Protein AF-0000000078657822 (afdb_homodimer)

pLDDT: mean 90.25, std 7.85, range [53.53, 98.5]

Solvent-accessible surface area (backbone atoms only — not comparable to full-atom values): 37925 Å² total; per-residue (Å²): 132,87,73,49,56,71,42,52,37,53,50,41,23,53,46,24,40,49,46,15,51,50,32,50,56,47,27,74,73,72,66,47,71,35,37,52,31,39,16,50,15,26,41,33,36,19,53,14,37,53,35,35,60,38,24,82,74,67,41,48,62,52,16,44,56,48,14,51,49,28,43,38,47,16,36,49,27,39,28,51,14,44,27,55,68,64,69,48,85,78,67,77,70,65,59,49,55,57,55,56,57,56,54,56,72,71,55,67,93,52,94,57,34,47,35,52,52,45,25,51,54,28,34,53,38,10,52,37,26,36,51,34,18,59,66,47,50,65,76,92,48,84,62,50,72,26,36,49,51,35,21,50,50,27,34,54,52,9,51,50,24,40,50,49,15,57,53,45,67,41,86,86,55,66,64,35,72,74,75,62,43,30,67,67,57,51,53,47,52,54,51,47,49,47,46,52,52,50,50,52,46,20,52,53,40,27,53,51,46,52,50,36,51,51,39,41,50,60,35,25,27,30,89,78,45,67,30,25,16,51,66,40,42,67,68,52,44,56,70,59,41,69,64,29,26,81,90,28,16,26,30,38,37,34,35,36,49,37,60,48,63,56,43,28,73,74,63,31,59,69,52,37,49,51,51,50,32,50,50,36,51,54,50,59,72,72,48,62,89,84,41,46,51,25,41,67,34,75,60,32,34,37,37,39,37,62,64,45,48,73,67,55,52,52,50,52,52,49,52,50,36,54,53,45,35,61,60,44,61,75,52,89,61,98,57,77,47,34,36,20,25,1,26,31,37,31,34,59,58,68,96,36,72,66,57,50,49,51,55,12,45,54,29,23,51,49,14,48,73,72,69,34,65,35,73,28,76,42,77,50,120,132,86,72,49,58,71,43,53,38,52,50,40,23,53,45,24,40,48,48,15,49,51,33,50,56,48,26,73,73,72,67,46,69,33,36,53,30,40,18,50,15,27,42,33,35,19,53,15,37,54,35,34,60,38,25,80,75,65,42,47,63,52,15,44,56,49,14,52,48,28,43,39,49,15,36,49,28,39,30,52,14,45,27,54,69,63,69,46,86,77,67,76,68,66,59,48,54,58,54,58,57,56,54,56,72,71,54,65,92,50,95,57,35,48,35,52,53,44,24,52,54,28,36,52,39,9,52,37,26,38,51,37,18,60,65,47,52,66,75,93,48,85,62,51,71,26,38,49,50,34,21,50,52,28,35,53,53,10,51,49,25,39,50,48,16,56,53,46,68,40,87,87,56,64,65,35,72,73,77,62,42,30,68,68,56,51,52,48,53,54,51,47,50,48,48,53,52,51,50,50,47,22,52,53,41,26,54,52,45,52,51,35,50,50,40,40,50,59,35,26,29,31,88,79,45,68,30,26,16,50,64,40,42,66,69,51,44,56,70,58,41,68,65,30,26,81,91,26,16,27,31,39,38,33,36,36,48,38,58,48,62,55,44,28,72,75,64,31,58,69,52,38,48,52,51,50,31,50,49,37,50,54,50,60,72,72,49,61,90,84,42,45,50,26,41,68,34,75,60,33,34,37,36,41,37,64,64,44,47,74,66,56,52,51,51,52,51,47,51,50,36,56,53,45,35,61,61,43,60,76,53,91,58,99,54,77,45,34,37,20,25,1,26,32,36,31,32,58,60,67,95,38,71,68,57,52,51,52,54,13,46,55,29,23,51,49,13,47,74,72,69,34,64,34,75,28,77,42,79,51,120

InterPro domains:
  IPR000160 GGDEF domain [PF00990] (219-373)
  IPR000160 GGDEF domain [PS50887] (248-380)
  IPR000160 GGDEF domain [SM00267] (208-378)
  IPR000160 GGDEF domain [TIGR00254] (216-377)
  IPR000160 GGDEF domain [cd01949] (221-376)
  IPR029787 Nucleotide cyclase [SSF55073] (224-378)
  IPR043128 Reverse transcriptase/Diguanylate cyclase domain [G3DSA:3.30.70.270] (204-378)
  IPR050469 Diguanylate cyclase Dgc-like, bacteria [PTHR45138] (204-376)

Structure (mmCIF, N/CA/C/O backbone):
data_AF-0000000078657822-model_v1
#
loop_
_entity.id
_entity.type
_entity.pdbx_description
1 polymer 'diguanylate cyclase'
#
loop_
_atom_site.group_PDB
_atom_site.id
_atom_site.type_symbol
_atom_site.label_atom_id
_atom_site.label_alt_id
_atom_site.label_comp_id
_atom_site.label_asym_id
_atom_site.label_entity_id
_atom_site.label_seq_id
_atom_site.pdbx_PDB_ins_code
_atom_site.Cartn_x
_atom_site.Cartn_y
_atom_site.Cartn_z
_atom_site.occupancy
_atom_site.B_iso_or_equiv
_atom_site.auth_seq_id
_atom_site.auth_comp_id
_atom_site.auth_asym_id
_atom_site.auth_atom_id
_atom_site.pdbx_PDB_model_num
ATOM 1 N N . MET A 1 1 ? -3.232 -31.25 -25.312 1 58.91 1 MET A N 1
ATOM 2 C CA . MET A 1 1 ? -2.361 -31.906 -24.328 1 58.91 1 MET A CA 1
ATOM 3 C C . MET A 1 1 ? -3.035 -31.984 -22.969 1 58.91 1 MET A C 1
ATOM 5 O O . MET A 1 1 ? -3.658 -31.031 -22.516 1 58.91 1 MET A O 1
ATOM 9 N N . ALA A 1 2 ? -3.162 -33.188 -22.516 1 79.5 2 ALA A N 1
ATOM 10 C CA . ALA A 1 2 ? -3.867 -33.406 -21.25 1 79.5 2 ALA A CA 1
ATOM 11 C C . ALA A 1 2 ? -3.008 -33 -20.062 1 79.5 2 ALA A C 1
ATOM 13 O O . ALA A 1 2 ? -1.827 -33.344 -19.984 1 79.5 2 ALA A O 1
ATOM 14 N N . LEU A 1 3 ? -3.479 -32.062 -19.188 1 89.5 3 LEU A N 1
ATOM 15 C CA . LEU A 1 3 ? -2.785 -31.594 -18 1 89.5 3 LEU A CA 1
ATOM 16 C C . LEU A 1 3 ? -2.766 -32.656 -16.922 1 89.5 3 LEU A C 1
ATOM 18 O O . LEU A 1 3 ? -3.645 -33.531 -16.875 1 89.5 3 LEU A O 1
ATOM 22 N N . ASP A 1 4 ? -1.679 -32.656 -16.156 1 92.75 4 ASP A N 1
ATOM 23 C CA . ASP A 1 4 ? -1.469 -33.625 -15.086 1 92.75 4 ASP A CA 1
ATOM 24 C C . ASP A 1 4 ? -1.96 -33.094 -13.75 1 92.75 4 ASP A C 1
ATOM 26 O O . ASP A 1 4 ? -1.296 -32.25 -13.133 1 92.75 4 ASP A O 1
ATOM 30 N N . PRO A 1 5 ? -3.055 -33.625 -13.234 1 91.5 5 PRO A N 1
ATOM 31 C CA . PRO A 1 5 ? -3.686 -33.062 -12.039 1 91.5 5 PRO A CA 1
ATOM 32 C C . PRO A 1 5 ? -2.783 -33.156 -10.805 1 91.5 5 PRO A C 1
ATOM 34 O O . PRO A 1 5 ? -2.67 -32.156 -10.062 1 91.5 5 PRO A O 1
ATOM 37 N N . PRO A 1 6 ? -2.072 -34.25 -10.531 1 91 6 PRO A N 1
ATOM 38 C CA . PRO A 1 6 ? -1.175 -34.281 -9.367 1 91 6 PRO A CA 1
ATOM 39 C C . PRO A 1 6 ? -0.119 -33.188 -9.422 1 91 6 PRO A C 1
ATOM 41 O O . PRO A 1 6 ? 0.196 -32.594 -8.391 1 91 6 PRO A O 1
ATOM 44 N N . THR A 1 7 ? 0.411 -32.875 -10.562 1 93.44 7 THR A N 1
ATOM 45 C CA . THR A 1 7 ? 1.39 -31.797 -10.734 1 93.44 7 THR A CA 1
ATOM 46 C C . THR A 1 7 ? 0.781 -30.438 -10.375 1 93.44 7 THR A C 1
ATOM 48 O O . THR A 1 7 ? 1.396 -29.641 -9.664 1 93.44 7 THR A O 1
ATOM 51 N N . MET A 1 8 ? -0.39 -30.203 -10.836 1 94.69 8 MET A N 1
ATOM 52 C CA . MET A 1 8 ? -1.066 -28.938 -10.555 1 94.69 8 MET A CA 1
ATOM 53 C C . MET A 1 8 ? -1.364 -28.812 -9.07 1 94.69 8 MET A C 1
ATOM 55 O O . MET A 1 8 ? -1.267 -27.719 -8.508 1 94.69 8 MET A O 1
ATOM 59 N N . LEU A 1 9 ? -1.684 -29.906 -8.484 1 94.12 9 LEU A N 1
ATOM 60 C CA . LEU A 1 9 ? -1.969 -29.891 -7.051 1 94.12 9 LEU A CA 1
ATOM 61 C C . LEU A 1 9 ? -0.707 -29.594 -6.25 1 94.12 9 LEU A C 1
ATOM 63 O O . LEU A 1 9 ? -0.755 -28.859 -5.258 1 94.12 9 LEU A O 1
ATOM 67 N N . VAL A 1 10 ? 0.354 -30.172 -6.625 1 94.44 10 VAL A N 1
ATOM 68 C CA . VAL A 1 10 ? 1.619 -29.891 -5.949 1 94.44 10 VAL A CA 1
ATOM 69 C C . VAL A 1 10 ? 1.95 -28.406 -6.055 1 94.44 10 VAL A C 1
ATOM 71 O O . VAL A 1 10 ? 2.35 -27.781 -5.07 1 94.44 10 VAL A O 1
ATOM 74 N N . LEU A 1 11 ? 1.77 -27.844 -7.23 1 95.31 11 LEU A N 1
ATOM 75 C CA . LEU A 1 11 ? 2.027 -26.406 -7.418 1 95.31 11 LEU A CA 1
ATOM 76 C C . LEU A 1 11 ? 1.083 -25.578 -6.562 1 95.31 11 LEU A C 1
ATOM 78 O O . LEU A 1 11 ? 1.486 -24.547 -6.012 1 95.31 11 LEU A O 1
ATOM 82 N N . THR A 1 12 ? -0.134 -26.016 -6.473 1 96 12 THR A N 1
ATOM 83 C CA . THR A 1 12 ? -1.108 -25.312 -5.637 1 96 12 THR A CA 1
ATOM 84 C C . THR A 1 12 ? -0.659 -25.312 -4.18 1 96 12 THR A C 1
ATOM 86 O O . THR A 1 12 ? -0.78 -24.281 -3.494 1 96 12 THR A O 1
ATOM 89 N N . VAL A 1 13 ? -0.144 -26.453 -3.717 1 96.62 13 VAL A N 1
ATOM 90 C CA . VAL A 1 13 ? 0.349 -26.562 -2.348 1 96.62 13 VAL A CA 1
ATOM 91 C C . VAL A 1 13 ? 1.441 -25.516 -2.105 1 96.62 13 VAL A C 1
ATOM 93 O O . VAL A 1 13 ? 1.382 -24.766 -1.135 1 96.62 13 VAL A O 1
ATOM 96 N N . VAL A 1 14 ? 2.33 -25.422 -3.02 1 96.06 14 VAL A N 1
ATOM 97 C CA . VAL A 1 14 ? 3.49 -24.562 -2.842 1 96.06 14 VAL A CA 1
ATOM 98 C C . VAL A 1 14 ? 3.064 -23.094 -2.953 1 96.06 14 VAL A C 1
ATOM 100 O O . VAL A 1 14 ? 3.498 -22.266 -2.162 1 96.06 14 VAL A O 1
ATOM 103 N N . LEU A 1 15 ? 2.225 -22.797 -3.873 1 96.62 15 LEU A N 1
ATOM 104 C CA . LEU A 1 15 ? 1.759 -21.422 -4.07 1 96.62 15 LEU A CA 1
ATOM 105 C C . LEU A 1 15 ? 0.935 -20.953 -2.877 1 96.62 15 LEU A C 1
ATOM 107 O O . LEU A 1 15 ? 1.089 -19.812 -2.42 1 96.62 15 LEU A O 1
ATOM 111 N N . ALA A 1 16 ? 0.062 -21.812 -2.418 1 97.81 16 ALA A N 1
ATOM 112 C CA . ALA A 1 16 ? -0.759 -21.469 -1.26 1 97.81 16 ALA A CA 1
ATOM 113 C C . ALA A 1 16 ? 0.105 -21.25 -0.023 1 97.81 16 ALA A C 1
ATOM 115 O O . ALA A 1 16 ? -0.131 -20.312 0.744 1 97.81 16 ALA A O 1
ATOM 116 N N . ALA A 1 17 ? 1.067 -22.109 0.173 1 97.38 17 ALA A N 1
ATOM 117 C CA . ALA A 1 17 ? 1.987 -21.953 1.296 1 97.38 17 ALA A CA 1
ATOM 118 C C . ALA A 1 17 ? 2.742 -20.625 1.198 1 97.38 17 ALA A C 1
ATOM 120 O O . ALA A 1 17 ? 2.936 -19.938 2.205 1 97.38 17 ALA A O 1
ATOM 121 N N . THR A 1 18 ? 3.145 -20.312 0.02 1 95.5 18 THR A N 1
ATOM 122 C CA . THR A 1 18 ? 3.861 -19.062 -0.236 1 95.5 18 THR A CA 1
ATOM 123 C C . THR A 1 18 ? 2.98 -17.859 0.079 1 95.5 18 THR A C 1
ATOM 125 O O . THR A 1 18 ? 3.418 -16.922 0.75 1 95.5 18 THR A O 1
ATOM 128 N N . ALA A 1 19 ? 1.76 -17.906 -0.376 1 95.88 19 ALA A N 1
ATOM 129 C CA . ALA A 1 19 ? 0.821 -16.828 -0.097 1 95.88 19 ALA A CA 1
ATOM 130 C C . ALA A 1 19 ? 0.573 -16.688 1.402 1 95.88 19 ALA A C 1
ATOM 132 O O . ALA A 1 19 ? 0.543 -15.578 1.932 1 95.88 19 ALA A O 1
ATOM 133 N N . ALA A 1 20 ? 0.408 -17.812 2.072 1 97.06 20 ALA A N 1
ATOM 134 C CA . ALA A 1 20 ? 0.174 -17.812 3.516 1 97.06 20 ALA A CA 1
ATOM 135 C C . ALA A 1 20 ? 1.335 -17.156 4.258 1 97.06 20 ALA A C 1
ATOM 137 O O . ALA A 1 20 ? 1.124 -16.297 5.117 1 97.06 20 ALA A O 1
ATOM 138 N N . LEU A 1 21 ? 2.51 -17.531 3.859 1 94.12 21 LEU A N 1
ATOM 139 C CA . LEU A 1 21 ? 3.701 -17 4.516 1 94.12 21 LEU A CA 1
ATOM 140 C C . LEU A 1 21 ? 3.861 -15.516 4.234 1 94.12 21 LEU A C 1
ATOM 142 O O . LEU A 1 21 ? 4.172 -14.734 5.141 1 94.12 21 LEU A O 1
ATOM 146 N N . TYR A 1 22 ? 3.662 -15.125 3.027 1 93.06 22 TYR A N 1
ATOM 147 C CA . TYR A 1 22 ? 3.789 -13.719 2.67 1 93.06 22 TYR A CA 1
ATOM 148 C C . TYR A 1 22 ? 2.82 -12.859 3.475 1 93.06 22 TYR A C 1
ATOM 150 O O . TYR A 1 22 ? 3.205 -11.82 4.023 1 93.06 22 TYR A O 1
ATOM 158 N N . LEU A 1 23 ? 1.578 -13.266 3.561 1 92.69 23 LEU A N 1
ATOM 159 C CA . LEU A 1 23 ? 0.557 -12.492 4.258 1 92.69 23 LEU A CA 1
ATOM 160 C C . LEU A 1 23 ? 0.831 -12.461 5.758 1 92.69 23 LEU A C 1
ATOM 162 O O . LEU A 1 23 ? 0.541 -11.461 6.426 1 92.69 23 LEU A O 1
ATOM 166 N N . ALA A 1 24 ? 1.416 -13.555 6.277 1 92.62 24 ALA A N 1
ATOM 167 C CA . ALA A 1 24 ? 1.796 -13.57 7.688 1 92.62 24 ALA A CA 1
ATOM 168 C C . ALA A 1 24 ? 2.879 -12.531 7.973 1 92.62 24 ALA A C 1
ATOM 170 O O . ALA A 1 24 ? 2.822 -11.828 8.984 1 92.62 24 ALA A O 1
ATOM 171 N N . ILE A 1 25 ? 3.826 -12.406 7.059 1 88.62 25 ILE A N 1
ATOM 172 C CA . ILE A 1 25 ? 4.898 -11.422 7.207 1 88.62 25 ILE A CA 1
ATOM 173 C C . ILE A 1 25 ? 4.328 -10.016 7.086 1 88.62 25 ILE A C 1
ATOM 175 O O . ILE A 1 25 ? 4.684 -9.125 7.859 1 88.62 25 ILE A O 1
ATOM 179 N N . GLU A 1 26 ? 3.396 -9.852 6.117 1 86.38 26 GLU A N 1
ATOM 180 C CA . GLU A 1 26 ? 2.74 -8.562 5.934 1 86.38 26 GLU A CA 1
ATOM 181 C C . GLU A 1 26 ? 1.967 -8.148 7.184 1 86.38 26 GLU A C 1
ATOM 183 O O . GLU A 1 26 ? 1.918 -6.969 7.527 1 86.38 26 GLU A O 1
ATOM 188 N N . TRP A 1 27 ? 1.331 -9.109 7.82 1 86.44 27 TRP A N 1
ATOM 189 C CA . TRP A 1 27 ? 0.592 -8.844 9.055 1 86.44 27 TRP A CA 1
ATOM 190 C C . TRP A 1 27 ? 1.515 -8.289 10.133 1 86.44 27 TRP A C 1
ATOM 192 O O . TRP A 1 27 ? 1.116 -7.426 10.914 1 86.44 27 TRP A O 1
ATOM 202 N N . GLY A 1 28 ? 2.73 -8.719 10.203 1 82.62 28 GLY A N 1
ATOM 203 C CA . GLY A 1 28 ? 3.701 -8.211 11.156 1 82.62 28 GLY A CA 1
ATOM 204 C C . GLY A 1 28 ? 3.967 -6.723 11 1 82.62 28 GLY A C 1
ATOM 205 O O . GLY A 1 28 ? 4.25 -6.031 11.977 1 82.62 28 GLY A O 1
ATOM 206 N N . SER A 1 29 ? 3.795 -6.227 9.805 1 76.69 29 SER A N 1
ATOM 207 C CA . SER A 1 29 ? 4.066 -4.82 9.523 1 76.69 29 SER A CA 1
ATOM 208 C C . SER A 1 29 ? 2.797 -3.982 9.609 1 76.69 29 SER A C 1
ATOM 210 O O . SER A 1 29 ? 2.789 -2.92 10.234 1 76.69 29 SER A O 1
ATOM 212 N N . VAL A 1 30 ? 1.695 -4.402 9.039 1 76.81 30 VAL A N 1
ATOM 213 C CA . VAL A 1 30 ? 0.46 -3.635 8.922 1 76.81 30 VAL A CA 1
ATOM 214 C C . VAL A 1 30 ? -0.382 -3.812 10.18 1 76.81 30 VAL A C 1
ATOM 216 O O . VAL A 1 30 ? -1.109 -2.902 10.586 1 76.81 30 VAL A O 1
ATOM 219 N N . ARG A 1 31 ? -0.33 -5.062 10.812 1 80.94 31 ARG A N 1
ATOM 220 C CA . ARG A 1 31 ? -0.98 -5.41 12.07 1 80.94 31 ARG A CA 1
ATOM 221 C C . ARG A 1 31 ? -2.496 -5.297 11.953 1 80.94 31 ARG A C 1
ATOM 223 O O . ARG A 1 31 ? -3.16 -4.785 12.859 1 80.94 31 ARG A O 1
ATOM 230 N N . GLU A 1 32 ? -3.027 -5.605 10.836 1 84.5 32 GLU A N 1
ATOM 231 C CA . GLU A 1 32 ? -4.469 -5.711 10.648 1 84.5 32 GLU A CA 1
ATOM 232 C C . GLU A 1 32 ? -4.934 -7.164 10.719 1 84.5 32 GLU A C 1
ATOM 234 O O . GLU A 1 32 ? -4.352 -8.039 10.078 1 84.5 32 GLU A O 1
ATOM 239 N N . ASN A 1 33 ? -5.949 -7.445 11.414 1 86.69 33 ASN A N 1
ATOM 240 C CA . ASN A 1 33 ? -6.406 -8.797 11.703 1 86.69 33 ASN A CA 1
ATOM 241 C C . ASN A 1 33 ? -6.953 -9.492 10.461 1 86.69 33 ASN A C 1
ATOM 243 O O . ASN A 1 33 ? -6.93 -10.719 10.367 1 86.69 33 ASN A O 1
ATOM 247 N N . SER A 1 34 ? -7.543 -8.789 9.531 1 90.5 34 SER A N 1
ATOM 248 C CA . SER A 1 34 ? -8.039 -9.398 8.297 1 90.5 34 SER A CA 1
ATOM 249 C C . SER A 1 34 ? -6.953 -10.227 7.621 1 90.5 34 SER A C 1
ATOM 251 O O . SER A 1 34 ? -7.234 -11.297 7.078 1 90.5 34 SER A O 1
ATOM 253 N N . LEU A 1 35 ? -5.68 -9.812 7.715 1 91.44 35 LEU A N 1
ATOM 254 C CA . LEU A 1 35 ? -4.566 -10.5 7.078 1 91.44 35 LEU A CA 1
ATOM 255 C C . LEU A 1 35 ? -4.348 -11.875 7.703 1 91.44 35 LEU A C 1
ATOM 257 O O . LEU A 1 35 ? -3.936 -12.812 7.02 1 91.44 35 LEU A O 1
ATOM 261 N N . LEU A 1 36 ? -4.621 -12.008 8.969 1 92.88 36 LEU A N 1
ATOM 262 C CA . LEU A 1 36 ? -4.473 -13.289 9.648 1 92.88 36 LEU A CA 1
ATOM 263 C C . LEU A 1 36 ? -5.488 -14.305 9.133 1 92.88 36 LEU A C 1
ATOM 265 O O . LEU A 1 36 ? -5.152 -15.469 8.93 1 92.88 36 LEU A O 1
ATOM 269 N N . PHE A 1 37 ? -6.707 -13.859 8.945 1 95.12 37 PHE A N 1
ATOM 270 C CA . PHE A 1 37 ? -7.734 -14.727 8.383 1 95.12 37 PHE A CA 1
ATOM 271 C C . PHE A 1 37 ? -7.363 -15.164 6.973 1 95.12 37 PHE A C 1
ATOM 273 O O . PHE A 1 37 ? -7.5 -16.344 6.625 1 95.12 37 PHE A O 1
ATOM 280 N N . TRP A 1 38 ? -6.895 -14.211 6.211 1 95.5 38 TRP A N 1
ATOM 281 C CA . TRP A 1 38 ? -6.508 -14.523 4.84 1 95.5 38 TRP A CA 1
ATOM 282 C C . TRP A 1 38 ? -5.305 -15.461 4.812 1 95.5 38 TRP A C 1
ATOM 284 O O . TRP A 1 38 ? -5.289 -16.438 4.055 1 95.5 38 TRP A O 1
ATOM 294 N N . SER A 1 39 ? -4.27 -15.211 5.668 1 97.12 39 SER A N 1
ATOM 295 C CA . SER A 1 39 ? -3.115 -16.094 5.781 1 97.12 39 SER A CA 1
ATOM 296 C C . SER A 1 39 ? -3.535 -17.5 6.207 1 97.12 39 SER A C 1
ATOM 298 O O . SER A 1 39 ? -3.092 -18.484 5.621 1 97.12 39 SER A O 1
ATOM 300 N N . ALA A 1 40 ? -4.41 -17.594 7.172 1 97.56 40 ALA A N 1
ATOM 301 C CA . ALA A 1 40 ? -4.918 -18.875 7.648 1 97.56 40 ALA A CA 1
ATOM 302 C C . ALA A 1 40 ? -5.684 -19.594 6.547 1 97.56 40 ALA A C 1
ATOM 304 O O . ALA A 1 40 ? -5.637 -20.828 6.453 1 97.56 40 ALA A O 1
ATOM 305 N N . GLY A 1 41 ? -6.438 -18.844 5.773 1 98.06 41 GLY A N 1
ATOM 306 C CA . GLY A 1 41 ? -7.129 -19.438 4.637 1 98.06 41 GLY A CA 1
ATOM 307 C C . GLY A 1 41 ? -6.188 -20.125 3.658 1 98.06 41 GLY A C 1
ATOM 308 O O . GLY A 1 41 ? -6.402 -21.266 3.283 1 98.06 41 GLY A O 1
ATOM 309 N N . PHE A 1 42 ? -5.125 -19.469 3.268 1 98.38 42 PHE A N 1
ATOM 310 C CA . PHE A 1 42 ? -4.152 -20.031 2.346 1 98.38 42 PHE A CA 1
ATOM 311 C C . PHE A 1 42 ? -3.438 -21.219 2.982 1 98.38 42 PHE A C 1
ATOM 313 O O . PHE A 1 42 ? -3.143 -22.219 2.307 1 98.38 42 PHE A O 1
ATOM 320 N N . ALA A 1 43 ? -3.115 -21.109 4.27 1 98.31 43 ALA A N 1
ATOM 321 C CA . ALA A 1 43 ? -2.512 -22.234 4.977 1 98.31 43 ALA A CA 1
ATOM 322 C C . ALA A 1 43 ? -3.428 -23.453 4.949 1 98.31 43 ALA A C 1
ATOM 324 O O . ALA A 1 43 ? -2.963 -24.578 4.777 1 98.31 43 ALA A O 1
ATOM 325 N N . THR A 1 44 ? -4.699 -23.234 5.125 1 98.38 44 THR A N 1
ATOM 326 C CA . THR A 1 44 ? -5.691 -24.312 5.082 1 98.38 44 THR A CA 1
ATOM 327 C C . THR A 1 44 ? -5.746 -24.938 3.695 1 98.38 44 THR A C 1
ATOM 329 O O . THR A 1 44 ? -5.875 -26.156 3.568 1 98.38 44 THR A O 1
ATOM 332 N N . ILE A 1 45 ? -5.66 -24.109 2.668 1 98.06 45 ILE A N 1
ATOM 333 C CA . ILE A 1 45 ? -5.609 -24.641 1.306 1 98.06 45 ILE A CA 1
ATOM 334 C C . ILE A 1 45 ? -4.375 -25.516 1.136 1 98.06 45 ILE A C 1
ATOM 336 O O . ILE A 1 45 ? -4.434 -26.562 0.488 1 98.06 45 ILE A O 1
ATOM 340 N N . THR A 1 46 ? -3.232 -25.094 1.691 1 98.19 46 THR A N 1
ATOM 341 C CA . THR A 1 46 ? -1.999 -25.875 1.64 1 98.19 46 THR A CA 1
ATOM 342 C C . THR A 1 46 ? -2.217 -27.266 2.213 1 98.19 46 THR A C 1
ATOM 344 O O . THR A 1 46 ? -1.881 -28.266 1.574 1 98.19 46 THR A O 1
ATOM 347 N N . ILE A 1 47 ? -2.789 -27.344 3.334 1 97.69 47 ILE A N 1
ATOM 348 C CA . ILE A 1 47 ? -3.045 -28.609 3.998 1 97.69 47 ILE A CA 1
ATOM 349 C C . ILE A 1 47 ? -4.051 -29.422 3.188 1 97.69 47 ILE A C 1
ATOM 351 O O . ILE A 1 47 ? -3.836 -30.609 2.93 1 97.69 47 ILE A O 1
ATOM 355 N N . GLY A 1 48 ? -5.137 -28.797 2.779 1 97.06 48 GLY A N 1
ATOM 356 C CA . GLY A 1 48 ? -6.156 -29.484 1.997 1 97.06 48 GLY A CA 1
ATOM 357 C C . GLY A 1 48 ? -5.629 -30.062 0.697 1 97.06 48 GLY A C 1
ATOM 358 O O . GLY A 1 48 ? -5.93 -31.203 0.348 1 97.06 48 GLY A O 1
ATOM 359 N N . SER A 1 49 ? -4.859 -29.281 -0.021 1 96.31 49 SER A N 1
ATOM 360 C CA . SER A 1 49 ? -4.289 -29.734 -1.284 1 96.31 49 SER A CA 1
ATOM 361 C C . SER A 1 49 ? -3.275 -30.859 -1.06 1 96.31 49 SER A C 1
ATOM 363 O O . SER A 1 49 ? -3.158 -31.766 -1.88 1 96.31 49 SER A O 1
ATOM 365 N N . THR A 1 50 ? -2.527 -30.812 0.05 1 95.75 50 THR A N 1
ATOM 366 C CA . THR A 1 50 ? -1.61 -31.891 0.398 1 95.75 50 THR A CA 1
ATOM 367 C C . THR A 1 50 ? -2.373 -33.188 0.646 1 95.75 50 THR A C 1
ATOM 369 O O . THR A 1 50 ? -1.986 -34.25 0.146 1 95.75 50 THR A O 1
ATOM 372 N N . LEU A 1 51 ? -3.477 -33.094 1.349 1 95.5 51 LEU A N 1
ATOM 373 C CA . LEU A 1 51 ? -4.301 -34.25 1.623 1 95.5 51 LEU A CA 1
ATOM 374 C C . LEU A 1 51 ? -4.918 -34.812 0.339 1 95.5 51 LEU A C 1
ATOM 376 O O . LEU A 1 51 ? -5.102 -36.031 0.195 1 95.5 51 LEU A O 1
ATOM 380 N N . ALA A 1 52 ? -5.27 -33.906 -0.581 1 94.44 52 ALA A N 1
ATOM 381 C CA . ALA A 1 52 ? -5.855 -34.312 -1.853 1 94.44 52 ALA A CA 1
ATOM 382 C C . ALA A 1 52 ? -4.895 -35.219 -2.633 1 94.44 52 ALA A C 1
ATOM 384 O O . ALA A 1 52 ? -5.328 -36.094 -3.404 1 94.44 52 ALA A O 1
ATOM 385 N N . LEU A 1 53 ? -3.584 -35.031 -2.424 1 91.88 53 LEU A N 1
ATOM 386 C CA . LEU A 1 53 ? -2.578 -35.844 -3.111 1 91.88 53 LEU A CA 1
ATOM 387 C C . LEU A 1 53 ? -2.592 -37.281 -2.607 1 91.88 53 LEU A C 1
ATOM 389 O O . LEU A 1 53 ? -2.115 -38.188 -3.293 1 91.88 53 LEU A O 1
ATOM 393 N N . MET A 1 54 ? -3.184 -37.531 -1.481 1 90.62 54 MET A N 1
ATOM 394 C CA . MET A 1 54 ? -3.199 -38.844 -0.871 1 90.62 54 MET A CA 1
ATOM 395 C C . MET A 1 54 ? -4.23 -39.75 -1.548 1 90.62 54 MET A C 1
ATOM 397 O O . MET A 1 54 ? -4.258 -40.969 -1.308 1 90.62 54 MET A O 1
ATOM 401 N N . ARG A 1 55 ? -5.062 -39.156 -2.439 1 87.5 55 ARG A N 1
ATOM 402 C CA . ARG A 1 55 ? -6.02 -39.938 -3.219 1 87.5 55 ARG A CA 1
ATOM 403 C C . ARG A 1 55 ? -5.324 -41.062 -3.99 1 87.5 55 ARG A C 1
ATOM 405 O O . ARG A 1 55 ? -5.879 -42.156 -4.156 1 87.5 55 ARG A O 1
ATOM 412 N N . SER A 1 56 ? -4.195 -40.688 -4.449 1 82.62 56 SER A N 1
ATOM 413 C CA . SER A 1 56 ? -3.439 -41.656 -5.254 1 82.62 56 SER A CA 1
ATOM 414 C C . SER A 1 56 ? -3.025 -42.875 -4.434 1 82.62 56 SER A C 1
ATOM 416 O O . SER A 1 56 ? -2.762 -43.938 -4.988 1 82.62 56 SER A O 1
ATOM 418 N N . ASN A 1 57 ? -3.1 -42.75 -3.082 1 87 57 ASN A N 1
ATOM 419 C CA . ASN A 1 57 ? -2.746 -43.844 -2.195 1 87 57 ASN A CA 1
ATOM 420 C C . ASN A 1 57 ? -3.982 -44.594 -1.728 1 87 57 ASN A C 1
ATOM 422 O O . ASN A 1 57 ? -3.881 -45.5 -0.902 1 87 57 ASN A O 1
ATOM 426 N N . GLY A 1 58 ? -5.164 -44.219 -2.201 1 85.69 58 GLY A N 1
ATOM 427 C CA . GLY A 1 58 ? -6.387 -44.938 -1.879 1 85.69 58 GLY A CA 1
ATOM 428 C C . GLY A 1 58 ? -7.105 -44.375 -0.666 1 85.69 58 GLY A C 1
ATOM 429 O O . GLY A 1 58 ? -8.164 -44.906 -0.276 1 85.69 58 GLY A O 1
ATOM 430 N N . LEU A 1 59 ? -6.57 -43.406 -0.007 1 88.38 59 LEU A N 1
ATOM 431 C CA . LEU A 1 59 ? -7.215 -42.781 1.148 1 88.38 59 LEU A CA 1
ATOM 432 C C . LEU A 1 59 ? -8.258 -41.75 0.709 1 88.38 59 LEU A C 1
ATOM 434 O O . LEU A 1 59 ? -8.047 -40.562 0.84 1 88.38 59 LEU A O 1
ATOM 438 N N . LEU A 1 60 ? -9.367 -42.25 0.329 1 86.56 60 LEU A N 1
ATOM 439 C CA . LEU A 1 60 ? -10.352 -41.438 -0.371 1 86.56 60 LEU A CA 1
ATOM 440 C C . LEU A 1 60 ? -11.078 -40.5 0.598 1 86.56 60 LEU A C 1
ATOM 442 O O . LEU A 1 60 ? -11.391 -39.375 0.257 1 86.56 60 LEU A O 1
ATOM 446 N N . VAL A 1 61 ? -11.375 -40.969 1.763 1 88.81 61 VAL A N 1
ATOM 447 C CA . VAL A 1 61 ? -12.062 -40.125 2.729 1 88.81 61 VAL A CA 1
ATOM 448 C C . VAL A 1 61 ? -11.203 -38.906 3.049 1 88.81 61 VAL A C 1
ATOM 450 O O . VAL A 1 61 ? -11.703 -37.781 3.068 1 88.81 61 VAL A O 1
ATOM 453 N N . LEU A 1 62 ? -9.922 -39.094 3.27 1 91.19 62 LEU A N 1
ATOM 454 C CA . LEU A 1 62 ? -9 -38.031 3.561 1 91.19 62 LEU A CA 1
ATOM 455 C C . LEU A 1 62 ? -8.758 -37.156 2.322 1 91.19 62 LEU A C 1
ATOM 457 O O . LEU A 1 62 ? -8.812 -35.938 2.395 1 91.19 62 LEU A O 1
ATOM 461 N N . GLY A 1 63 ? -8.586 -37.812 1.225 1 93.25 63 GLY A N 1
ATOM 462 C CA . GLY A 1 63 ? -8.156 -37.125 0.01 1 93.25 63 GLY A CA 1
ATOM 463 C C . GLY A 1 63 ? -9.281 -36.406 -0.707 1 93.25 63 GLY A C 1
ATOM 464 O O . GLY A 1 63 ? -9.039 -35.531 -1.534 1 93.25 63 GLY A O 1
ATOM 465 N N . ILE A 1 64 ? -10.461 -36.781 -0.431 1 93 64 ILE A N 1
ATOM 466 C CA . ILE A 1 64 ? -11.57 -36.156 -1.138 1 93 64 ILE A CA 1
ATOM 467 C C . ILE A 1 64 ? -12.438 -35.375 -0.147 1 93 64 ILE A C 1
ATOM 469 O O . ILE A 1 64 ? -12.461 -34.156 -0.159 1 93 64 ILE A O 1
ATOM 473 N N . TRP A 1 65 ? -13.016 -36.094 0.728 1 92.62 65 TRP A N 1
ATOM 474 C CA . TRP A 1 65 ? -13.977 -35.438 1.615 1 92.62 65 TRP A CA 1
ATOM 475 C C . TRP A 1 65 ? -13.281 -34.406 2.512 1 92.62 65 TRP A C 1
ATOM 477 O O . TRP A 1 65 ? -13.672 -33.25 2.553 1 92.62 65 TRP A O 1
ATOM 487 N N . PHE A 1 66 ? -12.266 -34.781 3.262 1 94.75 66 PHE A N 1
ATOM 488 C CA . PHE A 1 66 ? -11.586 -33.875 4.176 1 94.75 66 PHE A CA 1
ATOM 489 C C . PHE A 1 66 ? -10.883 -32.75 3.41 1 94.75 66 PHE A C 1
ATOM 491 O O . PHE A 1 66 ? -10.938 -31.594 3.811 1 94.75 66 PHE A O 1
ATOM 498 N N . ALA A 1 67 ? -10.188 -33.094 2.375 1 95.62 67 ALA A N 1
ATOM 499 C CA . ALA A 1 67 ? -9.484 -32.094 1.563 1 95.62 67 ALA A CA 1
ATOM 500 C C . ALA A 1 67 ? -10.445 -31.031 1.058 1 95.62 67 ALA A C 1
ATOM 502 O O . ALA A 1 67 ? -10.156 -29.828 1.143 1 95.62 67 ALA A O 1
ATOM 503 N N . ASN A 1 68 ? -11.578 -31.438 0.571 1 94.69 68 ASN A N 1
ATOM 504 C CA . ASN A 1 68 ? -12.562 -30.484 0.065 1 94.69 68 ASN A CA 1
ATOM 505 C C . ASN A 1 68 ? -13.203 -29.688 1.196 1 94.69 68 ASN A C 1
ATOM 507 O O . ASN A 1 68 ? -13.57 -28.531 1.012 1 94.69 68 ASN A O 1
ATOM 511 N N . GLY A 1 69 ? -13.336 -30.328 2.287 1 96.06 69 GLY A N 1
ATOM 512 C CA . GLY A 1 69 ? -13.805 -29.609 3.455 1 96.06 69 GLY A CA 1
ATOM 513 C C . GLY A 1 69 ? -12.875 -28.469 3.861 1 96.06 69 GLY A C 1
ATOM 514 O O . GLY A 1 69 ? -13.328 -27.391 4.25 1 96.06 69 GLY A O 1
ATOM 515 N N . LEU A 1 70 ? -11.625 -28.719 3.805 1 97 70 LEU A N 1
ATOM 516 C CA . LEU A 1 70 ? -10.641 -27.703 4.121 1 97 70 LEU A CA 1
ATOM 517 C C . LEU A 1 70 ? -10.68 -26.562 3.098 1 97 70 LEU A C 1
ATOM 519 O O . LEU A 1 70 ? -10.445 -25.406 3.439 1 97 70 LEU A O 1
ATOM 523 N N . LEU A 1 71 ? -10.984 -26.922 1.87 1 96.88 71 LEU A N 1
ATOM 524 C CA . LEU A 1 71 ? -11.148 -25.891 0.862 1 96.88 71 LEU A CA 1
ATOM 525 C C . LEU A 1 71 ? -12.344 -25 1.191 1 96.88 71 LEU A C 1
ATOM 527 O O . LEU A 1 71 ? -12.266 -23.766 1.05 1 96.88 71 LEU A O 1
ATOM 531 N N . VAL A 1 72 ? -13.398 -25.609 1.585 1 97.5 72 VAL A N 1
ATOM 532 C CA . VAL A 1 72 ? -14.57 -24.859 2.018 1 97.5 72 VAL A CA 1
ATOM 533 C C . VAL A 1 72 ? -14.203 -23.984 3.211 1 97.5 72 VAL A C 1
ATOM 535 O O . VAL A 1 72 ? -14.539 -22.797 3.242 1 97.5 72 VAL A O 1
ATOM 538 N N . THR A 1 73 ? -13.5 -24.531 4.156 1 97.56 73 THR A N 1
ATOM 539 C CA . THR A 1 73 ? -13.07 -23.812 5.348 1 97.56 73 THR A CA 1
ATOM 540 C C . THR A 1 73 ? -12.188 -22.625 4.973 1 97.56 73 THR A C 1
ATOM 542 O O . THR A 1 73 ? -12.297 -21.547 5.559 1 97.56 73 THR A O 1
ATOM 545 N N . ALA A 1 74 ? -11.297 -22.859 4.027 1 98.25 74 ALA A N 1
ATOM 546 C CA . ALA A 1 74 ? -10.43 -21.781 3.566 1 98.25 74 ALA A CA 1
ATOM 547 C C . ALA A 1 74 ? -11.242 -20.594 3.053 1 98.25 74 ALA A C 1
ATOM 549 O O . ALA A 1 74 ? -10.953 -19.438 3.379 1 98.25 74 ALA A O 1
ATOM 550 N N . HIS A 1 75 ? -12.273 -20.906 2.289 1 98.12 75 HIS A N 1
ATOM 551 C CA . HIS A 1 75 ? -13.094 -19.844 1.727 1 98.12 75 HIS A CA 1
ATOM 552 C C . HIS A 1 75 ? -13.953 -19.188 2.801 1 98.12 75 HIS A C 1
ATOM 554 O O . HIS A 1 75 ? -14.273 -18 2.703 1 98.12 75 HIS A O 1
ATOM 560 N N . TRP A 1 76 ? -14.312 -19.969 3.801 1 97.62 76 TRP A N 1
ATOM 561 C CA . TRP A 1 76 ? -14.969 -19.391 4.973 1 97.62 76 TRP A CA 1
ATOM 562 C C . TRP A 1 76 ? -14.055 -18.391 5.664 1 97.62 76 TRP A C 1
ATOM 564 O O . TRP A 1 76 ? -14.492 -17.312 6.066 1 97.62 76 TRP A O 1
ATOM 574 N N . LEU A 1 77 ? -12.797 -18.703 5.824 1 97.06 77 LEU A N 1
ATOM 575 C CA . LEU A 1 77 ? -11.812 -17.812 6.426 1 97.06 77 LEU A CA 1
ATOM 576 C C . LEU A 1 77 ? -11.617 -16.562 5.574 1 97.06 77 LEU A C 1
ATOM 578 O O . LEU A 1 77 ? -11.477 -15.461 6.109 1 97.06 77 LEU A O 1
ATOM 582 N N . PHE A 1 78 ? -11.609 -16.734 4.234 1 97.62 78 PHE A N 1
ATOM 583 C CA . PHE A 1 78 ? -11.531 -15.578 3.35 1 97.62 78 PHE A CA 1
ATOM 584 C C . PHE A 1 78 ? -12.727 -14.656 3.562 1 97.62 78 PHE A C 1
ATOM 586 O O . PHE A 1 78 ? -12.57 -13.43 3.611 1 97.62 78 PHE A O 1
ATOM 593 N N . LEU A 1 79 ? -13.914 -15.258 3.697 1 97.19 79 LEU A N 1
ATOM 594 C CA . LEU A 1 79 ? -15.117 -14.477 3.949 1 97.19 79 LEU A CA 1
ATOM 595 C C . LEU A 1 79 ? -15.008 -13.719 5.27 1 97.19 79 LEU A C 1
ATOM 597 O O . LEU A 1 79 ? -15.344 -12.539 5.348 1 97.19 79 LEU A O 1
ATOM 601 N N . LEU A 1 80 ? -14.492 -14.398 6.305 1 95.81 80 LEU A N 1
ATOM 602 C CA . LEU A 1 80 ? -14.305 -13.75 7.598 1 95.81 80 LEU A CA 1
ATOM 603 C C . LEU A 1 80 ? -13.32 -12.586 7.488 1 95.81 80 LEU A C 1
ATOM 605 O O . LEU A 1 80 ? -13.523 -11.539 8.102 1 95.81 80 LEU A O 1
ATOM 609 N N . GLY A 1 81 ? -12.266 -12.812 6.703 1 95 81 GLY A N 1
ATOM 610 C CA . GLY A 1 81 ? -11.32 -11.742 6.477 1 95 81 GLY A CA 1
ATOM 611 C C . GLY A 1 81 ? -11.938 -10.531 5.801 1 95 81 GLY A C 1
ATOM 612 O O . GLY A 1 81 ? -11.695 -9.391 6.215 1 95 81 GLY A O 1
ATOM 613 N N . VAL A 1 82 ? -12.75 -10.766 4.816 1 94.81 82 VAL A N 1
ATOM 614 C CA . VAL A 1 82 ? -13.414 -9.688 4.098 1 94.81 82 VAL A CA 1
ATOM 615 C C . VAL A 1 82 ? -14.398 -8.984 5.027 1 94.81 82 VAL A C 1
ATOM 617 O O . VAL A 1 82 ? -14.523 -7.754 4.996 1 94.81 82 VAL A O 1
ATOM 620 N N . ALA A 1 83 ? -15.117 -9.75 5.832 1 94.31 83 ALA A N 1
ATOM 621 C CA . ALA A 1 83 ? -16.062 -9.172 6.789 1 94.31 83 ALA A CA 1
ATOM 622 C C . ALA A 1 83 ? -15.344 -8.258 7.781 1 94.31 83 ALA A C 1
ATOM 624 O O . ALA A 1 83 ? -15.836 -7.172 8.094 1 94.31 83 ALA A O 1
ATOM 625 N N . ARG A 1 84 ? -14.188 -8.688 8.219 1 91.12 84 ARG A N 1
ATOM 626 C CA . ARG A 1 84 ? -13.391 -7.867 9.133 1 91.12 84 ARG A CA 1
ATOM 627 C C . ARG A 1 84 ? -12.867 -6.621 8.43 1 91.12 84 ARG A C 1
ATOM 629 O O . ARG A 1 84 ? -12.883 -5.527 9 1 91.12 84 ARG A O 1
ATOM 636 N N . PHE A 1 85 ? -12.461 -6.758 7.227 1 88.94 85 PHE A N 1
ATOM 637 C CA . PHE A 1 85 ? -11.938 -5.668 6.414 1 88.94 85 PHE A CA 1
ATOM 638 C C . PHE A 1 85 ? -13.008 -4.613 6.168 1 88.94 85 PHE A C 1
ATOM 640 O O . PHE A 1 85 ? -12.734 -3.414 6.219 1 88.94 85 PHE A O 1
ATOM 647 N N . THR A 1 86 ? -14.18 -5.078 5.914 1 88.62 86 THR A N 1
ATOM 648 C CA . THR A 1 86 ? -15.273 -4.16 5.621 1 88.62 86 THR A CA 1
ATOM 649 C C . THR A 1 86 ? -16.016 -3.777 6.902 1 88.62 86 THR A C 1
ATOM 651 O O . THR A 1 86 ? -17.031 -3.084 6.852 1 88.62 86 THR A O 1
ATOM 654 N N . GLU A 1 87 ? -15.609 -4.426 8.023 1 87.88 87 GLU A N 1
ATOM 655 C CA . GLU A 1 87 ? -16.203 -4.152 9.328 1 87.88 87 GLU A CA 1
ATOM 656 C C . GLU A 1 87 ? -17.688 -4.523 9.344 1 87.88 87 GLU A C 1
ATOM 658 O O . GLU A 1 87 ? -18.516 -3.754 9.828 1 87.88 87 GLU A O 1
ATOM 663 N N . THR A 1 88 ? -17.953 -5.57 8.711 1 90.94 88 THR A N 1
ATOM 664 C CA . THR A 1 88 ? -19.312 -6.09 8.68 1 90.94 88 THR A CA 1
ATOM 665 C C . THR A 1 88 ? -19.438 -7.312 9.586 1 90.94 88 THR A C 1
ATOM 667 O O . THR A 1 88 ? -18.531 -8.133 9.672 1 90.94 88 THR A O 1
ATOM 670 N N . ARG A 1 89 ? -20.562 -7.434 10.25 1 91.19 89 ARG A N 1
ATOM 671 C CA . ARG A 1 89 ? -20.844 -8.594 11.086 1 91.19 89 ARG A CA 1
ATOM 672 C C . ARG A 1 89 ? -21.578 -9.68 10.297 1 91.19 89 ARG A C 1
ATOM 674 O O . ARG A 1 89 ? -22.609 -9.414 9.688 1 91.19 89 ARG A O 1
ATOM 681 N N . LEU A 1 90 ? -21.047 -10.906 10.281 1 93.25 90 LEU A N 1
ATOM 682 C CA . LEU A 1 90 ? -21.656 -12.023 9.57 1 93.25 90 LEU A CA 1
ATOM 683 C C . LEU A 1 90 ? -22.672 -12.742 10.453 1 93.25 90 LEU A C 1
ATOM 685 O O . LEU A 1 90 ? -22.438 -12.914 11.656 1 93.25 90 LEU A O 1
ATOM 689 N N . SER A 1 91 ? -23.75 -13.117 9.867 1 93.88 91 SER A N 1
ATOM 690 C CA . SER A 1 91 ? -24.766 -13.891 10.586 1 93.88 91 SER A CA 1
ATOM 691 C C . SER A 1 91 ? -24.219 -15.25 11.008 1 93.88 91 SER A C 1
ATOM 693 O O . SER A 1 91 ? -23.406 -15.844 10.297 1 93.88 91 SER A O 1
ATOM 695 N N . ARG A 1 92 ? -24.75 -15.812 12.102 1 92.06 92 ARG A N 1
ATOM 696 C CA . ARG A 1 92 ? -24.375 -17.141 12.594 1 92.06 92 ARG A CA 1
ATOM 697 C C . ARG A 1 92 ? -24.875 -18.234 11.664 1 92.06 92 ARG A C 1
ATOM 699 O O . ARG A 1 92 ? -24.391 -19.375 11.719 1 92.06 92 ARG A O 1
ATOM 706 N N . ALA A 1 93 ? -25.75 -17.922 10.844 1 92.94 93 ALA A N 1
ATOM 707 C CA . ALA A 1 93 ? -26.312 -18.875 9.891 1 92.94 93 ALA A CA 1
ATOM 708 C C . ALA A 1 93 ? -25.25 -19.391 8.938 1 92.94 93 ALA A C 1
ATOM 710 O O . ALA A 1 93 ? -25.375 -20.5 8.391 1 92.94 93 ALA A O 1
ATOM 711 N N . TRP A 1 94 ? -24.219 -18.688 8.75 1 93.38 94 TRP A N 1
ATOM 712 C CA . TRP A 1 94 ? -23.172 -19.078 7.812 1 93.38 94 TRP A CA 1
ATOM 713 C C . TRP A 1 94 ? -22.406 -20.281 8.336 1 93.38 94 TRP A C 1
ATOM 715 O O . TRP A 1 94 ? -21.719 -20.969 7.57 1 93.38 94 TRP A O 1
ATOM 725 N N . TYR A 1 95 ? -22.547 -20.656 9.609 1 93.06 95 TYR A N 1
ATOM 726 C CA . TYR A 1 95 ? -21.922 -21.859 10.156 1 93.06 95 TYR A CA 1
ATOM 727 C C . TYR A 1 95 ? -22.641 -23.109 9.664 1 93.06 95 TYR A C 1
ATOM 729 O O . TYR A 1 95 ? -22.109 -24.219 9.758 1 93.06 95 TYR A O 1
ATOM 737 N N . LEU A 1 96 ? -23.812 -22.906 9.094 1 93.5 96 LEU A N 1
ATOM 738 C CA . LEU A 1 96 ? -24.578 -24.016 8.539 1 93.5 96 LEU A CA 1
ATOM 739 C C . LEU A 1 96 ? -23.828 -24.656 7.371 1 93.5 96 LEU A C 1
ATOM 741 O O . LEU A 1 96 ? -24.094 -25.812 7.016 1 93.5 96 LEU A O 1
ATOM 745 N N . ILE A 1 97 ? -22.922 -23.953 6.875 1 94.75 97 ILE A N 1
ATOM 746 C CA . ILE A 1 97 ? -22.156 -24.484 5.746 1 94.75 97 ILE A CA 1
ATOM 747 C C . ILE A 1 97 ? -21.406 -25.75 6.176 1 94.75 97 ILE A C 1
ATOM 749 O O . ILE A 1 97 ? -21.281 -26.688 5.395 1 94.75 97 ILE A O 1
ATOM 753 N N . PHE A 1 98 ? -20.938 -25.812 7.422 1 95.5 98 PHE A N 1
ATOM 754 C CA . PHE A 1 98 ? -20.188 -26.969 7.914 1 95.5 98 PHE A CA 1
ATOM 755 C C . PHE A 1 98 ? -21.109 -28.141 8.164 1 95.5 98 PHE A C 1
ATOM 757 O O . PHE A 1 98 ? -20.703 -29.297 8.016 1 95.5 98 PHE A O 1
ATOM 764 N N . VAL A 1 99 ? -22.359 -27.812 8.477 1 94.94 99 VAL A N 1
ATOM 765 C CA . VAL A 1 99 ? -23.359 -28.859 8.625 1 94.94 99 VAL A CA 1
ATOM 766 C C . VAL A 1 99 ? -23.688 -29.469 7.262 1 94.94 99 VAL A C 1
ATOM 768 O O . VAL A 1 99 ? -23.734 -30.688 7.121 1 94.94 99 VAL A O 1
ATOM 771 N N . LEU A 1 100 ? -23.844 -28.594 6.336 1 94.81 100 LEU A N 1
ATOM 772 C CA . LEU A 1 100 ? -24.109 -29.047 4.977 1 94.81 100 LEU A CA 1
ATOM 773 C C . LEU A 1 100 ? -22.953 -29.875 4.441 1 94.81 100 LEU A C 1
ATOM 775 O O . LEU A 1 100 ? -23.172 -30.938 3.836 1 94.81 100 LEU A O 1
ATOM 779 N N . TRP A 1 101 ? -21.75 -29.391 4.648 1 94.5 101 TRP A N 1
ATOM 780 C CA . TRP A 1 101 ? -20.562 -30.141 4.234 1 94.5 101 TRP A CA 1
ATOM 781 C C . TRP A 1 101 ? -20.5 -31.484 4.945 1 94.5 101 TRP A C 1
ATOM 783 O O . TRP A 1 101 ? -20.234 -32.531 4.32 1 94.5 101 TRP A O 1
ATOM 793 N N . GLY A 1 102 ? -20.734 -31.531 6.285 1 94.56 102 GLY A N 1
ATOM 794 C CA . GLY A 1 102 ? -20.734 -32.781 7.059 1 94.56 102 GLY A CA 1
ATOM 795 C C . GLY A 1 102 ? -21.75 -33.781 6.574 1 94.56 102 GLY A C 1
ATOM 796 O O . GLY A 1 102 ? -21.5 -34.969 6.578 1 94.56 102 GLY A O 1
ATOM 797 N N . ALA A 1 103 ? -22.891 -33.344 6.113 1 94.06 103 ALA A N 1
ATOM 798 C CA . ALA A 1 103 ? -23.984 -34.219 5.645 1 94.06 103 ALA A CA 1
ATOM 799 C C . ALA A 1 103 ? -23.578 -34.969 4.391 1 94.06 103 ALA A C 1
ATOM 801 O O . ALA A 1 103 ? -24.188 -36 4.059 1 94.06 103 ALA A O 1
ATOM 802 N N . LEU A 1 104 ? -22.547 -34.469 3.73 1 92.5 104 LEU A N 1
ATOM 803 C CA . LEU A 1 104 ? -22.094 -35.125 2.516 1 92.5 104 LEU A CA 1
ATOM 804 C C . LEU A 1 104 ? -21.484 -36.5 2.84 1 92.5 104 LEU A C 1
ATOM 806 O O . LEU A 1 104 ? -21.344 -37.344 1.954 1 92.5 104 LEU A O 1
ATOM 810 N N . LEU A 1 105 ? -21.062 -36.719 4.066 1 89.69 105 LEU A N 1
ATOM 811 C CA . LEU A 1 105 ? -20.547 -38.031 4.496 1 89.69 105 LEU A CA 1
ATOM 812 C C . LEU A 1 105 ? -21.625 -39.094 4.445 1 89.69 105 LEU A C 1
ATOM 814 O O . LEU A 1 105 ? -21.328 -40.281 4.352 1 89.69 105 LEU A O 1
ATOM 818 N N . LEU A 1 106 ? -22.844 -38.656 4.473 1 88.81 106 LEU A N 1
ATOM 819 C CA . LEU A 1 106 ? -23.969 -39.594 4.516 1 88.81 106 LEU A CA 1
ATOM 820 C C . LEU A 1 106 ? -24.375 -40 3.111 1 88.81 106 LEU A C 1
ATOM 822 O O . LEU A 1 106 ? -25.25 -40.875 2.947 1 88.81 106 LEU A O 1
ATOM 826 N N . LEU A 1 107 ? -23.719 -39.438 2.164 1 86.88 107 LEU A N 1
ATOM 827 C CA . LEU A 1 107 ? -24.062 -39.781 0.789 1 86.88 107 LEU A CA 1
ATOM 828 C C . LEU A 1 107 ? -23.703 -41.219 0.475 1 86.88 107 LEU A C 1
ATOM 830 O O . LEU A 1 107 ? -22.578 -41.656 0.747 1 86.88 107 LEU A O 1
ATOM 834 N N . PRO A 1 108 ? -24.656 -41.938 -0.069 1 85.25 108 PRO A N 1
ATOM 835 C CA . PRO A 1 108 ? -24.328 -43.344 -0.444 1 85.25 108 PRO A CA 1
ATOM 836 C C . PRO A 1 108 ? -23.312 -43.406 -1.571 1 85.25 108 PRO A C 1
ATOM 838 O O . PRO A 1 108 ? -23.219 -42.5 -2.398 1 85.25 108 PRO A O 1
ATOM 841 N N . GLU A 1 109 ? -22.484 -44.438 -1.457 1 79.81 109 GLU A N 1
ATOM 842 C CA . GLU A 1 109 ? -21.453 -44.656 -2.461 1 79.81 109 GLU A CA 1
ATOM 843 C C . GLU A 1 109 ? -22.047 -45.219 -3.746 1 79.81 109 GLU A C 1
ATOM 845 O O . GLU A 1 109 ? -22.109 -46.469 -3.914 1 79.81 109 GLU A O 1
ATOM 850 N N . ASP A 1 110 ? -22.703 -44.406 -4.508 1 83.5 110 ASP A N 1
ATOM 851 C CA . ASP A 1 110 ? -23.297 -44.812 -5.785 1 83.5 110 ASP A CA 1
ATOM 852 C C . ASP A 1 110 ? -22.562 -44.156 -6.953 1 83.5 110 ASP A C 1
ATOM 854 O O . ASP A 1 110 ? -21.547 -43.469 -6.754 1 83.5 110 ASP A O 1
ATOM 858 N N . GLN A 1 111 ? -22.953 -44.531 -8.172 1 81 111 GLN A N 1
ATOM 859 C CA . GLN A 1 111 ? -22.312 -44.062 -9.398 1 81 111 GLN A CA 1
ATOM 860 C C . GLN A 1 111 ? -22.359 -42.531 -9.484 1 81 111 GLN A C 1
ATOM 862 O O . GLN A 1 111 ? -21.5 -41.938 -10.109 1 81 111 GLN A O 1
ATOM 867 N N . TRP A 1 112 ? -23.266 -41.938 -8.789 1 85.88 112 TRP A N 1
ATOM 868 C CA . TRP A 1 112 ? -23.453 -40.5 -8.883 1 85.88 112 TRP A CA 1
ATOM 869 C C . TRP A 1 112 ? -22.734 -39.781 -7.73 1 85.88 112 TRP A C 1
ATOM 871 O O . TRP A 1 112 ? -22.828 -38.562 -7.594 1 85.88 112 TRP A O 1
ATOM 881 N N . TRP A 1 113 ? -22.047 -40.469 -6.996 1 89.69 113 TRP A N 1
ATOM 882 C CA . TRP A 1 113 ? -21.422 -39.938 -5.793 1 89.69 113 TRP A CA 1
ATOM 883 C C . TRP A 1 113 ? -20.484 -38.781 -6.129 1 89.69 113 TRP A C 1
ATOM 885 O O . TRP A 1 113 ? -20.562 -37.719 -5.512 1 89.69 113 TRP A O 1
ATOM 895 N N . SER A 1 114 ? -19.609 -38.969 -7.148 1 90.38 114 SER A N 1
ATOM 896 C CA . SER A 1 114 ? -18.656 -37.938 -7.527 1 90.38 114 SER A CA 1
ATOM 897 C C . SER A 1 114 ? -19.344 -36.688 -7.996 1 90.38 114 SER A C 1
ATOM 899 O O . SER A 1 114 ? -18.906 -35.562 -7.676 1 90.38 114 SER A O 1
ATOM 901 N N . LYS A 1 115 ? -20.359 -36.812 -8.703 1 92.44 115 LYS A N 1
ATOM 902 C CA . LYS A 1 115 ? -21.094 -35.688 -9.242 1 92.44 115 LYS A CA 1
ATOM 903 C C . LYS A 1 115 ? -21.766 -34.875 -8.125 1 92.44 115 LYS A C 1
ATOM 905 O O . LYS A 1 115 ? -21.672 -33.656 -8.086 1 92.44 115 LYS A O 1
ATOM 910 N N . VAL A 1 116 ? -22.391 -35.594 -7.258 1 91.69 116 VAL A N 1
ATOM 911 C CA . VAL A 1 116 ? -23.109 -34.938 -6.168 1 91.69 116 VAL A CA 1
ATOM 912 C C . VAL A 1 116 ? -22.125 -34.25 -5.227 1 91.69 116 VAL A C 1
ATOM 914 O O . VAL A 1 116 ? -22.328 -33.094 -4.809 1 91.69 116 VAL A O 1
ATOM 917 N N . MET A 1 117 ? -21.047 -34.938 -4.91 1 92.56 117 MET A N 1
ATOM 918 C CA . MET A 1 117 ? -20 -34.375 -4.066 1 92.56 117 MET A CA 1
ATOM 919 C C . MET A 1 117 ? -19.422 -33.094 -4.68 1 92.56 117 MET A C 1
ATOM 921 O O . MET A 1 117 ? -19.266 -32.094 -3.986 1 92.56 117 MET A O 1
ATOM 925 N N . THR A 1 118 ? -19.156 -33.156 -5.984 1 94.19 118 THR A N 1
ATOM 926 C CA . THR A 1 118 ? -18.609 -32 -6.68 1 94.19 118 THR A CA 1
ATOM 927 C C . THR A 1 118 ? -19.625 -30.859 -6.684 1 94.19 118 THR A C 1
ATOM 929 O O . THR A 1 118 ? -19.266 -29.703 -6.445 1 94.19 118 THR A O 1
ATOM 932 N N . PHE A 1 119 ? -20.875 -31.156 -6.926 1 95.38 119 PHE A N 1
ATOM 933 C CA . PHE A 1 119 ? -21.922 -30.156 -6.957 1 95.38 119 PHE A CA 1
ATOM 934 C C . PHE A 1 119 ? -21.984 -29.391 -5.641 1 95.38 119 PHE A C 1
ATOM 936 O O . PHE A 1 119 ? -21.938 -28.156 -5.629 1 95.38 119 PHE A O 1
ATOM 943 N N . PHE A 1 120 ? -22.031 -30.031 -4.574 1 95.06 120 PHE A N 1
ATOM 944 C CA . PHE A 1 120 ? -22.219 -29.406 -3.275 1 95.06 120 PHE A CA 1
ATOM 945 C C . PHE A 1 120 ? -20.938 -28.688 -2.836 1 95.06 120 PHE A C 1
ATOM 947 O O . PHE A 1 120 ? -21 -27.562 -2.354 1 95.06 120 PHE A O 1
ATOM 954 N N . ASN A 1 121 ? -19.781 -29.328 -2.967 1 95.5 121 ASN A N 1
ATOM 955 C CA . ASN A 1 121 ? -18.531 -28.688 -2.57 1 95.5 121 ASN A CA 1
ATOM 956 C C . ASN A 1 121 ? -18.281 -27.406 -3.365 1 95.5 121 ASN A C 1
ATOM 958 O O . ASN A 1 121 ? -17.938 -26.375 -2.793 1 95.5 121 ASN A O 1
ATOM 962 N N . ALA A 1 122 ? -18.438 -27.531 -4.695 1 97.44 122 ALA A N 1
ATOM 963 C CA . ALA A 1 122 ? -18.266 -26.359 -5.547 1 97.44 122 ALA A CA 1
ATOM 964 C C . ALA A 1 122 ? -19.281 -25.281 -5.207 1 97.44 122 ALA A C 1
ATOM 966 O O . ALA A 1 122 ? -18.953 -24.094 -5.191 1 97.44 122 ALA A O 1
ATOM 967 N N . GLY A 1 123 ? -20.5 -25.766 -4.957 1 97.31 123 GLY A N 1
ATOM 968 C CA . GLY A 1 123 ? -21.531 -24.828 -4.566 1 97.31 123 GLY A CA 1
ATOM 969 C C . GLY A 1 123 ? -21.203 -24.062 -3.291 1 97.31 123 GLY A C 1
ATOM 970 O O . GLY A 1 123 ? -21.375 -22.844 -3.221 1 97.31 123 GLY A O 1
ATOM 971 N N . LEU A 1 124 ? -20.719 -24.75 -2.293 1 97.56 124 LEU A N 1
ATOM 972 C CA . LEU A 1 124 ? -20.375 -24.141 -1.018 1 97.56 124 LEU A CA 1
ATOM 973 C C . LEU A 1 124 ? -19.25 -23.125 -1.191 1 97.56 124 LEU A C 1
ATOM 975 O O . LEU A 1 124 ? -19.328 -22 -0.677 1 97.56 124 LEU A O 1
ATOM 979 N N . VAL A 1 125 ? -18.234 -23.469 -1.929 1 97.88 125 VAL A N 1
ATOM 980 C CA . VAL A 1 125 ? -17.109 -22.562 -2.199 1 97.88 125 VAL A CA 1
ATOM 981 C C . VAL A 1 125 ? -17.609 -21.344 -2.969 1 97.88 125 VAL A C 1
ATOM 983 O O . VAL A 1 125 ? -17.266 -20.203 -2.629 1 97.88 125 VAL A O 1
ATOM 986 N N . GLY A 1 126 ? -18.453 -21.641 -3.982 1 98.31 126 GLY A N 1
ATOM 987 C CA . GLY A 1 126 ? -18.984 -20.562 -4.805 1 98.31 126 GLY A CA 1
ATOM 988 C C . GLY A 1 126 ? -19.812 -19.562 -4.016 1 98.31 126 GLY A C 1
ATOM 989 O O . GLY A 1 126 ? -19.625 -18.344 -4.164 1 98.31 126 GLY A O 1
ATOM 990 N N . VAL A 1 127 ? -20.672 -20.031 -3.164 1 97.81 127 VAL A N 1
ATOM 991 C CA . VAL A 1 127 ? -21.547 -19.156 -2.385 1 97.81 127 VAL A CA 1
ATOM 992 C C . VAL A 1 127 ? -20.719 -18.312 -1.429 1 97.81 127 VAL A C 1
ATOM 994 O O . VAL A 1 127 ? -21 -17.125 -1.252 1 97.81 127 VAL A O 1
ATOM 997 N N . LEU A 1 128 ? -19.75 -18.891 -0.776 1 97.88 128 LEU A N 1
ATOM 998 C CA . LEU A 1 128 ? -18.891 -18.141 0.147 1 97.88 128 LEU A CA 1
ATOM 999 C C . LEU A 1 128 ? -18.125 -17.047 -0.583 1 97.88 128 LEU A C 1
ATOM 1001 O O . LEU A 1 128 ? -18.031 -15.922 -0.098 1 97.88 128 LEU A O 1
ATOM 1005 N N . ALA A 1 129 ? -17.578 -17.391 -1.779 1 98.25 129 ALA A N 1
ATOM 1006 C CA . ALA A 1 129 ? -16.844 -16.406 -2.576 1 98.25 129 ALA A CA 1
ATOM 1007 C C . ALA A 1 129 ? -17.75 -15.281 -3.045 1 98.25 129 ALA A C 1
ATOM 1009 O O . ALA A 1 129 ? -17.359 -14.109 -3.02 1 98.25 129 ALA A O 1
ATOM 1010 N N . LEU A 1 130 ? -18.953 -15.641 -3.428 1 97.94 130 LEU A N 1
ATOM 1011 C CA . LEU A 1 130 ? -19.891 -14.633 -3.891 1 97.94 130 LEU A CA 1
ATOM 1012 C C . LEU A 1 130 ? -20.328 -13.727 -2.744 1 97.94 130 LEU A C 1
ATOM 1014 O O . LEU A 1 130 ? -20.516 -12.523 -2.938 1 97.94 130 LEU A O 1
ATOM 1018 N N . ARG A 1 131 ? -20.516 -14.305 -1.581 1 97.44 131 ARG A N 1
ATOM 1019 C CA . ARG A 1 131 ? -20.859 -13.484 -0.426 1 97.44 131 ARG A CA 1
ATOM 1020 C C . ARG A 1 131 ? -19.734 -12.508 -0.091 1 97.44 131 ARG A C 1
ATOM 1022 O O . ARG A 1 131 ? -19.984 -11.352 0.234 1 97.44 131 ARG A O 1
ATOM 1029 N N . ALA A 1 132 ? -18.484 -13.008 -0.134 1 96.94 132 ALA A N 1
ATOM 1030 C CA . ALA A 1 132 ? -17.344 -12.133 0.084 1 96.94 132 ALA A CA 1
ATOM 1031 C C . ALA A 1 132 ? -17.328 -10.977 -0.915 1 96.94 132 ALA A C 1
ATOM 1033 O O . ALA A 1 132 ? -17.094 -9.828 -0.541 1 96.94 132 ALA A O 1
ATOM 1034 N N . SER A 1 133 ? -17.609 -11.305 -2.186 1 96.81 133 SER A N 1
ATOM 1035 C CA . SER A 1 133 ? -17.703 -10.281 -3.221 1 96.81 133 SER A CA 1
ATOM 1036 C C . SER A 1 133 ? -18.781 -9.258 -2.9 1 96.81 133 SER A C 1
ATOM 1038 O O . SER A 1 133 ? -18.562 -8.055 -3.051 1 96.81 133 SER A O 1
ATOM 1040 N N . ALA A 1 134 ? -19.891 -9.703 -2.424 1 95.12 134 ALA A N 1
ATOM 1041 C CA . ALA A 1 134 ? -21.016 -8.828 -2.129 1 95.12 134 ALA A CA 1
ATOM 1042 C C . ALA A 1 134 ? -20.688 -7.871 -0.99 1 95.12 134 ALA A C 1
ATOM 1044 O O . ALA A 1 134 ? -21.156 -6.727 -0.981 1 95.12 134 ALA A O 1
ATOM 1045 N N . LEU A 1 135 ? -19.891 -8.305 -0.038 1 93.5 135 LEU A N 1
ATOM 1046 C CA . LEU A 1 135 ? -19.516 -7.469 1.094 1 93.5 135 LEU A CA 1
ATOM 1047 C C . LEU A 1 135 ? -18.609 -6.328 0.646 1 93.5 135 LEU A C 1
ATOM 1049 O O . LEU A 1 135 ? -18.516 -5.305 1.326 1 93.5 135 LEU A O 1
ATOM 1053 N N . LEU A 1 136 ? -17.984 -6.48 -0.498 1 91.94 136 LEU A N 1
ATOM 1054 C CA . LEU A 1 136 ? -17.016 -5.496 -0.982 1 91.94 136 LEU A CA 1
ATOM 1055 C C . LEU A 1 136 ? -17.703 -4.484 -1.899 1 91.94 136 LEU A C 1
ATOM 1057 O O . LEU A 1 136 ? -17.031 -3.609 -2.465 1 91.94 136 LEU A O 1
ATOM 1061 N N . ARG A 1 137 ? -18.938 -4.562 -2.078 1 86.81 137 ARG A N 1
ATOM 1062 C CA . ARG A 1 137 ? -19.672 -3.6 -2.887 1 86.81 137 ARG A CA 1
ATOM 1063 C C . ARG A 1 137 ? -19.688 -2.223 -2.23 1 86.81 137 ARG A C 1
ATOM 1065 O O . ARG A 1 137 ? -19.828 -2.111 -1.01 1 86.81 137 ARG A O 1
ATOM 1072 N N . PRO A 1 138 ? -19.312 -1.203 -3.072 1 73.81 138 PRO A N 1
ATOM 1073 C CA . PRO A 1 138 ? -19.25 0.146 -2.506 1 73.81 138 PRO A CA 1
ATOM 1074 C C . PRO A 1 138 ? -20.594 0.611 -1.939 1 73.81 138 PRO A C 1
ATOM 1076 O O . PRO A 1 138 ? -21.641 0.372 -2.547 1 73.81 138 PRO A O 1
ATOM 1079 N N . HIS A 1 139 ? -20.641 0.746 -0.622 1 61.47 139 HIS A N 1
ATOM 1080 C CA . HIS A 1 139 ? -21.828 1.334 -0.026 1 61.47 139 HIS A CA 1
ATOM 1081 C C . HIS A 1 139 ? -21.672 2.84 0.16 1 61.47 139 HIS A C 1
ATOM 1083 O O . HIS A 1 139 ? -21.469 3.312 1.281 1 61.47 139 HIS A O 1
ATOM 1089 N N . GLY A 1 140 ? -21.766 3.66 -0.871 1 54 140 GLY A N 1
ATOM 1090 C CA . GLY A 1 140 ? -21.719 5.109 -0.753 1 54 140 GLY A CA 1
ATOM 1091 C C . GLY A 1 140 ? -20.297 5.641 -0.624 1 54 140 GLY A C 1
ATOM 1092 O O . GLY A 1 140 ? -20.031 6.801 -0.943 1 54 140 GLY A O 1
ATOM 1093 N N . ARG A 1 141 ? -19.484 4.727 0.03 1 53.53 141 ARG A N 1
ATOM 1094 C CA . ARG A 1 141 ? -18.125 5.199 0.226 1 53.53 141 ARG A CA 1
ATOM 1095 C C . ARG A 1 141 ? -17.188 4.633 -0.84 1 53.53 141 ARG A C 1
ATOM 1097 O O . ARG A 1 141 ? -17.438 3.547 -1.37 1 53.53 141 ARG A O 1
ATOM 1104 N N . SER A 1 142 ? -16.484 5.496 -1.515 1 54.78 142 SER A N 1
ATOM 1105 C CA . SER A 1 142 ? -15.57 5.105 -2.576 1 54.78 142 SER A CA 1
ATOM 1106 C C . SER A 1 142 ? -14.664 3.961 -2.127 1 54.78 142 SER A C 1
ATOM 1108 O O . SER A 1 142 ? -14.039 4.035 -1.065 1 54.78 142 SER A O 1
ATOM 1110 N N . LEU A 1 143 ? -14.93 2.85 -2.619 1 59.56 143 LEU A N 1
ATOM 1111 C CA . LEU A 1 143 ? -14.008 1.752 -2.352 1 59.56 143 LEU A CA 1
ATOM 1112 C C . LEU A 1 143 ? -12.648 2.023 -2.982 1 59.56 143 LEU A C 1
ATOM 1114 O O . LEU A 1 143 ? -12.555 2.711 -4 1 59.56 143 LEU A O 1
ATOM 1118 N N . SER A 1 144 ? -11.641 1.508 -2.262 1 66 144 SER A N 1
ATOM 1119 C CA . SER A 1 144 ? -10.289 1.607 -2.783 1 66 144 SER A CA 1
ATOM 1120 C C . SER A 1 144 ? -10.102 0.727 -4.016 1 66 144 SER A C 1
ATOM 1122 O O . SER A 1 144 ? -10.883 -0.2 -4.246 1 66 144 SER A O 1
ATOM 1124 N N . VAL A 1 145 ? -9.305 1.079 -4.926 1 68.62 145 VAL A N 1
ATOM 1125 C CA . VAL A 1 145 ? -8.961 0.309 -6.113 1 68.62 145 VAL A CA 1
ATOM 1126 C C . VAL A 1 145 ? -8.688 -1.143 -5.727 1 68.62 145 VAL A C 1
ATOM 1128 O O . VAL A 1 145 ? -9.141 -2.068 -6.402 1 68.62 145 VAL A O 1
ATOM 1131 N N . GLY A 1 146 ? -7.992 -1.35 -4.609 1 74.06 146 GLY A N 1
ATOM 1132 C CA . GLY A 1 146 ? -7.703 -2.697 -4.148 1 74.06 146 GLY A CA 1
ATOM 1133 C C . GLY A 1 146 ? -8.953 -3.48 -3.779 1 74.06 146 GLY A C 1
ATOM 1134 O O . GLY A 1 146 ? -9.078 -4.66 -4.121 1 74.06 146 GLY A O 1
ATOM 1135 N N . ALA A 1 147 ? -9.875 -2.855 -3.189 1 83.44 147 ALA A N 1
ATOM 1136 C CA . ALA A 1 147 ? -11.125 -3.496 -2.779 1 83.44 147 ALA A CA 1
ATOM 1137 C C . ALA A 1 147 ? -11.984 -3.85 -3.988 1 83.44 147 ALA A C 1
ATOM 1139 O O . ALA A 1 147 ? -12.633 -4.898 -4.012 1 83.44 147 ALA A O 1
ATOM 1140 N N . VAL A 1 148 ? -11.914 -3.018 -4.969 1 87.19 148 VAL A N 1
ATOM 1141 C CA . VAL A 1 148 ? -12.656 -3.27 -6.199 1 87.19 148 VAL A CA 1
ATOM 1142 C C . VAL A 1 148 ? -12.078 -4.488 -6.914 1 87.19 148 VAL A C 1
ATOM 1144 O O . VAL A 1 148 ? -12.82 -5.355 -7.383 1 87.19 148 VAL A O 1
ATOM 1147 N N . GLN A 1 149 ? -10.758 -4.512 -7.008 1 88.75 149 GLN A N 1
ATOM 1148 C CA . GLN A 1 149 ? -10.109 -5.668 -7.613 1 88.75 149 GLN A CA 1
ATOM 1149 C C . GLN A 1 149 ? -10.477 -6.953 -6.883 1 88.75 149 GLN A C 1
ATOM 1151 O O . GLN A 1 149 ? -10.828 -7.953 -7.512 1 88.75 149 GLN A O 1
ATOM 1156 N N . LEU A 1 150 ? -10.406 -6.914 -5.555 1 93.19 150 LEU A N 1
ATOM 1157 C CA . LEU A 1 150 ? -10.742 -8.086 -4.758 1 93.19 150 LEU A CA 1
ATOM 1158 C C . LEU A 1 150 ? -12.195 -8.5 -4.984 1 93.19 150 LEU A C 1
ATOM 1160 O O . LEU A 1 150 ? -12.5 -9.688 -5.094 1 93.19 150 LEU A O 1
ATOM 1164 N N . ARG A 1 151 ? -13.062 -7.555 -5.094 1 94.81 151 ARG A N 1
ATOM 1165 C CA . ARG A 1 151 ? -14.477 -7.816 -5.348 1 94.81 151 ARG A CA 1
ATOM 1166 C C . ARG A 1 151 ? -14.672 -8.602 -6.641 1 94.81 151 ARG A C 1
ATOM 1168 O O . ARG A 1 151 ? -15.344 -9.641 -6.652 1 94.81 151 ARG A O 1
ATOM 1175 N N . TYR A 1 152 ? -14.008 -8.18 -7.664 1 95.06 152 TYR A N 1
ATOM 1176 C CA . TYR A 1 152 ? -14.219 -8.805 -8.969 1 95.06 152 TYR A CA 1
ATOM 1177 C C . TYR A 1 152 ? -13.516 -10.156 -9.047 1 95.06 152 TYR A C 1
ATOM 1179 O O . TYR A 1 152 ? -14.008 -11.07 -9.711 1 95.06 152 TYR A O 1
ATOM 1187 N N . VAL A 1 153 ? -12.352 -10.25 -8.375 1 96.38 153 VAL A N 1
ATOM 1188 C CA . VAL A 1 153 ? -11.68 -11.539 -8.312 1 96.38 153 VAL A CA 1
ATOM 1189 C C . VAL A 1 153 ? -12.57 -12.555 -7.594 1 96.38 153 VAL A C 1
ATOM 1191 O O . VAL A 1 153 ? -12.773 -13.664 -8.086 1 96.38 153 VAL A O 1
ATOM 1194 N N . MET A 1 154 ? -13.148 -12.156 -6.441 1 97.62 154 MET A N 1
ATOM 1195 C CA . MET A 1 154 ? -14.031 -13.047 -5.691 1 97.62 154 MET A CA 1
ATOM 1196 C C . MET A 1 154 ? -15.305 -13.344 -6.477 1 97.62 154 MET A C 1
ATOM 1198 O O . MET A 1 154 ? -15.812 -14.469 -6.434 1 97.62 154 MET A O 1
ATOM 1202 N N . LEU A 1 155 ? -15.773 -12.375 -7.191 1 97.75 155 LEU A N 1
ATOM 1203 C CA . LEU A 1 155 ? -16.953 -12.562 -8.023 1 97.75 155 LEU A CA 1
ATOM 1204 C C . LEU A 1 155 ? -16.688 -13.578 -9.125 1 97.75 155 LEU A C 1
ATOM 1206 O O . LEU A 1 155 ? -17.453 -14.531 -9.297 1 97.75 155 LEU A O 1
ATOM 1210 N N . GLY A 1 156 ? -15.625 -13.328 -9.898 1 98.12 156 GLY A N 1
ATOM 1211 C CA . GLY A 1 156 ? -15.266 -14.258 -10.953 1 98.12 156 GLY A CA 1
ATOM 1212 C C . GLY A 1 156 ? -15.031 -15.672 -10.445 1 98.12 156 GLY A C 1
ATOM 1213 O O . GLY A 1 156 ? -15.508 -16.641 -11.055 1 98.12 156 GLY A O 1
ATOM 1214 N N . HIS A 1 157 ? -14.305 -15.797 -9.328 1 98.06 157 HIS A N 1
ATOM 1215 C CA . HIS A 1 157 ? -14.031 -17.094 -8.711 1 98.06 157 HIS A CA 1
ATOM 1216 C C . HIS A 1 157 ? -15.312 -17.766 -8.258 1 98.06 157 HIS A C 1
ATOM 1218 O O . HIS A 1 157 ? -15.516 -18.969 -8.508 1 98.06 157 HIS A O 1
ATOM 1224 N N . GLY A 1 158 ? -16.203 -17.016 -7.582 1 98.5 158 GLY A N 1
ATOM 1225 C CA . GLY A 1 158 ? -17.469 -17.547 -7.133 1 98.5 158 GLY A CA 1
ATOM 1226 C C . GLY A 1 158 ? -18.359 -18.016 -8.266 1 98.5 158 GLY A C 1
ATOM 1227 O O . GLY A 1 158 ? -18.922 -19.109 -8.211 1 98.5 158 GLY A O 1
ATOM 1228 N N . LEU A 1 159 ? -18.469 -17.234 -9.305 1 98.38 159 LEU A N 1
ATOM 1229 C CA . LEU A 1 159 ? -19.281 -17.594 -10.469 1 98.38 159 LEU A CA 1
ATOM 1230 C C . LEU A 1 159 ? -18.719 -18.844 -11.148 1 98.38 159 LEU A C 1
ATOM 1232 O O . LEU A 1 159 ? -19.469 -19.703 -11.609 1 98.38 159 LEU A O 1
ATOM 1236 N N . PHE A 1 160 ? -17.422 -18.906 -11.234 1 98.38 160 PHE A N 1
ATOM 1237 C CA . PHE A 1 160 ? -16.781 -20.078 -11.805 1 98.38 160 PHE A CA 1
ATOM 1238 C C . PHE A 1 160 ? -17.188 -21.344 -11.047 1 98.38 160 PHE A C 1
ATOM 1240 O O . PHE A 1 160 ? -17.516 -22.359 -11.648 1 98.38 160 PHE A O 1
ATOM 1247 N N . TYR A 1 161 ? -17.172 -21.281 -9.75 1 98.12 161 TYR A N 1
ATOM 1248 C CA . TYR A 1 161 ? -17.453 -22.469 -8.945 1 98.12 161 TYR A CA 1
ATOM 1249 C C . TYR A 1 161 ? -18.938 -22.828 -9 1 98.12 161 TYR A C 1
ATOM 1251 O O . TYR A 1 161 ? -19.297 -24 -8.938 1 98.12 161 TYR A O 1
ATOM 1259 N N . ILE A 1 162 ? -19.781 -21.828 -9.109 1 98.06 162 ILE A N 1
ATOM 1260 C CA . ILE A 1 162 ? -21.188 -22.109 -9.289 1 98.06 162 ILE A CA 1
ATOM 1261 C C . ILE A 1 162 ? -21.422 -22.797 -10.641 1 98.06 162 ILE A C 1
ATOM 1263 O O . ILE A 1 162 ? -22.156 -23.766 -10.742 1 98.06 162 ILE A O 1
ATOM 1267 N N . LEU A 1 163 ? -20.797 -22.266 -11.641 1 97.75 163 LEU A N 1
ATOM 1268 C CA . LEU A 1 163 ? -20.875 -22.875 -12.961 1 97.75 163 LEU A CA 1
ATOM 1269 C C . LEU A 1 163 ? -20.328 -24.297 -12.93 1 97.75 163 LEU A C 1
ATOM 1271 O O . LEU A 1 163 ? -20.922 -25.203 -13.539 1 97.75 163 LEU A O 1
ATOM 1275 N N . LYS A 1 164 ? -19.203 -24.484 -12.258 1 97.06 164 LYS A N 1
ATOM 1276 C CA . LYS A 1 164 ? -18.625 -25.797 -12.07 1 97.06 164 LYS A CA 1
ATOM 1277 C C . LYS A 1 164 ? -19.625 -26.766 -11.445 1 97.06 164 LYS A C 1
ATOM 1279 O O . LYS A 1 164 ? -19.766 -27.906 -11.891 1 97.06 164 LYS A O 1
ATOM 1284 N N . ALA A 1 165 ? -20.297 -26.328 -10.438 1 96.5 165 ALA A N 1
ATOM 1285 C CA . ALA A 1 165 ? -21.312 -27.141 -9.758 1 96.5 165 ALA A CA 1
ATOM 1286 C C . ALA A 1 165 ? -22.422 -27.547 -10.719 1 96.5 165 ALA A C 1
ATOM 1288 O O . ALA A 1 165 ? -22.766 -28.734 -10.812 1 96.5 165 ALA A O 1
ATOM 1289 N N . CYS A 1 166 ? -22.891 -26.672 -11.523 1 96.5 166 CYS A N 1
ATOM 1290 C CA . CYS A 1 166 ? -23.984 -26.953 -12.453 1 96.5 166 CYS A CA 1
ATOM 1291 C C . CYS A 1 166 ? -23.516 -27.891 -13.57 1 96.5 166 CYS A C 1
ATOM 1293 O O . CYS A 1 166 ? -24.234 -28.828 -13.922 1 96.5 166 CYS A O 1
ATOM 1295 N N . LEU A 1 167 ? -22.344 -27.656 -14.039 1 94.94 167 LEU A N 1
ATOM 1296 C CA . LEU A 1 167 ? -21.812 -28.453 -15.141 1 94.94 167 LEU A CA 1
ATOM 1297 C C . LEU A 1 167 ? -21.547 -29.891 -14.695 1 94.94 167 LEU A C 1
ATOM 1299 O O . LEU A 1 167 ? -21.641 -30.828 -15.5 1 94.94 167 LEU A O 1
ATOM 1303 N N . ALA A 1 168 ? -21.172 -30.016 -13.391 1 94 168 ALA A N 1
ATOM 1304 C CA . ALA A 1 168 ? -20.906 -31.359 -12.852 1 94 168 ALA A CA 1
ATOM 1305 C C . ALA A 1 168 ? -22.156 -32.219 -12.953 1 94 168 ALA A C 1
ATOM 1307 O O . ALA A 1 168 ? -22.047 -33.469 -13.086 1 94 168 ALA A O 1
ATOM 1308 N N . MET A 1 169 ? -23.391 -31.641 -13.016 1 93 169 MET A N 1
ATOM 1309 C CA . MET A 1 169 ? -24.641 -32.375 -12.969 1 93 169 MET A CA 1
ATOM 1310 C C . MET A 1 169 ? -25.172 -32.656 -14.367 1 93 169 MET A C 1
ATOM 1312 O O . MET A 1 169 ? -26.141 -33.406 -14.539 1 93 169 MET A O 1
ATOM 1316 N N . VAL A 1 170 ? -24.531 -32.125 -15.367 1 93.25 170 VAL A N 1
ATOM 1317 C CA . VAL A 1 170 ? -24.969 -32.344 -16.734 1 93.25 170 VAL A CA 1
ATOM 1318 C C . VAL A 1 170 ? -24.75 -33.812 -17.109 1 93.25 170 VAL A C 1
ATOM 1320 O O . VAL A 1 170 ? -23.656 -34.375 -16.906 1 93.25 170 VAL A O 1
ATOM 1323 N N . PRO A 1 171 ? -25.781 -34.469 -17.703 1 90.12 171 PRO A N 1
ATOM 1324 C CA . PRO A 1 171 ? -25.641 -35.875 -18.078 1 90.12 171 PRO A CA 1
ATOM 1325 C C . PRO A 1 171 ? -24.516 -36.094 -19.094 1 90.12 171 PRO A C 1
ATOM 1327 O O . PRO A 1 171 ? -24.328 -35.281 -20 1 90.12 171 PRO A O 1
ATOM 1330 N N . GLY A 1 172 ? -23.719 -37.156 -18.875 1 88 172 GLY A N 1
ATOM 1331 C CA . GLY A 1 172 ? -22.656 -37.469 -19.797 1 88 172 GLY A CA 1
ATOM 1332 C C . GLY A 1 172 ? -21.312 -36.875 -19.406 1 88 172 GLY A C 1
ATOM 1333 O O . GLY A 1 172 ? -20.281 -37.219 -19.984 1 88 172 GLY A O 1
ATOM 1334 N N . THR A 1 173 ? -21.375 -35.938 -18.453 1 89.5 173 THR A N 1
ATOM 1335 C CA . THR A 1 173 ? -20.125 -35.344 -18 1 89.5 173 THR A CA 1
ATOM 1336 C C . THR A 1 173 ? -19.266 -36.375 -17.281 1 89.5 173 THR A C 1
ATOM 1338 O O . THR A 1 173 ? -19.734 -37.062 -16.375 1 89.5 173 THR A O 1
ATOM 1341 N N . LEU A 1 174 ? -18.078 -36.531 -17.859 1 86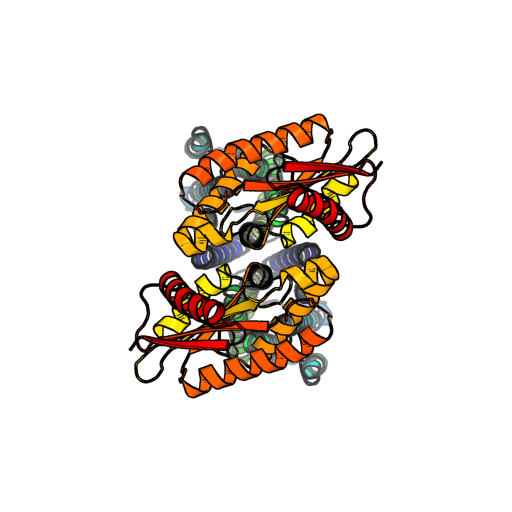.88 174 LEU A N 1
ATOM 1342 C CA . LEU A 1 174 ? -17.141 -37.438 -17.219 1 86.88 174 LEU A CA 1
ATOM 1343 C C . LEU A 1 174 ? -16.5 -36.812 -15.992 1 86.88 174 LEU A C 1
ATOM 1345 O O . LEU A 1 174 ? -15.859 -35.75 -16.094 1 86.88 174 LEU A O 1
ATOM 1349 N N . LEU A 1 175 ? -16.719 -37.375 -14.828 1 90.38 175 LEU A N 1
ATOM 1350 C CA . LEU A 1 175 ? -16.203 -36.875 -13.562 1 90.38 175 LEU A CA 1
ATOM 1351 C C . LEU A 1 175 ? -15.891 -38 -12.594 1 90.38 175 LEU A C 1
ATOM 1353 O O . LEU A 1 175 ? -16.781 -38.812 -12.266 1 90.38 175 LEU A O 1
ATOM 1357 N N . ASP A 1 176 ? -14.641 -38.125 -12.32 1 88.19 176 ASP A N 1
ATOM 1358 C CA . ASP A 1 176 ? -14.172 -39.094 -11.344 1 88.19 176 ASP A CA 1
ATOM 1359 C C . ASP A 1 176 ? -13.203 -38.469 -10.352 1 88.19 176 ASP A C 1
ATOM 1361 O O . ASP A 1 176 ? -12.031 -38.25 -10.664 1 88.19 176 ASP A O 1
ATOM 1365 N N . LEU A 1 177 ? -13.672 -38.281 -9.18 1 87.88 177 LEU A N 1
ATOM 1366 C CA . LEU A 1 177 ? -12.898 -37.562 -8.156 1 87.88 177 LEU A CA 1
ATOM 1367 C C . LEU A 1 177 ? -11.727 -38.438 -7.691 1 87.88 177 LEU A C 1
ATOM 1369 O O . LEU A 1 177 ? -10.664 -37.906 -7.355 1 87.88 177 LEU A O 1
ATOM 1373 N N . ALA A 1 178 ? -11.867 -39.719 -7.676 1 83.94 178 ALA A N 1
ATOM 1374 C CA . ALA A 1 178 ? -10.836 -40.594 -7.156 1 83.94 178 ALA A CA 1
ATOM 1375 C C . ALA A 1 178 ? -9.609 -40.625 -8.062 1 83.94 178 ALA A C 1
ATOM 1377 O O . ALA A 1 178 ? -8.477 -40.656 -7.582 1 83.94 178 ALA A O 1
ATOM 1378 N N . SER A 1 179 ? -9.805 -40.531 -9.336 1 84.25 179 SER A N 1
ATOM 1379 C CA . SER A 1 179 ? -8.703 -40.625 -10.289 1 84.25 179 SER A CA 1
ATOM 1380 C C . SER A 1 179 ? -8.398 -39.281 -10.906 1 84.25 179 SER A C 1
ATOM 1382 O O . SER A 1 179 ? -7.586 -39.156 -11.828 1 84.25 179 SER A O 1
ATOM 1384 N N . PHE A 1 180 ? -8.977 -38.188 -10.469 1 87.56 180 PHE A N 1
ATOM 1385 C CA . PHE A 1 180 ? -8.82 -36.812 -10.977 1 87.56 180 PHE A CA 1
ATOM 1386 C C . PHE A 1 180 ? -9.195 -36.75 -12.453 1 87.56 180 PHE A C 1
ATOM 1388 O O . PHE A 1 180 ? -8.602 -36 -13.219 1 87.56 180 PHE A O 1
ATOM 1395 N N . ARG A 1 181 ? -10.039 -37.594 -12.812 1 87.44 181 ARG A N 1
ATOM 1396 C CA . ARG A 1 181 ? -10.406 -37.625 -14.227 1 87.44 181 ARG A CA 1
ATOM 1397 C C . ARG A 1 181 ? -11.586 -36.688 -14.492 1 87.44 181 ARG A C 1
ATOM 1399 O O . ARG A 1 181 ? -12.539 -36.625 -13.703 1 87.44 181 ARG A O 1
ATOM 1406 N N . GLY A 1 182 ? -11.469 -35.844 -15.516 1 90.31 182 GLY A N 1
ATOM 1407 C CA . GLY A 1 182 ? -12.5 -34.906 -15.938 1 90.31 182 GLY A CA 1
ATOM 1408 C C . GLY A 1 182 ? -11.953 -33.531 -16.281 1 90.31 182 GLY A C 1
ATOM 1409 O O . GLY A 1 182 ? -11.094 -33 -15.578 1 90.31 182 GLY A O 1
ATOM 1410 N N . GLU A 1 183 ? -12.484 -33.031 -17.375 1 90.69 183 GLU A N 1
ATOM 1411 C CA . GLU A 1 183 ? -12.047 -31.688 -17.797 1 90.69 183 GLU A CA 1
ATOM 1412 C C . GLU A 1 183 ? -12.383 -30.641 -16.766 1 90.69 183 GLU A C 1
ATOM 1414 O O . GLU A 1 183 ? -11.633 -29.672 -16.578 1 90.69 183 GLU A O 1
ATOM 1419 N N . ILE A 1 184 ? -13.469 -30.875 -16.141 1 91.88 184 ILE A N 1
ATOM 1420 C CA . ILE A 1 184 ? -13.93 -29.922 -15.125 1 91.88 184 ILE A CA 1
ATOM 1421 C C . ILE A 1 184 ? -12.898 -29.812 -14 1 91.88 184 ILE A C 1
ATOM 1423 O O . ILE A 1 184 ? -12.609 -28.719 -13.516 1 91.88 184 ILE A O 1
ATOM 1427 N N . ILE A 1 185 ? -12.367 -30.922 -13.586 1 91.56 185 ILE A N 1
ATOM 1428 C CA . ILE A 1 185 ? -11.383 -30.969 -12.508 1 91.56 185 ILE A CA 1
ATOM 1429 C C . ILE A 1 185 ? -10.109 -30.25 -12.953 1 91.56 185 ILE A C 1
ATOM 1431 O O . ILE A 1 185 ? -9.562 -29.422 -12.219 1 91.56 185 ILE A O 1
ATOM 1435 N N . GLN A 1 186 ? -9.672 -30.531 -14.164 1 91.75 186 GLN A N 1
ATOM 1436 C CA . GLN A 1 186 ? -8.438 -29.953 -14.68 1 91.75 186 GLN A CA 1
ATOM 1437 C C . GLN A 1 186 ? -8.555 -28.422 -14.797 1 91.75 186 GLN A C 1
ATOM 1439 O O . GLN A 1 186 ? -7.668 -27.703 -14.352 1 91.75 186 GLN A O 1
ATOM 1444 N N . ILE A 1 187 ? -9.609 -27.969 -15.336 1 93.88 187 ILE A N 1
ATOM 1445 C CA . ILE A 1 187 ? -9.836 -26.531 -15.508 1 93.88 187 ILE A CA 1
ATOM 1446 C C . ILE A 1 187 ? -9.93 -25.859 -14.141 1 93.88 187 ILE A C 1
ATOM 1448 O O . ILE A 1 187 ? -9.43 -24.75 -13.961 1 93.88 187 ILE A O 1
ATOM 1452 N N . SER A 1 188 ? -10.539 -26.484 -13.203 1 95.12 188 SER A N 1
ATOM 1453 C CA . SER A 1 188 ? -10.695 -25.922 -11.867 1 95.12 188 SER A CA 1
ATOM 1454 C C . SER A 1 188 ? -9.352 -25.781 -11.164 1 95.12 188 SER A C 1
ATOM 1456 O O . SER A 1 188 ? -9.148 -24.844 -10.383 1 95.12 188 SER A O 1
ATOM 1458 N N . LEU A 1 189 ? -8.461 -26.719 -11.43 1 94.94 189 LEU A N 1
ATOM 1459 C CA . LEU A 1 189 ? -7.137 -26.625 -10.82 1 94.94 189 LEU A CA 1
ATOM 1460 C C . LEU A 1 189 ? -6.359 -25.453 -11.383 1 94.94 189 LEU A C 1
ATOM 1462 O O . LEU A 1 189 ? -5.664 -24.75 -10.648 1 94.94 189 LEU A O 1
ATOM 1466 N N . VAL A 1 190 ? -6.453 -25.203 -12.648 1 95 190 VAL A N 1
ATOM 1467 C CA . VAL A 1 190 ? -5.824 -24.031 -13.273 1 95 190 VAL A CA 1
ATOM 1468 C C . VAL A 1 190 ? -6.438 -22.75 -12.711 1 95 190 VAL A C 1
ATOM 1470 O O . VAL A 1 190 ? -5.719 -21.859 -12.281 1 95 190 VAL A O 1
ATOM 1473 N N . GLU A 1 191 ? -7.766 -22.719 -12.75 1 96.62 191 GLU A N 1
ATOM 1474 C CA . GLU A 1 191 ? -8.484 -21.562 -12.219 1 96.62 191 GLU A CA 1
ATOM 1475 C C . GLU A 1 191 ? -8.117 -21.312 -10.758 1 96.62 191 GLU A C 1
ATOM 1477 O O . GLU A 1 191 ? -7.953 -20.156 -10.344 1 96.62 191 GLU A O 1
ATOM 1482 N N . GLY A 1 192 ? -7.996 -22.359 -10 1 95.88 192 GLY A N 1
ATOM 1483 C CA . GLY A 1 192 ? -7.629 -22.234 -8.602 1 95.88 192 GLY A CA 1
ATOM 1484 C C . GLY A 1 192 ? -6.27 -21.594 -8.398 1 95.88 192 GLY A C 1
ATOM 1485 O O . GLY A 1 192 ? -6.094 -20.781 -7.492 1 95.88 192 GLY A O 1
ATOM 1486 N N . ALA A 1 193 ? -5.324 -21.984 -9.203 1 95 193 ALA A N 1
ATOM 1487 C CA . ALA A 1 193 ? -3.992 -21.391 -9.117 1 95 193 ALA A CA 1
ATOM 1488 C C . ALA A 1 193 ? -4.035 -19.891 -9.406 1 95 193 ALA A C 1
ATOM 1490 O O . ALA A 1 193 ? -3.396 -19.094 -8.711 1 95 193 ALA A O 1
ATOM 1491 N N . VAL A 1 194 ? -4.758 -19.531 -10.43 1 96.06 194 VAL A N 1
ATOM 1492 C CA . VAL A 1 194 ? -4.918 -18.125 -10.797 1 96.06 194 VAL A CA 1
ATOM 1493 C C . VAL A 1 194 ? -5.598 -17.359 -9.664 1 96.06 194 VAL A C 1
ATOM 1495 O O . VAL A 1 194 ? -5.156 -16.281 -9.281 1 96.06 194 VAL A O 1
ATOM 1498 N N . ALA A 1 195 ? -6.641 -17.953 -9.188 1 96.56 195 ALA A N 1
ATOM 1499 C CA . ALA A 1 195 ? -7.398 -17.312 -8.102 1 96.56 195 ALA A CA 1
ATOM 1500 C C . ALA A 1 195 ? -6.52 -17.109 -6.871 1 96.56 195 ALA A C 1
ATOM 1502 O O . ALA A 1 195 ? -6.598 -16.062 -6.219 1 96.56 195 ALA A O 1
ATOM 1503 N N . LEU A 1 196 ? -5.695 -18.078 -6.551 1 96.38 196 LEU A N 1
ATOM 1504 C CA . LEU A 1 196 ? -4.793 -17.969 -5.41 1 96.38 196 LEU A CA 1
ATOM 1505 C C . LEU A 1 196 ? -3.906 -16.734 -5.535 1 96.38 196 LEU A C 1
ATOM 1507 O O . LEU A 1 196 ? -3.791 -15.945 -4.59 1 96.38 196 LEU A O 1
ATOM 1511 N N . MET A 1 197 ? -3.367 -16.578 -6.668 1 95.62 197 MET A N 1
ATOM 1512 C CA . MET A 1 197 ? -2.465 -15.453 -6.895 1 95.62 197 MET A CA 1
ATOM 1513 C C . MET A 1 197 ? -3.223 -14.133 -6.848 1 95.62 197 MET A C 1
ATOM 1515 O O . MET A 1 197 ? -2.807 -13.203 -6.16 1 95.62 197 MET A O 1
ATOM 1519 N N . LEU A 1 198 ? -4.324 -14.086 -7.52 1 96 198 LEU A N 1
ATOM 1520 C CA . LEU A 1 198 ? -5.082 -12.844 -7.613 1 96 198 LEU A CA 1
ATOM 1521 C C . LEU A 1 198 ? -5.641 -12.445 -6.254 1 96 198 LEU A C 1
ATOM 1523 O O . LEU A 1 198 ? -5.672 -11.258 -5.91 1 96 198 LEU A O 1
ATOM 1527 N N . ILE A 1 199 ? -6.121 -13.391 -5.535 1 95.81 199 ILE A N 1
ATOM 1528 C CA . ILE A 1 199 ? -6.672 -13.102 -4.215 1 95.81 199 ILE A CA 1
ATOM 1529 C C . ILE A 1 199 ? -5.566 -12.578 -3.297 1 95.81 199 ILE A C 1
ATOM 1531 O O . ILE A 1 199 ? -5.75 -11.578 -2.605 1 95.81 199 ILE A O 1
ATOM 1535 N N . ALA A 1 200 ? -4.414 -13.219 -3.336 1 94.81 200 ALA A N 1
ATOM 1536 C CA . ALA A 1 200 ? -3.293 -12.773 -2.514 1 94.81 200 ALA A CA 1
ATOM 1537 C C . ALA A 1 200 ? -2.881 -11.352 -2.877 1 94.81 200 ALA A C 1
ATOM 1539 O O . ALA A 1 200 ? -2.703 -10.5 -1.995 1 94.81 200 ALA A O 1
ATOM 1540 N N . LEU A 1 201 ? -2.785 -11.07 -4.137 1 93.5 201 LEU A N 1
ATOM 1541 C CA . LEU A 1 201 ? -2.395 -9.75 -4.609 1 93.5 201 LEU A CA 1
ATOM 1542 C C . LEU A 1 201 ? -3.441 -8.703 -4.23 1 93.5 201 LEU A C 1
ATOM 1544 O O . LEU A 1 201 ? -3.102 -7.637 -3.723 1 93.5 201 LEU A O 1
ATOM 1548 N N . SER A 1 202 ? -4.688 -9.031 -4.441 1 92.62 202 SER A N 1
ATOM 1549 C CA . SER A 1 202 ? -5.766 -8.078 -4.215 1 92.62 202 SER A CA 1
ATOM 1550 C C . SER A 1 202 ? -5.953 -7.793 -2.729 1 92.62 202 SER A C 1
ATOM 1552 O O . SER A 1 202 ? -6.25 -6.664 -2.34 1 92.62 202 SER A O 1
ATOM 1554 N N . MET A 1 203 ? -5.77 -8.844 -1.947 1 91.44 203 MET A N 1
ATOM 1555 C CA . MET A 1 203 ? -5.906 -8.656 -0.505 1 91.44 203 MET A CA 1
ATOM 1556 C C . MET A 1 203 ? -4.773 -7.793 0.039 1 91.44 203 MET A C 1
ATOM 1558 O O . MET A 1 203 ? -5.008 -6.906 0.864 1 91.44 203 MET A O 1
ATOM 1562 N N . THR A 1 204 ? -3.617 -8.008 -0.415 1 87.06 204 THR A N 1
ATOM 1563 C CA . THR A 1 204 ? -2.486 -7.176 -0.029 1 87.06 204 THR A CA 1
ATOM 1564 C C . THR A 1 204 ? -2.693 -5.734 -0.489 1 87.06 204 THR A C 1
ATOM 1566 O O . THR A 1 204 ? -2.486 -4.797 0.282 1 87.06 204 THR A O 1
ATOM 1569 N N . GLY A 1 205 ? -3.121 -5.613 -1.693 1 85.44 205 GLY A N 1
ATOM 1570 C CA . GLY A 1 205 ? -3.379 -4.289 -2.234 1 85.44 205 GLY A CA 1
ATOM 1571 C C . GLY A 1 205 ? -4.457 -3.535 -1.48 1 85.44 205 GLY A C 1
ATOM 1572 O O . GLY A 1 205 ? -4.328 -2.332 -1.24 1 85.44 205 GLY A O 1
ATOM 1573 N N . SER A 1 206 ? -5.488 -4.199 -1.109 1 85.75 206 SER A N 1
ATOM 1574 C CA . SER A 1 206 ? -6.602 -3.572 -0.406 1 85.75 206 SER A CA 1
ATOM 1575 C C . SER A 1 206 ? -6.172 -3.057 0.963 1 85.75 206 SER A C 1
ATOM 1577 O O . SER A 1 206 ? -6.531 -1.944 1.354 1 85.75 206 SER A O 1
ATOM 1579 N N . GLU A 1 207 ? -5.426 -3.848 1.67 1 86.12 207 GLU A N 1
ATOM 1580 C CA . GLU A 1 207 ? -4.973 -3.447 3 1 86.12 207 GLU A CA 1
ATOM 1581 C C . GLU A 1 207 ? -4.008 -2.268 2.922 1 86.12 207 GLU A C 1
ATOM 1583 O O . GLU A 1 207 ? -4.082 -1.342 3.732 1 86.12 207 GLU A O 1
ATOM 1588 N N . ARG A 1 208 ? -3.203 -2.242 1.997 1 81.88 208 ARG A N 1
ATOM 1589 C CA . ARG A 1 208 ? -2.242 -1.154 1.847 1 81.88 208 ARG A CA 1
ATOM 1590 C C . ARG A 1 208 ? -2.941 0.139 1.438 1 81.88 208 ARG A C 1
ATOM 1592 O O . ARG A 1 208 ? -2.557 1.224 1.879 1 81.88 208 ARG A O 1
ATOM 1599 N N . TYR A 1 209 ? -3.908 -0.029 0.658 1 81 209 TYR A N 1
ATOM 1600 C CA . TYR A 1 209 ? -4.691 1.136 0.266 1 81 209 TYR A CA 1
ATOM 1601 C C . TYR A 1 209 ? -5.41 1.739 1.468 1 81 209 TYR A C 1
ATOM 1603 O O . TYR A 1 209 ? -5.445 2.961 1.629 1 81 209 TYR A O 1
ATOM 1611 N N . ARG A 1 210 ? -5.953 0.907 2.199 1 81.38 210 ARG A N 1
ATOM 1612 C CA . ARG A 1 210 ? -6.617 1.376 3.41 1 81.38 210 ARG A CA 1
ATOM 1613 C C . ARG A 1 210 ? -5.641 2.115 4.32 1 81.38 210 ARG A C 1
ATOM 1615 O O . ARG A 1 210 ? -5.984 3.15 4.895 1 81.38 210 ARG A O 1
ATOM 1622 N N . ARG A 1 211 ? -4.5 1.601 4.457 1 80.88 211 ARG A N 1
ATOM 1623 C CA . ARG A 1 211 ? -3.467 2.242 5.27 1 80.88 211 ARG A CA 1
ATOM 1624 C C . ARG A 1 211 ? -3.064 3.588 4.676 1 80.88 211 ARG A C 1
ATOM 1626 O O . ARG A 1 211 ? -2.9 4.566 5.406 1 80.88 211 ARG A O 1
ATOM 1633 N N . GLU A 1 212 ? -2.904 3.598 3.4 1 79.44 212 GLU A N 1
ATOM 1634 C CA . GLU A 1 212 ? -2.602 4.832 2.682 1 79.44 212 GLU A CA 1
ATOM 1635 C C . GLU A 1 212 ? -3.662 5.898 2.943 1 79.44 212 GLU A C 1
ATOM 1637 O O . GLU A 1 212 ? -3.332 7.055 3.211 1 79.44 212 GLU A O 1
ATOM 1642 N N . LYS A 1 213 ? -4.863 5.523 2.893 1 78.12 213 LYS A N 1
ATOM 1643 C CA . LYS A 1 213 ? -5.965 6.457 3.109 1 78.12 213 LYS A CA 1
ATOM 1644 C C . LYS A 1 213 ? -5.977 6.969 4.547 1 78.12 213 LYS A C 1
ATOM 1646 O O . LYS A 1 213 ? -6.242 8.148 4.793 1 78.12 213 LYS A O 1
ATOM 1651 N N . ARG A 1 214 ? -5.703 6.094 5.422 1 77.81 214 ARG A N 1
ATOM 1652 C CA . ARG A 1 214 ? -5.648 6.48 6.828 1 77.81 214 ARG A CA 1
ATOM 1653 C C . ARG A 1 214 ? -4.535 7.496 7.074 1 77.81 214 ARG A C 1
ATOM 1655 O O . ARG A 1 214 ? -4.742 8.492 7.766 1 77.81 214 ARG A O 1
ATOM 1662 N N . ILE A 1 215 ? -3.42 7.266 6.48 1 75.44 215 ILE A N 1
ATOM 1663 C CA . ILE A 1 215 ? -2.285 8.172 6.621 1 75.44 215 ILE A CA 1
ATOM 1664 C C . ILE A 1 215 ? -2.615 9.516 5.98 1 75.44 215 ILE A C 1
ATOM 1666 O O . ILE A 1 215 ? -2.326 10.57 6.555 1 75.44 215 ILE A O 1
ATOM 1670 N N . ALA A 1 216 ? -3.281 9.453 4.863 1 74.12 216 ALA A N 1
ATOM 1671 C CA . ALA A 1 216 ? -3.678 10.672 4.16 1 74.12 216 ALA A CA 1
ATOM 1672 C C . ALA A 1 216 ? -4.695 11.469 4.973 1 74.12 216 ALA A C 1
ATOM 1674 O O . ALA A 1 216 ? -4.629 12.703 5.023 1 74.12 216 ALA A O 1
ATOM 1675 N N . ARG A 1 217 ? -5.605 10.758 5.59 1 72.62 217 ARG A N 1
ATOM 1676 C CA . ARG A 1 217 ? -6.609 11.406 6.426 1 72.62 217 ARG A CA 1
ATOM 1677 C C . ARG A 1 217 ? -5.965 12.07 7.637 1 72.62 217 ARG A C 1
ATOM 1679 O O . ARG A 1 217 ? -6.332 13.188 8.008 1 72.62 217 ARG A O 1
ATOM 1686 N N . LEU A 1 218 ? -5.062 11.352 8.141 1 70 218 LEU A N 1
ATOM 1687 C CA . LEU A 1 218 ? -4.355 11.898 9.297 1 70 218 LEU A CA 1
ATOM 1688 C C . LEU A 1 218 ? -3.529 13.117 8.891 1 70 218 LEU A C 1
ATOM 1690 O O . LEU A 1 218 ? -3.422 14.078 9.656 1 70 218 LEU A O 1
ATOM 1694 N N . ALA A 1 219 ? -3.209 13.062 7.676 1 70.38 219 ALA A N 1
ATOM 1695 C CA . ALA A 1 219 ? -2.4 14.164 7.16 1 70.38 219 ALA A CA 1
ATOM 1696 C C . ALA A 1 219 ? -3.279 15.344 6.754 1 70.38 219 ALA A C 1
ATOM 1698 O O . ALA A 1 219 ? -2.799 16.469 6.648 1 70.38 219 ALA A O 1
ATOM 1699 N N . ALA A 1 220 ? -4.516 15.062 6.621 1 75.62 220 ALA A N 1
ATOM 1700 C CA . ALA A 1 220 ? -5.438 16.078 6.113 1 75.62 220 ALA A CA 1
ATOM 1701 C C . ALA A 1 220 ? -6.125 16.812 7.254 1 75.62 220 ALA A C 1
ATOM 1703 O O . ALA A 1 220 ? -6.809 17.812 7.027 1 75.62 220 ALA A O 1
ATOM 1704 N N . ARG A 1 221 ? -5.984 16.406 8.43 1 79.81 221 ARG A N 1
ATOM 1705 C CA . ARG A 1 221 ? -6.707 17.016 9.547 1 79.81 221 ARG A CA 1
ATOM 1706 C C . ARG A 1 221 ? -5.746 17.688 10.516 1 79.81 221 ARG A C 1
ATOM 1708 O O . ARG A 1 221 ? -4.59 17.281 10.641 1 79.81 221 ARG A O 1
ATOM 1715 N N . ASP A 1 222 ? -6.348 18.766 11.109 1 78.94 222 ASP A N 1
ATOM 1716 C CA . ASP A 1 222 ? -5.617 19.438 12.18 1 78.94 222 ASP A CA 1
ATOM 1717 C C . ASP A 1 222 ? -5.516 18.547 13.414 1 78.94 222 ASP A C 1
ATOM 1719 O O . ASP A 1 222 ? -6.531 18.062 13.93 1 78.94 222 ASP A O 1
ATOM 1723 N N . PRO A 1 223 ? -4.32 18.219 13.797 1 71.62 223 PRO A N 1
ATOM 1724 C CA . PRO A 1 223 ? -4.148 17.25 14.883 1 71.62 223 PRO A CA 1
ATOM 1725 C C . PRO A 1 223 ? -4.812 17.703 16.188 1 71.62 223 PRO A C 1
ATOM 1727 O O . PRO A 1 223 ? -5.16 16.859 17.031 1 71.62 223 PRO A O 1
ATOM 1730 N N . LEU A 1 224 ? -5.027 18.969 16.344 1 76.88 224 LEU A N 1
ATOM 1731 C CA . LEU A 1 224 ? -5.578 19.469 17.594 1 76.88 224 LEU A CA 1
ATOM 1732 C C . LEU A 1 224 ? -7.102 19.453 17.562 1 76.88 224 LEU A C 1
ATOM 1734 O O . LEU A 1 224 ? -7.738 19 18.516 1 76.88 224 LEU A O 1
ATOM 1738 N N . THR A 1 225 ? -7.711 19.906 16.531 1 88.81 225 THR A N 1
ATOM 1739 C CA . THR A 1 225 ? -9.148 20.156 16.516 1 88.81 225 THR A CA 1
ATOM 1740 C C . THR A 1 225 ? -9.875 19.109 15.68 1 88.81 225 THR A C 1
ATOM 1742 O O . THR A 1 225 ? -11.109 19.047 15.695 1 88.81 225 THR A O 1
ATOM 1745 N N . THR A 1 226 ? -9.164 18.297 14.883 1 83.56 226 THR A N 1
ATOM 1746 C CA . THR A 1 226 ? -9.688 17.234 14.023 1 83.56 226 THR A CA 1
ATOM 1747 C C . THR A 1 226 ? -10.383 17.828 12.797 1 83.56 226 THR A C 1
ATOM 1749 O O . THR A 1 226 ? -10.93 17.094 11.969 1 83.56 226 THR A O 1
ATOM 1752 N N . LEU A 1 227 ? -10.438 19.188 12.727 1 91.25 227 LEU A N 1
ATOM 1753 C CA . LEU A 1 227 ? -10.891 19.828 11.5 1 91.25 227 LEU A CA 1
ATOM 1754 C C . LEU A 1 227 ? -9.898 19.594 10.367 1 91.25 227 LEU A C 1
ATOM 1756 O O . LEU A 1 227 ? -8.781 19.109 10.594 1 91.25 227 LEU A O 1
ATOM 1760 N N . TYR A 1 228 ? -10.43 19.797 9.188 1 88.81 228 TYR A N 1
ATOM 1761 C CA . TYR A 1 228 ? -9.469 19.734 8.086 1 88.81 228 TYR A CA 1
ATOM 1762 C C . TYR A 1 228 ? -8.359 20.766 8.281 1 88.81 228 TYR A C 1
ATOM 1764 O O . TYR A 1 228 ? -8.555 21.781 8.945 1 88.81 228 TYR A O 1
ATOM 1772 N N . ASN A 1 229 ? -7.238 20.453 7.781 1 82.75 229 ASN A N 1
ATOM 1773 C CA . ASN A 1 229 ? -6.195 21.469 7.719 1 82.75 229 ASN A CA 1
ATOM 1774 C C . ASN A 1 229 ? -6.277 22.266 6.426 1 82.75 229 ASN A C 1
ATOM 1776 O O . ASN A 1 229 ? -7.129 22 5.574 1 82.75 229 ASN A O 1
ATOM 1780 N N . ARG A 1 230 ? -5.492 23.266 6.352 1 79.25 230 ARG A N 1
ATOM 1781 C CA . ARG A 1 230 ? -5.52 24.188 5.215 1 79.25 230 ARG A CA 1
ATOM 1782 C C . ARG A 1 230 ? -5.355 23.438 3.9 1 79.25 230 ARG A C 1
ATOM 1784 O O . ARG A 1 230 ? -6.082 23.688 2.938 1 79.25 230 ARG A O 1
ATOM 1791 N N . ARG A 1 231 ? -4.488 22.531 3.869 1 75.75 231 ARG A N 1
ATOM 1792 C CA . ARG A 1 231 ? -4.223 21.766 2.65 1 75.75 231 ARG A CA 1
ATOM 1793 C C . ARG A 1 231 ? -5.441 20.953 2.236 1 75.75 231 ARG A C 1
ATOM 1795 O O . ARG A 1 231 ? -5.789 20.891 1.054 1 75.75 231 ARG A O 1
ATOM 1802 N N . ALA A 1 232 ? -5.926 20.25 3.229 1 83.38 232 ALA A N 1
ATOM 1803 C CA . ALA A 1 232 ? -7.109 19.453 2.949 1 83.38 232 ALA A CA 1
ATOM 1804 C C . ALA A 1 232 ? -8.25 20.312 2.424 1 83.38 232 ALA A C 1
ATOM 1806 O O . ALA A 1 232 ? -9.008 19.891 1.545 1 83.38 232 ALA A O 1
ATOM 1807 N N . LEU A 1 233 ? -8.383 21.469 2.93 1 88.19 233 LEU A N 1
ATOM 1808 C CA . LEU A 1 233 ? -9.391 22.406 2.445 1 88.19 233 LEU A CA 1
ATOM 1809 C C . LEU A 1 233 ? -9.148 22.766 0.984 1 88.19 233 LEU A C 1
ATOM 1811 O O . LEU A 1 233 ? -10.078 22.781 0.178 1 88.19 233 LEU A O 1
ATOM 1815 N N . GLU A 1 234 ? -7.945 23 0.655 1 83.12 234 GLU A N 1
ATOM 1816 C CA . GLU A 1 234 ? -7.574 23.391 -0.703 1 83.12 234 GLU A CA 1
ATOM 1817 C C . GLU A 1 234 ? -7.887 22.281 -1.7 1 83.12 234 GLU A C 1
ATOM 1819 O O . GLU A 1 234 ? -8.266 22.547 -2.84 1 83.12 234 GLU A O 1
ATOM 1824 N N . VAL A 1 235 ? -7.75 21.094 -1.29 1 78.81 235 VAL A N 1
ATOM 1825 C CA . VAL A 1 235 ? -7.957 19.938 -2.152 1 78.81 235 VAL A CA 1
ATOM 1826 C C . VAL A 1 235 ? -9.453 19.672 -2.314 1 78.81 235 VAL A C 1
ATOM 1828 O O . VAL A 1 235 ? -9.906 19.266 -3.387 1 78.81 235 VAL A O 1
ATOM 1831 N N . ARG A 1 236 ? -10.211 19.922 -1.294 1 85.75 236 ARG A N 1
ATOM 1832 C CA . ARG A 1 236 ? -11.609 19.5 -1.277 1 85.75 236 ARG A CA 1
ATOM 1833 C C . ARG A 1 236 ? -12.531 20.641 -1.711 1 85.75 236 ARG A C 1
ATOM 1835 O O . ARG A 1 236 ? -13.633 20.406 -2.193 1 85.75 236 ARG A O 1
ATOM 1842 N N . ALA A 1 237 ? -12.141 21.828 -1.579 1 91.25 237 ALA A N 1
ATOM 1843 C CA . ALA A 1 237 ? -12.969 23.016 -1.806 1 91.25 237 ALA A CA 1
ATOM 1844 C C . ALA A 1 237 ? -13.453 23.078 -3.25 1 91.25 237 ALA A C 1
ATOM 1846 O O . ALA A 1 237 ? -14.609 23.422 -3.506 1 91.25 237 ALA A O 1
ATOM 1847 N N . PRO A 1 238 ? -12.594 22.688 -4.254 1 87.5 238 PRO A N 1
ATOM 1848 C CA . PRO A 1 238 ? -13.016 22.828 -5.648 1 87.5 238 PRO A CA 1
ATOM 1849 C C . PRO A 1 238 ? -14.297 22.047 -5.957 1 87.5 238 PRO A C 1
ATOM 1851 O O . PRO A 1 238 ? -15.148 22.531 -6.707 1 87.5 238 PRO A O 1
ATOM 1854 N N . ARG A 1 239 ? -14.469 20.875 -5.426 1 85.75 239 ARG A N 1
ATOM 1855 C CA . ARG A 1 239 ? -15.656 20.062 -5.66 1 85.75 239 ARG A CA 1
ATOM 1856 C C . ARG A 1 239 ? -16.922 20.781 -5.188 1 85.75 239 ARG A C 1
ATOM 1858 O O . ARG A 1 239 ? -17.969 20.719 -5.844 1 85.75 239 ARG A O 1
ATOM 1865 N N . LEU A 1 240 ? -16.828 21.422 -4.051 1 89.19 240 LEU A N 1
ATOM 1866 C CA . LEU A 1 240 ? -17.953 22.156 -3.504 1 89.19 240 LEU A CA 1
ATOM 1867 C C . LEU A 1 240 ? -18.203 23.438 -4.297 1 89.19 240 LEU A C 1
ATOM 1869 O O . LEU A 1 240 ? -19.344 23.812 -4.559 1 89.19 240 LEU A O 1
ATOM 1873 N N . LEU A 1 241 ? -17.141 24.109 -4.734 1 91.31 241 LEU A N 1
ATOM 1874 C CA . LEU A 1 241 ? -17.234 25.391 -5.426 1 91.31 241 LEU A CA 1
ATOM 1875 C C . LEU A 1 241 ? -17.812 25.219 -6.824 1 91.31 241 LEU A C 1
ATOM 1877 O O . LEU A 1 241 ? -18.469 26.125 -7.352 1 91.31 241 LEU A O 1
ATOM 1881 N N . GLU A 1 242 ? -17.594 24.031 -7.398 1 88.44 242 GLU A N 1
ATOM 1882 C CA . GLU A 1 242 ? -18.109 23.734 -8.734 1 88.44 242 GLU A CA 1
ATOM 1883 C C . GLU A 1 242 ? -19.625 23.641 -8.734 1 88.44 242 GLU A C 1
ATOM 1885 O O . GLU A 1 242 ? -20.281 23.891 -9.758 1 88.44 242 GLU A O 1
ATOM 1890 N N . ASN A 1 243 ? -20.219 23.344 -7.617 1 89 243 ASN A N 1
ATOM 1891 C CA . ASN A 1 243 ? -21.656 23.141 -7.52 1 89 243 ASN A CA 1
ATOM 1892 C C . ASN A 1 243 ? -22.391 24.438 -7.18 1 89 243 ASN A C 1
ATOM 1894 O O . ASN A 1 243 ? -23.625 24.453 -7.117 1 89 243 ASN A O 1
ATOM 1898 N N . VAL A 1 244 ? -21.672 25.5 -7.02 1 91.38 244 VAL A N 1
ATOM 1899 C CA . VAL A 1 244 ? -22.266 26.781 -6.629 1 91.38 244 VAL A CA 1
ATOM 1900 C C . VAL A 1 244 ? -23 27.391 -7.816 1 91.38 244 VAL A C 1
ATOM 1902 O O . VAL A 1 244 ? -22.5 27.375 -8.945 1 91.38 244 VAL A O 1
ATOM 1905 N N . SER A 1 245 ? -24.219 27.781 -7.594 1 91.94 245 SER A N 1
ATOM 1906 C CA . SER A 1 245 ? -25.062 28.438 -8.578 1 91.94 245 SER A CA 1
ATOM 1907 C C . SER A 1 245 ? -26.016 29.438 -7.922 1 91.94 245 SER A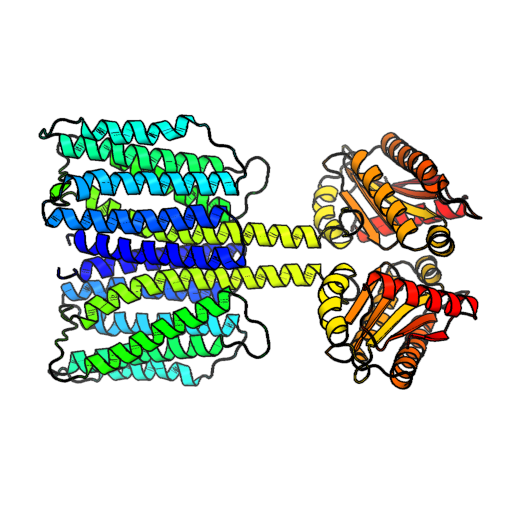 C 1
ATOM 1909 O O . SER A 1 245 ? -26.016 29.578 -6.695 1 91.94 245 SER A O 1
ATOM 1911 N N . VAL A 1 246 ? -26.734 30.141 -8.75 1 91.81 246 VAL A N 1
ATOM 1912 C CA . VAL A 1 246 ? -27.703 31.125 -8.25 1 91.81 246 VAL A CA 1
ATOM 1913 C C . VAL A 1 246 ? -28.734 30.422 -7.387 1 91.81 246 VAL A C 1
ATOM 1915 O O . VAL A 1 246 ? -29.203 30.969 -6.391 1 91.81 246 VAL A O 1
ATOM 1918 N N . GLN A 1 247 ? -29 29.203 -7.703 1 92.19 247 GLN A N 1
ATOM 1919 C CA . GLN A 1 247 ? -30 28.438 -6.969 1 92.19 247 GLN A CA 1
ATOM 1920 C C . GLN A 1 247 ? -29.406 27.812 -5.707 1 92.19 247 GLN A C 1
ATOM 1922 O O . GLN A 1 247 ? -30.125 27.562 -4.734 1 92.19 247 GLN A O 1
ATOM 1927 N N . GLN A 1 248 ? -28.109 27.609 -5.801 1 92.62 248 GLN A N 1
ATOM 1928 C CA . GLN A 1 248 ? -27.391 27.031 -4.668 1 92.62 248 GLN A CA 1
ATOM 1929 C C . GLN A 1 248 ? -26.141 27.828 -4.328 1 92.62 248 GLN A C 1
ATOM 1931 O O . GLN A 1 248 ? -25.016 27.359 -4.535 1 92.62 248 GLN A O 1
ATOM 1936 N N . PRO A 1 249 ? -26.359 28.969 -3.703 1 94.5 249 PRO A N 1
ATOM 1937 C CA . PRO A 1 249 ? -25.219 29.828 -3.408 1 94.5 249 PRO A CA 1
ATOM 1938 C C . PRO A 1 249 ? -24.266 29.234 -2.381 1 94.5 249 PRO A C 1
ATOM 1940 O O . PRO A 1 249 ? -24.672 28.375 -1.591 1 94.5 249 PRO A O 1
ATOM 1943 N N . GLY A 1 250 ? -23.031 29.609 -2.467 1 94.94 250 GLY A N 1
ATOM 1944 C CA . GLY A 1 250 ? -22.016 29.203 -1.5 1 94.94 250 GLY A CA 1
ATOM 1945 C C . GLY A 1 250 ? -21.641 30.312 -0.535 1 94.94 250 GLY A C 1
ATOM 1946 O O . GLY A 1 250 ? -21.969 31.484 -0.762 1 94.94 250 GLY A O 1
ATOM 1947 N N . ALA A 1 251 ? -21.094 29.938 0.567 1 95.81 251 ALA A N 1
ATOM 1948 C CA . ALA A 1 251 ? -20.594 30.922 1.531 1 95.81 251 ALA A CA 1
ATOM 1949 C C . ALA A 1 251 ? -19.281 30.469 2.154 1 95.81 251 ALA A C 1
ATOM 1951 O O . ALA A 1 251 ? -19.016 29.281 2.283 1 95.81 251 ALA A O 1
ATOM 1952 N N . LEU A 1 252 ? -18.453 31.406 2.43 1 96.31 252 LEU A N 1
ATOM 1953 C CA . LEU A 1 252 ? -17.219 31.172 3.191 1 96.31 252 LEU A CA 1
ATOM 1954 C C . LEU A 1 252 ? -17.188 32.062 4.438 1 96.31 252 LEU A C 1
ATOM 1956 O O . LEU A 1 252 ? -17.406 33.25 4.355 1 96.31 252 LEU A O 1
ATOM 1960 N N . LEU A 1 253 ? -17.062 31.438 5.605 1 96.69 253 LEU A N 1
ATOM 1961 C CA . LEU A 1 253 ? -16.922 32.125 6.875 1 96.69 253 LEU A CA 1
ATOM 1962 C C . LEU A 1 253 ? -15.5 32.031 7.406 1 96.69 253 LEU A C 1
ATOM 1964 O O . LEU A 1 253 ? -15.008 30.922 7.66 1 96.69 253 LEU A O 1
ATOM 1968 N N . LEU A 1 254 ? -14.867 33.125 7.496 1 95.56 254 LEU A N 1
ATOM 1969 C CA . LEU A 1 254 ? -13.57 33.188 8.156 1 95.56 254 LEU A CA 1
ATOM 1970 C C . LEU A 1 254 ? -13.727 33.594 9.617 1 95.56 254 LEU A C 1
ATOM 1972 O O . LEU A 1 254 ? -14.344 34.625 9.906 1 95.56 254 LEU A O 1
ATOM 1976 N N . ILE A 1 255 ? -13.188 32.781 10.492 1 96.25 255 ILE A N 1
ATOM 1977 C CA . ILE A 1 255 ? -13.383 33 11.922 1 96.25 255 ILE A CA 1
ATOM 1978 C C . ILE A 1 255 ? -12.031 33.188 12.602 1 96.25 255 ILE A C 1
ATOM 1980 O O . ILE A 1 255 ? -11.07 32.469 12.328 1 96.25 255 ILE A O 1
ATOM 1984 N N . ASP A 1 256 ? -11.961 34.094 13.445 1 93.44 256 ASP A N 1
ATOM 1985 C CA . ASP A 1 256 ? -10.781 34.375 14.258 1 93.44 256 ASP A CA 1
ATOM 1986 C C . ASP A 1 256 ? -11.141 34.531 15.734 1 93.44 256 ASP A C 1
ATOM 1988 O O . ASP A 1 256 ? -12.172 35.125 16.062 1 93.44 256 ASP A O 1
ATOM 1992 N N . ILE A 1 257 ? -10.281 34.125 16.578 1 95.31 257 ILE A N 1
ATOM 1993 C CA . ILE A 1 257 ? -10.492 34.281 18 1 95.31 257 ILE A CA 1
ATOM 1994 C C . ILE A 1 257 ? -9.828 35.562 18.5 1 95.31 257 ILE A C 1
ATOM 1996 O O . ILE A 1 257 ? -8.594 35.625 18.547 1 95.31 257 ILE A O 1
ATOM 2000 N N . ASP A 1 258 ? -10.664 36.406 18.969 1 93.56 258 ASP A N 1
ATOM 2001 C CA . ASP A 1 258 ? -10.18 37.688 19.484 1 93.56 258 ASP A CA 1
ATOM 2002 C C . ASP A 1 258 ? -9.445 37.5 20.812 1 93.56 258 ASP A C 1
ATOM 2004 O O . ASP A 1 258 ? -9.93 36.812 21.703 1 93.56 258 ASP A O 1
ATOM 2008 N N . ASN A 1 259 ? -8.258 38.156 20.906 1 91.81 259 ASN A N 1
ATOM 2009 C CA . ASN A 1 259 ? -7.488 38.188 22.156 1 91.81 259 ASN A CA 1
ATOM 2010 C C . ASN A 1 259 ? -7.141 36.781 22.641 1 91.81 259 ASN A C 1
ATOM 2012 O O . ASN A 1 259 ? -7.141 36.531 23.844 1 91.81 259 ASN A O 1
ATOM 2016 N N . PHE A 1 260 ? -6.934 35.938 21.719 1 90.75 260 PHE A N 1
ATOM 2017 C CA . PHE A 1 260 ? -6.637 34.531 22.031 1 90.75 260 PHE A CA 1
ATOM 2018 C C . PHE A 1 260 ? -5.32 34.438 22.797 1 90.75 260 PHE A C 1
ATOM 2020 O O . PHE A 1 260 ? -5.18 33.594 23.688 1 90.75 260 PHE A O 1
ATOM 2027 N N . LYS A 1 261 ? -4.418 35.219 22.406 1 82.25 261 LYS A N 1
ATOM 2028 C CA . LYS A 1 261 ? -3.088 35.188 23 1 82.25 261 LYS A CA 1
ATOM 2029 C C . LYS A 1 261 ? -3.162 35.438 24.516 1 82.25 261 LYS A C 1
ATOM 2031 O O . LYS A 1 261 ? -2.34 34.906 25.266 1 82.25 261 LYS A O 1
ATOM 2036 N N . LEU A 1 262 ? -4.121 36.219 24.953 1 86.19 262 LEU A N 1
ATOM 2037 C CA . LEU A 1 262 ? -4.289 36.5 26.375 1 86.19 262 LEU A CA 1
ATOM 2038 C C . LEU A 1 262 ? -4.504 35.219 27.172 1 86.19 262 LEU A C 1
ATOM 2040 O O . LEU A 1 262 ? -4.012 35.094 28.297 1 86.19 262 LEU A O 1
ATOM 2044 N N . VAL A 1 263 ? -5.223 34.375 26.641 1 90.19 263 VAL A N 1
ATOM 2045 C CA . VAL A 1 263 ? -5.488 33.094 27.312 1 90.19 263 VAL A CA 1
ATOM 2046 C C . VAL A 1 263 ? -4.195 32.312 27.438 1 90.19 263 VAL A C 1
ATOM 2048 O O . VAL A 1 263 ? -3.891 31.75 28.484 1 90.19 263 VAL A O 1
ATOM 2051 N N . ASN A 1 264 ? -3.422 32.25 26.359 1 81.81 264 ASN A N 1
ATOM 2052 C CA . ASN A 1 264 ? -2.152 31.531 26.359 1 81.81 264 ASN A CA 1
ATOM 2053 C C . ASN A 1 264 ? -1.167 32.125 27.359 1 81.81 264 ASN A C 1
ATOM 2055 O O . ASN A 1 264 ? -0.473 31.422 28.062 1 81.81 264 ASN A O 1
ATOM 2059 N N . ASP A 1 265 ? -1.173 33.406 27.375 1 76.56 265 ASP A N 1
ATOM 2060 C CA . ASP A 1 265 ? -0.222 34.094 28.219 1 76.56 265 ASP A CA 1
ATOM 2061 C C . ASP A 1 265 ? -0.562 33.938 29.703 1 76.56 265 ASP A C 1
ATOM 2063 O O . ASP A 1 265 ? 0.334 33.812 30.531 1 76.56 265 ASP A O 1
ATOM 2067 N N . LEU A 1 266 ? -1.832 34 30.016 1 84.38 266 LEU A N 1
ATOM 2068 C CA . LEU A 1 266 ? -2.27 34 31.406 1 84.38 266 LEU A CA 1
ATOM 2069 C C . LEU A 1 266 ? -2.455 32.594 31.938 1 84.38 266 LEU A C 1
ATOM 2071 O O . LEU A 1 266 ? -2.213 32.344 33.125 1 84.38 266 LEU A O 1
ATOM 2075 N N . TYR A 1 267 ? -2.848 31.703 31.078 1 87.31 267 TYR A N 1
ATOM 2076 C CA . TYR A 1 267 ? -3.244 30.391 31.578 1 87.31 267 TYR A CA 1
ATOM 2077 C C . TYR A 1 267 ? -2.422 29.297 30.938 1 87.31 267 TYR A C 1
ATOM 2079 O O . TYR A 1 267 ? -2.594 28.109 31.25 1 87.31 267 TYR A O 1
ATOM 2087 N N . GLY A 1 268 ? -1.653 29.641 30.062 1 77.94 268 GLY A N 1
ATOM 2088 C CA . GLY A 1 268 ? -0.805 28.656 29.391 1 77.94 268 GLY A CA 1
ATOM 2089 C C . GLY A 1 268 ? -1.379 28.172 28.078 1 77.94 268 GLY A C 1
ATOM 2090 O O . GLY A 1 268 ? -2.57 28.328 27.812 1 77.94 268 GLY A O 1
ATOM 2091 N N . HIS A 1 269 ? -0.632 27.438 27.297 1 76.19 269 HIS A N 1
ATOM 2092 C CA . HIS A 1 269 ? -1.014 26.969 25.969 1 76.19 269 HIS A CA 1
ATOM 2093 C C . HIS A 1 269 ? -2.043 25.844 26.062 1 76.19 269 HIS A C 1
ATOM 2095 O O . HIS A 1 269 ? -2.871 25.688 25.156 1 76.19 269 HIS A O 1
ATOM 2101 N N . ALA A 1 270 ? -1.914 25.109 27.031 1 80.06 270 ALA A N 1
ATOM 2102 C CA . ALA A 1 270 ? -2.889 24.047 27.203 1 80.06 270 ALA A CA 1
ATOM 2103 C C . ALA A 1 270 ? -4.309 24.594 27.297 1 80.06 270 ALA A C 1
ATOM 2105 O O . ALA A 1 270 ? -5.254 23.984 26.797 1 80.06 270 ALA A O 1
ATOM 2106 N N . ALA A 1 271 ? -4.41 25.719 27.969 1 87.12 271 ALA A N 1
ATOM 2107 C CA . ALA A 1 271 ? -5.707 26.391 28.078 1 87.12 271 ALA A CA 1
ATOM 2108 C C . ALA A 1 271 ? -6.184 26.875 26.719 1 87.12 271 ALA A C 1
ATOM 2110 O O . ALA A 1 271 ? -7.359 26.75 26.375 1 87.12 271 ALA A O 1
ATOM 2111 N N . GLY A 1 272 ? -5.293 27.422 26 1 90.12 272 GLY A N 1
ATOM 2112 C CA . GLY A 1 272 ? -5.609 27.828 24.641 1 90.12 272 GLY A CA 1
ATOM 2113 C C . GLY A 1 272 ? -6.031 26.672 23.75 1 90.12 272 GLY A C 1
ATOM 2114 O O . GLY A 1 272 ? -6.996 26.781 23 1 90.12 272 GLY A O 1
ATOM 2115 N N . ASP A 1 273 ? -5.375 25.594 23.922 1 86.44 273 ASP A N 1
ATOM 2116 C CA . ASP A 1 273 ? -5.703 24.391 23.156 1 86.44 273 ASP A CA 1
ATOM 2117 C C . ASP A 1 273 ? -7.121 23.922 23.469 1 86.44 273 ASP A C 1
ATOM 2119 O O . ASP A 1 273 ? -7.84 23.484 22.562 1 86.44 273 ASP A O 1
ATOM 2123 N N . ARG A 1 274 ? -7.449 23.984 24.672 1 91.69 274 ARG A N 1
ATOM 2124 C CA . ARG A 1 274 ? -8.797 23.578 25.062 1 91.69 274 ARG A CA 1
ATOM 2125 C C . ARG A 1 274 ? -9.852 24.422 24.375 1 91.69 274 ARG A C 1
ATOM 2127 O O . ARG A 1 274 ? -10.891 23.906 23.953 1 91.69 274 ARG A O 1
ATOM 2134 N N . LEU A 1 275 ? -9.609 25.672 24.266 1 94.25 275 LEU A N 1
ATOM 2135 C CA . LEU A 1 275 ? -10.547 26.578 23.594 1 94.25 275 LEU A CA 1
ATOM 2136 C C . LEU A 1 275 ? -10.617 26.266 22.109 1 94.25 275 LEU A C 1
ATOM 2138 O O . LEU A 1 275 ? -11.703 26.328 21.516 1 94.25 275 LEU A O 1
ATOM 2142 N N . LEU A 1 276 ? -9.492 26.031 21.562 1 94.19 276 LEU A N 1
ATOM 2143 C CA . LEU A 1 276 ? -9.453 25.703 20.156 1 94.19 276 LEU A CA 1
ATOM 2144 C C . LEU A 1 276 ? -10.242 24.422 19.875 1 94.19 276 LEU A C 1
ATOM 2146 O O . LEU A 1 276 ? -10.984 24.344 18.891 1 94.19 276 LEU A O 1
ATOM 2150 N N . VAL A 1 277 ? -10.047 23.438 20.703 1 94.38 277 VAL A N 1
ATOM 2151 C CA . VAL A 1 277 ? -10.758 22.172 20.562 1 94.38 277 VAL A CA 1
ATOM 2152 C C . VAL A 1 277 ? -12.266 22.406 20.719 1 94.38 277 VAL A C 1
ATOM 2154 O O . VAL A 1 277 ? -13.062 21.875 19.938 1 94.38 277 VAL A O 1
ATOM 2157 N N . SER A 1 278 ? -12.625 23.203 21.672 1 95 278 SER A N 1
ATOM 2158 C CA . SER A 1 278 ? -14.031 23.516 21.891 1 95 278 SER A CA 1
ATOM 2159 C C . SER A 1 278 ? -14.656 24.172 20.672 1 95 278 SER A C 1
ATOM 2161 O O . SER A 1 278 ? -15.781 23.844 20.297 1 95 278 SER A O 1
ATOM 2163 N N . LEU A 1 279 ? -13.977 25.109 20.188 1 96.44 279 LEU A N 1
ATOM 2164 C CA . LEU A 1 279 ? -14.484 25.766 18.984 1 96.44 279 LEU A CA 1
ATOM 2165 C C . LEU A 1 279 ? -14.625 24.781 17.828 1 96.44 279 LEU A C 1
ATOM 2167 O O . LEU A 1 279 ? -15.609 24.812 17.094 1 96.44 279 LEU A O 1
ATOM 2171 N N . GLY A 1 280 ? -13.602 23.984 17.656 1 95.75 280 GLY A N 1
ATOM 2172 C CA . GLY A 1 280 ? -13.68 22.953 16.625 1 95.75 280 GLY A CA 1
ATOM 2173 C C . GLY A 1 280 ? -14.906 22.078 16.75 1 95.75 280 GLY A C 1
ATOM 2174 O O . GLY A 1 280 ? -15.586 21.797 15.758 1 95.75 280 GLY A O 1
ATOM 2175 N N . GLU A 1 281 ? -15.18 21.625 17.922 1 95 281 GLU A N 1
ATOM 2176 C CA . GLU A 1 281 ? -16.328 20.766 18.188 1 95 281 GLU A CA 1
ATOM 2177 C C . GLU A 1 281 ? -17.641 21.5 17.891 1 95 281 GLU A C 1
ATOM 2179 O O . GLU A 1 281 ? -18.562 20.922 17.312 1 95 281 GLU A O 1
ATOM 2184 N N . MET A 1 282 ? -17.719 22.719 18.297 1 95.12 282 MET A N 1
ATOM 2185 C CA . MET A 1 282 ? -18.906 23.531 18.047 1 95.12 282 MET A CA 1
ATOM 2186 C C . MET A 1 282 ? -19.156 23.688 16.547 1 95.12 282 MET A C 1
ATOM 2188 O O . MET A 1 282 ? -20.297 23.656 16.094 1 95.12 282 MET A O 1
ATOM 2192 N N . ILE A 1 283 ? -18.109 23.891 15.852 1 96 283 ILE A N 1
ATOM 2193 C CA . ILE A 1 283 ? -18.203 24.062 14.406 1 96 283 ILE A CA 1
ATOM 2194 C C . ILE A 1 283 ? -18.719 22.781 13.766 1 96 283 ILE A C 1
ATOM 2196 O O . ILE A 1 283 ? -19.656 22.828 12.961 1 96 283 ILE A O 1
ATOM 2200 N N . LEU A 1 284 ? -18.156 21.688 14.141 1 92.69 284 LEU A N 1
ATOM 2201 C CA . LEU A 1 284 ? -18.531 20.406 13.562 1 92.69 284 LEU A CA 1
ATOM 2202 C C . LEU A 1 284 ? -19.984 20.062 13.883 1 92.69 284 LEU A C 1
ATOM 2204 O O . LEU A 1 284 ? -20.688 19.484 13.055 1 92.69 284 LEU A O 1
ATOM 2208 N N . ASP A 1 285 ? -20.406 20.391 15.039 1 90 285 ASP A N 1
ATOM 2209 C CA . ASP A 1 285 ? -21.75 20.078 15.492 1 90 285 ASP A CA 1
ATOM 2210 C C . ASP A 1 285 ? -22.797 20.891 14.719 1 90 285 ASP A C 1
ATOM 2212 O O . ASP A 1 285 ? -23.938 20.438 14.555 1 90 285 ASP A O 1
ATOM 2216 N N . GLY A 1 286 ? -22.469 22 14.227 1 86.12 286 GLY A N 1
ATOM 2217 C CA . GLY A 1 286 ? -23.438 22.891 13.594 1 86.12 286 GLY A CA 1
ATOM 2218 C C . GLY A 1 286 ? -23.422 22.812 12.078 1 86.12 286 GLY A C 1
ATOM 2219 O O . GLY A 1 286 ? -24.234 23.469 11.414 1 86.12 286 GLY A O 1
ATOM 2220 N N . LEU A 1 287 ? -22.562 22 11.531 1 88.25 287 LEU A N 1
ATOM 2221 C CA . LEU A 1 287 ? -22.375 22.047 10.086 1 88.25 287 LEU A CA 1
ATOM 2222 C C . LEU A 1 287 ? -23.094 20.875 9.422 1 88.25 287 LEU A C 1
ATOM 2224 O O . LEU A 1 287 ? -23.188 19.781 9.984 1 88.25 287 LEU A O 1
ATOM 2228 N N . PRO A 1 288 ? -23.656 21.219 8.266 1 86 288 PRO A N 1
ATOM 2229 C CA . PRO A 1 288 ? -24.188 20.109 7.465 1 86 288 PRO A CA 1
ATOM 2230 C C . PRO A 1 288 ? -23.094 19.188 6.934 1 86 288 PRO A C 1
ATOM 2232 O O . PRO A 1 288 ? -21.906 19.516 7.004 1 86 288 PRO A O 1
ATOM 2235 N N . GLU A 1 289 ? -23.469 18.031 6.359 1 79.62 289 GLU A N 1
ATOM 2236 C CA . GLU A 1 289 ? -22.547 16.984 5.941 1 79.62 289 GLU A CA 1
ATOM 2237 C C . GLU A 1 289 ? -21.672 17.438 4.777 1 79.62 289 GLU A C 1
ATOM 2239 O O . GLU A 1 289 ? -20.516 17 4.656 1 79.62 289 GLU A O 1
ATOM 2244 N N . ASP A 1 290 ? -22.141 18.297 3.979 1 84.38 290 ASP A N 1
ATOM 2245 C CA . ASP A 1 290 ? -21.406 18.656 2.77 1 84.38 290 ASP A CA 1
ATOM 2246 C C . ASP A 1 290 ? -20.531 19.891 3.008 1 84.38 290 ASP A C 1
ATOM 2248 O O . ASP A 1 290 ? -19.781 20.297 2.125 1 84.38 290 ASP A O 1
ATOM 2252 N N . ALA A 1 291 ? -20.578 20.469 4.242 1 92.94 291 ALA A N 1
ATOM 2253 C CA . ALA A 1 291 ? -19.781 21.641 4.566 1 92.94 291 ALA A CA 1
ATOM 2254 C C . ALA A 1 291 ? -18.328 21.266 4.855 1 92.94 291 ALA A C 1
ATOM 2256 O O . ALA A 1 291 ? -18.047 20.109 5.227 1 92.94 291 ALA A O 1
ATOM 2257 N N . LEU A 1 292 ? -17.469 22.156 4.555 1 95.06 292 LEU A N 1
ATOM 2258 C CA . LEU A 1 292 ? -16.047 21.969 4.871 1 95.06 292 LEU A CA 1
ATOM 2259 C C . LEU A 1 292 ? -15.617 22.922 5.977 1 95.06 292 LEU A C 1
ATOM 2261 O O . LEU A 1 292 ? -15.914 24.125 5.922 1 95.06 292 LEU A O 1
ATOM 2265 N N . ALA A 1 293 ? -15.031 22.422 7 1 96.06 293 ALA A N 1
ATOM 2266 C CA . ALA A 1 293 ? -14.469 23.219 8.086 1 96.06 293 ALA A CA 1
ATOM 2267 C C . ALA A 1 293 ? -12.984 22.906 8.281 1 96.06 293 ALA A C 1
ATOM 2269 O O . ALA A 1 293 ? -12.586 21.734 8.297 1 96.06 293 ALA A O 1
ATOM 2270 N N . ALA A 1 294 ? -12.203 23.938 8.359 1 93.81 294 ALA A N 1
ATOM 2271 C CA . ALA A 1 294 ? -10.766 23.75 8.477 1 93.81 294 ALA A CA 1
ATOM 2272 C C . ALA A 1 294 ? -10.156 24.766 9.453 1 93.81 294 ALA A C 1
ATOM 2274 O O . ALA A 1 294 ? -10.719 25.844 9.672 1 93.81 294 ALA A O 1
ATOM 2275 N N . ARG A 1 295 ? -9.125 24.375 10.086 1 90.56 295 ARG A N 1
ATOM 2276 C CA . ARG A 1 295 ? -8.258 25.297 10.82 1 90.56 295 ARG A CA 1
ATOM 2277 C C . ARG A 1 295 ? -7.07 25.719 9.969 1 90.56 295 ARG A C 1
ATOM 2279 O O . ARG A 1 295 ? -6.281 24.891 9.523 1 90.56 295 ARG A O 1
ATOM 2286 N N . LEU A 1 296 ? -7.055 27.016 9.664 1 81 296 LEU A N 1
ATOM 2287 C CA . LEU A 1 296 ? -6.012 27.531 8.781 1 81 296 LEU A CA 1
ATOM 2288 C C . LEU A 1 296 ? -4.684 27.641 9.523 1 81 296 LEU A C 1
ATOM 2290 O O . LEU A 1 296 ? -3.615 27.547 8.914 1 81 296 LEU A O 1
ATOM 2294 N N . GLY A 1 297 ? -4.734 27.859 10.789 1 73.31 297 GLY A N 1
ATOM 2295 C CA . GLY A 1 297 ? -3.57 28 11.648 1 73.31 297 GLY A CA 1
ATOM 2296 C C . GLY A 1 297 ? -3.812 28.906 12.844 1 73.31 297 GLY A C 1
ATOM 2297 O O . GLY A 1 297 ? -4.605 29.844 12.758 1 73.31 297 GLY A O 1
ATOM 2298 N N . GLY A 1 298 ? -3.145 28.547 13.867 1 78.12 298 GLY A N 1
ATOM 2299 C CA . GLY A 1 298 ? -3.299 29.375 15.055 1 78.12 298 GLY A CA 1
ATOM 2300 C C . GLY A 1 298 ? -4.723 29.406 15.57 1 78.12 298 GLY A C 1
ATOM 2301 O O . GLY A 1 298 ? -5.285 28.375 15.953 1 78.12 298 GLY A O 1
ATOM 2302 N N . ASP A 1 299 ? -5.266 30.672 15.469 1 88.94 299 ASP A N 1
ATOM 2303 C CA . ASP A 1 299 ? -6.605 30.922 15.984 1 88.94 299 ASP A CA 1
ATOM 2304 C C . ASP A 1 299 ? -7.59 31.188 14.844 1 88.94 299 ASP A C 1
ATOM 2306 O O . ASP A 1 299 ? -8.664 31.75 15.062 1 88.94 299 ASP A O 1
ATOM 2310 N N . GLU A 1 300 ? -7.188 30.766 13.633 1 89.94 300 GLU A N 1
ATOM 2311 C CA . GLU A 1 300 ? -8.016 31.062 12.461 1 89.94 300 GLU A CA 1
ATOM 2312 C C . GLU A 1 300 ? -8.695 29.797 11.938 1 89.94 300 GLU A C 1
ATOM 2314 O O . GLU A 1 300 ? -8.055 28.75 11.789 1 89.94 300 GLU A O 1
ATOM 2319 N N . PHE A 1 301 ? -10.023 29.906 11.711 1 95.19 301 PHE A N 1
ATOM 2320 C CA . PHE A 1 301 ? -10.844 28.828 11.188 1 95.19 301 PHE A CA 1
ATOM 2321 C C . PHE A 1 301 ? -11.609 29.266 9.945 1 95.19 301 PHE A C 1
ATOM 2323 O O . PHE A 1 301 ? -11.805 30.469 9.727 1 95.19 301 PHE A O 1
ATOM 2330 N N . VAL A 1 302 ? -11.953 28.328 9.156 1 95.69 302 VAL A N 1
ATOM 2331 C CA . VAL A 1 302 ? -12.719 28.641 7.953 1 95.69 302 VAL A CA 1
ATOM 2332 C C . VAL A 1 302 ? -13.828 27.594 7.77 1 95.69 302 VAL A C 1
ATOM 2334 O O . VAL A 1 302 ? -13.625 26.406 8.055 1 95.69 302 VAL A O 1
ATOM 2337 N N . ILE A 1 303 ? -14.984 28.031 7.387 1 96.69 303 ILE A N 1
ATOM 2338 C CA . ILE A 1 303 ? -16.109 27.188 7.031 1 96.69 303 ILE A CA 1
ATOM 2339 C C . ILE A 1 303 ? -16.547 27.484 5.602 1 96.69 303 ILE A C 1
ATOM 2341 O O . ILE A 1 303 ? -16.75 28.641 5.238 1 96.69 303 ILE A O 1
ATOM 2345 N N . LEU A 1 304 ? -16.656 26.484 4.82 1 96.19 304 LEU A N 1
ATOM 2346 C CA . LEU A 1 304 ? -17.188 26.578 3.469 1 96.19 304 LEU A CA 1
ATOM 2347 C C . LEU A 1 304 ? -18.516 25.844 3.361 1 96.19 304 LEU A C 1
ATOM 2349 O O . LEU A 1 304 ? -18.594 24.641 3.613 1 96.19 304 LEU A O 1
ATOM 2353 N N . LEU A 1 305 ? -19.562 26.609 2.998 1 94.56 305 LEU A N 1
ATOM 2354 C CA . LEU A 1 305 ? -20.922 26.094 2.963 1 94.56 305 LEU A CA 1
ATOM 2355 C C . LEU A 1 305 ? -21.469 26.109 1.542 1 94.56 305 LEU A C 1
ATOM 2357 O O . LEU A 1 305 ? -21.219 27.047 0.789 1 94.56 305 LEU A O 1
ATOM 2361 N N . GLY A 1 306 ? -22.141 24.984 1.22 1 92.06 306 GLY A N 1
ATOM 2362 C CA . GLY A 1 306 ? -23 24.984 0.043 1 92.06 306 GLY A CA 1
ATOM 2363 C C . GLY A 1 306 ? -24.453 25.281 0.359 1 92.06 306 GLY A C 1
ATOM 2364 O O . GLY A 1 306 ? -24.875 25.203 1.518 1 92.06 306 GLY A O 1
ATOM 2365 N N . ASN A 1 307 ? -25.156 25.703 -0.571 1 91.06 307 ASN A N 1
ATOM 2366 C CA . ASN A 1 307 ? -26.578 26.016 -0.417 1 91.06 307 ASN A CA 1
ATOM 2367 C C . ASN A 1 307 ? -26.812 26.969 0.745 1 91.06 307 ASN A C 1
ATOM 2369 O O . ASN A 1 307 ? -27.609 26.688 1.641 1 91.06 307 ASN A O 1
ATOM 2373 N N . ALA A 1 308 ? -26.047 28.047 0.688 1 93.12 308 ALA A N 1
ATOM 2374 C CA . ALA A 1 308 ? -26.031 28.984 1.805 1 93.12 308 ALA A CA 1
ATOM 2375 C C . ALA A 1 308 ? -27.031 30.125 1.581 1 93.12 308 ALA A C 1
ATOM 2377 O O . ALA A 1 308 ? -27.406 30.406 0.443 1 93.12 308 ALA A O 1
ATOM 2378 N N . SER A 1 309 ? -27.594 30.656 2.637 1 93.56 309 SER A N 1
ATOM 2379 C CA . SER A 1 309 ? -28.391 31.875 2.666 1 93.56 309 SER A CA 1
ATOM 2380 C C . SER A 1 309 ? -27.922 32.844 3.75 1 93.56 309 SER A C 1
ATOM 2382 O O . SER A 1 309 ? -27.234 32.406 4.691 1 93.56 309 SER A O 1
ATOM 2384 N N . SER A 1 310 ? -28.25 34.094 3.545 1 94.69 310 SER A N 1
ATOM 2385 C CA . SER A 1 310 ? -27.844 35.094 4.523 1 94.69 310 SER A CA 1
ATOM 2386 C C . SER A 1 310 ? -28.359 34.719 5.918 1 94.69 310 SER A C 1
ATOM 2388 O O . SER A 1 310 ? -27.641 34.906 6.906 1 94.69 310 SER A O 1
ATOM 2390 N N . GLU A 1 311 ? -29.5 34.25 5.965 1 94.44 311 GLU A N 1
ATOM 2391 C CA . GLU A 1 311 ? -30.094 33.906 7.242 1 94.44 311 GLU A CA 1
ATOM 2392 C C . GLU A 1 311 ? -29.344 32.75 7.914 1 94.44 311 GLU A C 1
ATOM 2394 O O . GLU A 1 311 ? -29.078 32.812 9.117 1 94.44 311 GLU A O 1
ATOM 2399 N N . ARG A 1 312 ? -29 31.812 7.133 1 93.25 312 ARG A N 1
ATOM 2400 C CA . ARG 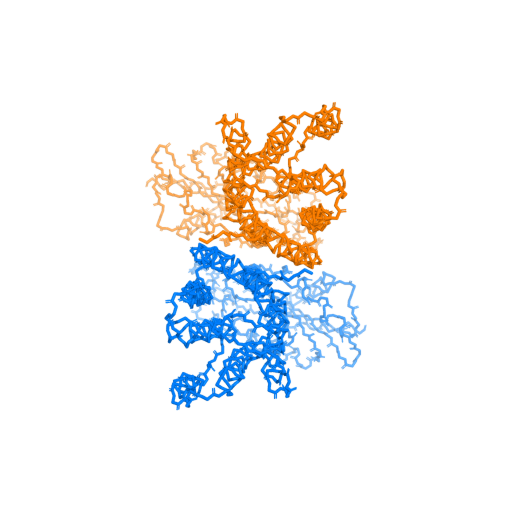A 1 312 ? -28.297 30.641 7.664 1 93.25 312 ARG A CA 1
ATOM 2401 C C . ARG A 1 312 ? -26.906 31.031 8.156 1 93.25 312 ARG A C 1
ATOM 2403 O O . ARG A 1 312 ? -26.438 30.516 9.172 1 93.25 312 ARG A O 1
ATOM 2410 N N . ILE A 1 313 ? -26.266 31.875 7.43 1 94.88 313 ILE A N 1
ATOM 2411 C CA . ILE A 1 313 ? -24.922 32.312 7.758 1 94.88 313 ILE A CA 1
ATOM 2412 C C . ILE A 1 313 ? -24.922 33.062 9.086 1 94.88 313 ILE A C 1
ATOM 2414 O O . ILE A 1 313 ? -24.094 32.781 9.961 1 94.88 313 ILE A O 1
ATOM 2418 N N . VAL A 1 314 ? -25.859 33.938 9.211 1 94.75 314 VAL A N 1
ATOM 2419 C CA . VAL A 1 314 ? -25.953 34.781 10.414 1 94.75 314 VAL A CA 1
ATOM 2420 C C . VAL A 1 314 ? -26.328 33.906 11.609 1 94.75 314 VAL A C 1
ATOM 2422 O O . VAL A 1 314 ? -25.812 34.062 12.711 1 94.75 314 VAL A O 1
ATOM 2425 N N . ALA A 1 315 ? -27.203 33 11.383 1 95.31 315 ALA A N 1
ATOM 2426 C CA . ALA A 1 315 ? -27.609 32.094 12.445 1 95.31 315 ALA A CA 1
ATOM 2427 C C . ALA A 1 315 ? -26.438 31.25 12.93 1 95.31 315 ALA A C 1
ATOM 2429 O O . ALA A 1 315 ? -26.219 31.109 14.133 1 95.31 315 ALA A O 1
ATOM 2430 N N . LEU A 1 316 ? -25.719 30.688 11.984 1 95 316 LEU A N 1
ATOM 2431 C CA . LEU A 1 316 ? -24.562 29.859 12.312 1 95 316 LEU A CA 1
ATOM 2432 C C . LEU A 1 316 ? -23.5 30.688 13.039 1 95 316 LEU A C 1
ATOM 2434 O O . LEU A 1 316 ? -22.984 30.25 14.07 1 95 316 LEU A O 1
ATOM 2438 N N . GLY A 1 317 ? -23.188 31.812 12.523 1 95.5 317 GLY A N 1
ATOM 2439 C CA . GLY A 1 317 ? -22.203 32.688 13.141 1 95.5 317 GLY A CA 1
ATOM 2440 C C . GLY A 1 317 ? -22.594 33.094 14.555 1 95.5 317 GLY A C 1
ATOM 2441 O O . GLY A 1 317 ? -21.734 33.125 15.445 1 95.5 317 GLY A O 1
ATOM 2442 N N . SER A 1 318 ? -23.844 33.438 14.734 1 95.38 318 SER A N 1
ATOM 2443 C CA . SER A 1 318 ? -24.328 33.844 16.047 1 95.38 318 SER A CA 1
ATOM 2444 C C . SER A 1 318 ? -24.266 32.719 17.062 1 95.38 318 SER A C 1
ATOM 2446 O O . SER A 1 318 ? -23.891 32.906 18.203 1 95.38 318 SER A O 1
ATOM 2448 N N . THR A 1 319 ? -24.625 31.609 16.594 1 96.06 319 THR A N 1
ATOM 2449 C CA . THR A 1 319 ? -24.578 30.438 17.469 1 96.06 319 THR A CA 1
ATOM 2450 C C . THR A 1 319 ? -23.141 30.156 17.906 1 96.06 319 THR A C 1
ATOM 2452 O O . THR A 1 319 ? -22.906 29.859 19.078 1 96.06 319 THR A O 1
ATOM 2455 N N . LEU A 1 320 ? -22.25 30.234 17.016 1 96.62 320 LEU A N 1
ATOM 2456 C CA . LEU A 1 320 ? -20.859 30 17.328 1 96.62 320 LEU A CA 1
ATOM 2457 C C . LEU A 1 320 ? -20.312 31.047 18.297 1 96.62 320 LEU A C 1
ATOM 2459 O O . LEU A 1 320 ? -19.625 30.719 19.25 1 96.62 320 LEU A O 1
ATOM 2463 N N . ARG A 1 321 ? -20.656 32.25 18.031 1 96.25 321 ARG A N 1
ATOM 2464 C CA . ARG A 1 321 ? -20.188 33.375 18.875 1 96.25 321 ARG A CA 1
ATOM 2465 C C . ARG A 1 321 ? -20.688 33.219 20.297 1 96.25 321 ARG A C 1
ATOM 2467 O O . ARG A 1 321 ? -19.922 33.344 21.266 1 96.25 321 ARG A O 1
ATOM 2474 N N . GLU A 1 322 ? -21.953 33 20.422 1 95.56 322 GLU A N 1
ATOM 2475 C CA . GLU A 1 322 ? -22.562 32.875 21.75 1 95.56 322 GLU A CA 1
ATOM 2476 C C . GLU A 1 322 ? -22.031 31.641 22.484 1 95.56 322 GLU A C 1
ATOM 2478 O O . GLU A 1 322 ? -21.703 31.734 23.672 1 95.56 322 GLU A O 1
ATOM 2483 N N . GLY A 1 323 ? -21.969 30.578 21.812 1 95.38 323 GLY A N 1
ATOM 2484 C CA . GLY A 1 323 ? -21.453 29.375 22.422 1 95.38 323 GLY A CA 1
ATOM 2485 C C . GLY A 1 323 ? -20 29.516 22.859 1 95.38 323 GLY A C 1
ATOM 2486 O O . GLY A 1 323 ? -19.641 29.062 23.953 1 95.38 323 GLY A O 1
ATOM 2487 N N . PHE A 1 324 ? -19.234 30.094 22.016 1 96.5 324 PHE A N 1
ATOM 2488 C CA . PHE A 1 324 ? -17.812 30.25 22.328 1 96.5 324 PHE A CA 1
ATOM 2489 C C . PHE A 1 324 ? -17.609 31.203 23.484 1 96.5 324 PHE A C 1
ATOM 2491 O O . PHE A 1 324 ? -16.75 30.984 24.344 1 96.5 324 PHE A O 1
ATOM 2498 N N . ARG A 1 325 ? -18.359 32.219 23.469 1 94.38 325 ARG A N 1
ATOM 2499 C CA . ARG A 1 325 ? -18.281 33.188 24.562 1 94.38 325 ARG A CA 1
ATOM 2500 C C . ARG A 1 325 ? -18.516 32.5 25.906 1 94.38 325 ARG A C 1
ATOM 2502 O O . ARG A 1 325 ? -17.828 32.812 26.891 1 94.38 325 ARG A O 1
ATOM 2509 N N . GLN A 1 326 ? -19.406 31.672 25.938 1 94 326 GLN A N 1
ATOM 2510 C CA . GLN A 1 326 ? -19.703 30.953 27.172 1 94 326 GLN A CA 1
ATOM 2511 C C . GLN A 1 326 ? -18.516 30.109 27.609 1 94 326 GLN A C 1
ATOM 2513 O O . GLN A 1 326 ? -18.188 30.062 28.797 1 94 326 GLN A O 1
ATOM 2518 N N . GLN A 1 327 ? -17.891 29.453 26.688 1 93.94 327 GLN A N 1
ATOM 2519 C CA . GLN A 1 327 ? -16.734 28.609 27 1 93.94 327 GLN A CA 1
ATOM 2520 C C . GLN A 1 327 ? -15.531 29.453 27.391 1 93.94 327 GLN A C 1
ATOM 2522 O O . GLN A 1 327 ? -14.797 29.109 28.312 1 93.94 327 GLN A O 1
ATOM 2527 N N . ALA A 1 328 ? -15.289 30.516 26.734 1 93.88 328 ALA A N 1
ATOM 2528 C CA . ALA A 1 328 ? -14.133 31.375 26.953 1 93.88 328 ALA A CA 1
ATOM 2529 C C . ALA A 1 328 ? -14.25 32.125 28.281 1 93.88 328 ALA A C 1
ATOM 2531 O O . ALA A 1 328 ? -13.25 32.5 28.891 1 93.88 328 ALA A O 1
ATOM 2532 N N . SER A 1 329 ? -15.453 32.25 28.719 1 92.75 329 SER A N 1
ATOM 2533 C CA . SER A 1 329 ? -15.703 33 29.938 1 92.75 329 SER A CA 1
ATOM 2534 C C . SER A 1 329 ? -15.203 32.25 31.156 1 92.75 329 SER A C 1
ATOM 2536 O O . SER A 1 329 ? -15.055 32.844 32.25 1 92.75 329 SER A O 1
ATOM 2538 N N . THR A 1 330 ? -14.891 31.062 31 1 91.88 330 THR A N 1
ATOM 2539 C CA . THR A 1 330 ? -14.336 30.281 32.094 1 91.88 330 THR A CA 1
ATOM 2540 C C . THR A 1 330 ? -12.938 30.781 32.438 1 91.88 330 THR A C 1
ATOM 2542 O O . THR A 1 330 ? -12.43 30.5 33.531 1 91.88 330 THR A O 1
ATOM 2545 N N . PHE A 1 331 ? -12.352 31.5 31.531 1 92.44 331 PHE A N 1
ATOM 2546 C CA . PHE A 1 331 ? -11.039 32.094 31.75 1 92.44 331 PHE A CA 1
ATOM 2547 C C . PHE A 1 331 ? -11.172 33.594 31.984 1 92.44 331 PHE A C 1
ATOM 2549 O O . PHE A 1 331 ? -11.75 34.312 31.156 1 92.44 331 PHE A O 1
ATOM 2556 N N . ALA A 1 332 ? -10.633 34.031 33.094 1 92.5 332 ALA A N 1
ATOM 2557 C CA . ALA A 1 332 ? -10.641 35.469 33.375 1 92.5 332 ALA A CA 1
ATOM 2558 C C . ALA A 1 332 ? -9.5 36.156 32.656 1 92.5 332 ALA A C 1
ATOM 2560 O O . ALA A 1 332 ? -8.328 35.875 32.875 1 92.5 332 ALA A O 1
ATOM 2561 N N . THR A 1 333 ? -9.891 37.031 31.688 1 92.62 333 THR A N 1
ATOM 2562 C CA . THR A 1 333 ? -8.906 37.781 30.922 1 92.62 333 THR A CA 1
ATOM 2563 C C . THR A 1 333 ? -9.211 39.281 30.984 1 92.62 333 THR A C 1
ATOM 2565 O O . THR A 1 333 ? -10.352 39.656 31.234 1 92.62 333 THR A O 1
ATOM 2568 N N . PRO A 1 334 ? -8.164 40.125 30.828 1 92.81 334 PRO A N 1
ATOM 2569 C CA . PRO A 1 334 ? -8.391 41.562 30.812 1 92.81 334 PRO A CA 1
ATOM 2570 C C . PRO A 1 334 ? -9.336 42.031 29.719 1 92.81 334 PRO A C 1
ATOM 2572 O O . PRO A 1 334 ? -10.133 42.938 29.922 1 92.81 334 PRO A O 1
ATOM 2575 N N . GLU A 1 335 ? -9.188 41.406 28.531 1 93.31 335 GLU A N 1
ATOM 2576 C CA . GLU A 1 335 ? -10.094 41.625 27.406 1 93.31 335 GLU A CA 1
ATOM 2577 C C . GLU A 1 335 ? -10.875 40.344 27.062 1 93.31 335 GLU A C 1
ATOM 2579 O O . GLU A 1 335 ? -10.336 39.25 27.156 1 93.31 335 GLU A O 1
ATOM 2584 N N . PRO A 1 336 ? -12.062 40.625 26.656 1 93.06 336 PRO A N 1
ATOM 2585 C CA . PRO A 1 336 ? -12.875 39.438 26.359 1 93.06 336 PRO A CA 1
ATOM 2586 C C . PRO A 1 336 ? -12.336 38.625 25.188 1 93.06 336 PRO A C 1
ATOM 2588 O O . PRO A 1 336 ? -11.883 39.188 24.203 1 93.06 336 PRO A O 1
ATOM 2591 N N . VAL A 1 337 ? -12.375 37.375 25.344 1 95.62 337 VAL A N 1
ATOM 2592 C CA . VAL A 1 337 ? -12.031 36.438 24.281 1 95.62 337 VAL A CA 1
ATOM 2593 C C . VAL A 1 337 ? -13.297 36.062 23.516 1 95.62 337 VAL A C 1
ATOM 2595 O O . VAL A 1 337 ? -14.18 35.375 24.062 1 95.62 337 VAL A O 1
ATOM 2598 N N . THR A 1 338 ? -13.445 36.531 22.297 1 96.44 338 THR A N 1
ATOM 2599 C CA . THR A 1 338 ? -14.648 36.375 21.484 1 96.44 338 THR A CA 1
ATOM 2600 C C . THR A 1 338 ? -14.297 35.938 20.078 1 96.44 338 THR A C 1
ATOM 2602 O O . THR A 1 338 ? -13.141 35.625 19.781 1 96.44 338 THR A O 1
ATOM 2605 N N . LEU A 1 339 ? -15.367 35.812 19.266 1 97.19 339 LEU A N 1
ATOM 2606 C CA . LEU A 1 339 ? -15.156 35.469 17.859 1 97.19 339 LEU A CA 1
ATOM 2607 C C . LEU A 1 339 ? -15.484 36.625 16.938 1 97.19 339 LEU A C 1
ATOM 2609 O O . LEU A 1 339 ? -16.484 37.344 17.141 1 97.19 339 LEU A O 1
ATOM 2613 N N . SER A 1 340 ? -14.602 36.875 16.031 1 96.75 340 SER A N 1
ATOM 2614 C CA . SER A 1 340 ? -14.891 37.75 14.891 1 96.75 340 SER A CA 1
ATOM 2615 C C . SER A 1 340 ? -15.031 36.938 13.609 1 96.75 340 SER A C 1
ATOM 2617 O O . SER A 1 340 ? -14.242 36.031 13.344 1 96.75 340 SER A O 1
ATOM 2619 N N . ILE A 1 341 ? -16.094 37.281 12.867 1 96.56 341 ILE A N 1
ATOM 2620 C CA . ILE A 1 341 ? -16.391 36.438 11.695 1 96.56 341 ILE A CA 1
ATOM 2621 C C . ILE A 1 341 ? -16.562 37.344 10.469 1 96.56 341 ILE A C 1
ATOM 2623 O O . ILE A 1 341 ? -17.234 38.375 10.531 1 96.56 341 ILE A O 1
ATOM 2627 N N . GLY A 1 342 ? -15.836 37.031 9.445 1 95.56 342 GLY A N 1
ATOM 2628 C CA . GLY A 1 342 ? -16.062 37.562 8.117 1 95.56 342 GLY A CA 1
ATOM 2629 C C . GLY A 1 342 ? -16.672 36.562 7.156 1 95.56 342 GLY A C 1
ATOM 2630 O O . GLY A 1 342 ? -16.078 35.5 6.91 1 95.56 342 GLY A O 1
ATOM 2631 N N . ALA A 1 343 ? -17.828 36.875 6.625 1 96.06 343 ALA A N 1
ATOM 2632 C CA . ALA A 1 343 ? -18.531 35.938 5.766 1 96.06 343 ALA A CA 1
ATOM 2633 C C . ALA A 1 343 ? -18.781 36.531 4.379 1 96.06 343 ALA A C 1
ATOM 2635 O O . ALA A 1 343 ? -19.047 37.75 4.25 1 96.06 343 ALA A O 1
ATOM 2636 N N . ASN A 1 344 ? -18.609 35.688 3.406 1 95.12 344 ASN A N 1
ATOM 2637 C CA . ASN A 1 344 ? -18.891 36.031 2.02 1 95.12 344 ASN A CA 1
ATOM 2638 C C . ASN A 1 344 ? -19.906 35.094 1.389 1 95.12 344 ASN A C 1
ATOM 2640 O O . ASN A 1 344 ? -19.719 33.875 1.396 1 95.12 344 ASN A O 1
ATOM 2644 N N . LEU A 1 345 ? -20.969 35.656 0.927 1 95.38 345 LEU A N 1
ATOM 2645 C CA . LEU A 1 345 ? -21.969 34.938 0.155 1 95.38 345 LEU A CA 1
ATOM 2646 C C . LEU A 1 345 ? -21.75 35.125 -1.341 1 95.38 345 LEU A C 1
ATOM 2648 O O . LEU A 1 345 ? -21.578 36.281 -1.799 1 95.38 345 LEU A O 1
ATOM 2652 N N . PHE A 1 346 ? -21.688 34.062 -2.074 1 94.06 346 PHE A N 1
ATOM 2653 C CA . PHE A 1 346 ? -21.406 34.156 -3.5 1 94.06 346 PHE A CA 1
ATOM 2654 C C . PHE A 1 346 ? -22.297 33.219 -4.301 1 94.06 346 PHE A C 1
ATOM 2656 O O . PHE A 1 346 ? -22.594 32.094 -3.846 1 94.06 346 PHE A O 1
ATOM 2663 N N . GLU A 1 347 ? -22.734 33.75 -5.453 1 92.94 347 GLU A N 1
ATOM 2664 C CA . GLU A 1 347 ? -23.672 33 -6.293 1 92.94 347 GLU A CA 1
ATOM 2665 C C . GLU A 1 347 ? -22.969 32.375 -7.5 1 92.94 347 GLU A C 1
ATOM 2667 O O . GLU A 1 347 ? -23.547 31.594 -8.242 1 92.94 347 GLU A O 1
ATOM 2672 N N . TYR A 1 348 ? -21.734 32.781 -7.715 1 90.31 348 TYR A N 1
ATOM 2673 C CA . TYR A 1 348 ? -20.922 32.25 -8.805 1 90.31 348 TYR A CA 1
ATOM 2674 C C . TYR A 1 348 ? -19.609 31.688 -8.281 1 90.31 348 TYR A C 1
ATOM 2676 O O . TYR A 1 348 ? -19.094 32.125 -7.258 1 90.31 348 TYR A O 1
ATOM 2684 N N . PRO A 1 349 ? -19.172 30.625 -8.938 1 86.5 349 PRO A N 1
ATOM 2685 C CA . PRO A 1 349 ? -17.891 30.078 -8.5 1 86.5 349 PRO A CA 1
ATOM 2686 C C . PRO A 1 349 ? -16.766 31.125 -8.516 1 86.5 349 PRO A C 1
ATOM 2688 O O . PRO A 1 349 ? -16.609 31.844 -9.508 1 86.5 349 PRO A O 1
ATOM 2691 N N . PRO A 1 350 ? -16.109 31.234 -7.402 1 82.56 350 PRO A N 1
ATOM 2692 C CA . PRO A 1 350 ? -15 32.188 -7.359 1 82.56 350 PRO A CA 1
ATOM 2693 C C . PRO A 1 350 ? -13.828 31.766 -8.234 1 82.56 350 PRO A C 1
ATOM 2695 O O . PRO A 1 350 ? -13.789 30.625 -8.719 1 82.56 350 PRO A O 1
ATOM 2698 N N . ALA A 1 351 ? -12.922 32.656 -8.445 1 80.62 351 ALA A N 1
ATOM 2699 C CA . ALA A 1 351 ? -11.734 32.375 -9.242 1 80.62 351 ALA A CA 1
ATOM 2700 C C . ALA A 1 351 ? -10.875 31.297 -8.586 1 80.62 351 ALA A C 1
ATOM 2702 O O . ALA A 1 351 ? -10.312 30.438 -9.266 1 80.62 351 ALA A O 1
ATOM 2703 N N . SER A 1 352 ? -10.727 31.422 -7.289 1 85.19 352 SER A N 1
ATOM 2704 C CA . SER A 1 352 ? -9.969 30.453 -6.496 1 85.19 352 SER A CA 1
ATOM 2705 C C . SER A 1 352 ? -10.359 30.531 -5.023 1 85.19 352 SER A C 1
ATOM 2707 O O . SER A 1 352 ? -10.953 31.516 -4.578 1 85.19 352 SER A O 1
ATOM 2709 N N . LEU A 1 353 ? -10.062 29.469 -4.348 1 87.56 353 LEU A N 1
ATOM 2710 C CA . LEU A 1 353 ? -10.273 29.469 -2.906 1 87.56 353 LEU A CA 1
ATOM 2711 C C . LEU A 1 353 ? -9.477 30.578 -2.236 1 87.56 353 LEU A C 1
ATOM 2713 O O . LEU A 1 353 ? -9.953 31.219 -1.294 1 87.56 353 LEU A O 1
ATOM 2717 N N . ALA A 1 354 ? -8.328 30.812 -2.742 1 80.44 354 ALA A N 1
ATOM 2718 C CA . ALA A 1 354 ? -7.461 31.844 -2.199 1 80.44 354 ALA A CA 1
ATOM 2719 C C . ALA A 1 354 ? -8.117 33.219 -2.32 1 80.44 354 ALA A C 1
ATOM 2721 O O . ALA A 1 354 ? -8.047 34.031 -1.392 1 80.44 354 ALA A O 1
ATOM 2722 N N . ALA A 1 355 ? -8.695 33.438 -3.463 1 83.44 355 ALA A N 1
ATOM 2723 C CA . ALA A 1 355 ? -9.383 34.719 -3.68 1 83.44 355 ALA A CA 1
ATOM 2724 C C . ALA A 1 355 ? -10.57 34.844 -2.738 1 83.44 355 ALA A C 1
ATOM 2726 O O . ALA A 1 355 ? -10.836 35.938 -2.227 1 83.44 355 ALA A O 1
ATOM 2727 N N . LEU A 1 356 ? -11.234 33.812 -2.533 1 88.44 356 LEU A N 1
ATOM 2728 C CA . LEU A 1 356 ? -12.391 33.812 -1.642 1 88.44 356 LEU A CA 1
ATOM 2729 C C . LEU A 1 356 ? -11.969 34.062 -0.201 1 88.44 356 LEU A C 1
ATOM 2731 O O . LEU A 1 356 ? -12.633 34.812 0.521 1 88.44 356 LEU A O 1
ATOM 2735 N N . ILE A 1 357 ? -10.922 33.5 0.198 1 87.31 357 ILE A N 1
ATOM 2736 C CA . ILE A 1 357 ? -10.398 33.688 1.544 1 87.31 357 ILE A CA 1
ATOM 2737 C C . ILE A 1 357 ? -9.953 35.125 1.722 1 87.31 357 ILE A C 1
ATOM 2739 O O . ILE A 1 357 ? -10.18 35.75 2.771 1 87.31 357 ILE A O 1
ATOM 2743 N N . GLU A 1 358 ? -9.383 35.688 0.722 1 81.75 358 GLU A N 1
ATOM 2744 C CA . GLU A 1 358 ? -8.945 37.062 0.774 1 81.75 358 GLU A CA 1
ATOM 2745 C C . GLU A 1 358 ? -10.133 38.031 0.938 1 81.75 358 GLU A C 1
ATOM 2747 O O . GLU A 1 358 ? -10.062 39 1.695 1 81.75 358 GLU A O 1
ATOM 2752 N N . GLN A 1 359 ? -11.148 37.75 0.238 1 85.88 359 GLN A N 1
ATOM 2753 C CA . GLN A 1 359 ? -12.352 38.562 0.35 1 85.88 359 GLN A CA 1
ATOM 2754 C C . GLN A 1 359 ? -12.961 38.469 1.744 1 85.88 359 GLN A C 1
ATOM 2756 O O . GLN A 1 359 ? -13.414 39.469 2.312 1 85.88 359 GLN A O 1
ATOM 2761 N N . SER A 1 360 ? -12.969 37.312 2.234 1 89.31 360 SER A N 1
ATOM 2762 C CA . SER A 1 360 ? -13.531 37.094 3.562 1 89.31 360 SER A CA 1
ATOM 2763 C C . SER A 1 360 ? -12.641 37.688 4.645 1 89.31 360 SER A C 1
ATOM 2765 O O . SER A 1 360 ? -13.133 38.094 5.703 1 89.31 360 SER A O 1
ATOM 2767 N N . ASP A 1 361 ? -11.414 37.75 4.336 1 86.19 361 ASP A N 1
ATOM 2768 C CA . ASP A 1 361 ? -10.469 38.375 5.258 1 86.19 361 ASP A CA 1
ATOM 2769 C C . ASP A 1 361 ? -10.758 39.875 5.41 1 86.19 361 ASP A C 1
ATOM 2771 O O . ASP A 1 361 ? -10.609 40.438 6.496 1 86.19 361 ASP A O 1
ATOM 2775 N N . ALA A 1 362 ? -11.102 40.469 4.312 1 86.56 362 ALA A N 1
ATOM 2776 C CA . ALA A 1 362 ? -11.492 41.875 4.363 1 86.56 362 ALA A CA 1
ATOM 2777 C C . ALA A 1 362 ? -12.711 42.062 5.25 1 86.56 362 ALA A C 1
ATOM 2779 O O . ALA A 1 362 ? -12.766 43.031 6.043 1 86.56 362 ALA A O 1
ATOM 2780 N N . ALA A 1 363 ? -13.648 41.219 5.121 1 91.5 363 ALA A N 1
ATOM 2781 C CA . ALA A 1 363 ? -14.844 41.25 5.961 1 91.5 363 ALA A CA 1
ATOM 2782 C C . ALA A 1 363 ? -14.492 41 7.426 1 91.5 363 ALA A C 1
ATOM 2784 O O . ALA A 1 363 ? -15.055 41.625 8.32 1 91.5 363 ALA A O 1
ATOM 2785 N N . LEU A 1 364 ? -13.625 40.125 7.652 1 91.94 364 LEU A N 1
ATOM 2786 C CA . LEU A 1 364 ? -13.164 39.812 9 1 91.94 364 LEU A CA 1
ATOM 2787 C C . LEU A 1 364 ? -12.492 41.031 9.633 1 91.94 364 LEU A C 1
ATOM 2789 O O . LEU A 1 364 ? -12.695 41.312 10.812 1 91.94 364 LEU A O 1
ATOM 2793 N N . TYR A 1 365 ? -11.68 41.656 8.836 1 86.75 365 TYR A N 1
ATOM 2794 C CA . TYR A 1 365 ? -10.992 42.844 9.312 1 86.75 365 TYR A CA 1
ATOM 2795 C C . TYR A 1 365 ? -11.992 43.938 9.742 1 86.75 365 TYR A C 1
ATOM 2797 O O . TYR A 1 365 ? -11.789 44.594 10.75 1 86.75 365 TYR A O 1
ATOM 2805 N N . GLU A 1 366 ? -13.047 44.031 9.031 1 89.31 366 GLU A N 1
ATOM 2806 C CA . GLU A 1 366 ? -14.094 45 9.383 1 89.31 366 GLU A CA 1
ATOM 2807 C C . GLU A 1 366 ? -14.789 44.594 10.68 1 89.31 366 GLU A C 1
ATOM 2809 O O . GLU A 1 366 ? -15.148 45.469 11.484 1 89.31 366 GLU A O 1
ATOM 2814 N N . SER A 1 367 ? -14.953 43.375 10.852 1 91.44 367 SER A N 1
ATOM 2815 C CA . SER A 1 367 ? -15.539 42.875 12.102 1 91.44 367 SER A CA 1
ATOM 2816 C C . SER A 1 367 ? -14.656 43.219 13.297 1 91.44 367 SER A C 1
ATOM 2818 O O . SER A 1 367 ? -15.156 43.625 14.344 1 91.44 367 SER A O 1
ATOM 2820 N N . LYS A 1 368 ? -13.406 43.094 13.148 1 90 368 LYS A N 1
ATOM 2821 C CA . LYS A 1 368 ? -12.453 43.375 14.219 1 90 368 LYS A CA 1
ATOM 2822 C C . LYS A 1 368 ? -12.398 44.875 14.508 1 90 368 LYS A C 1
ATOM 2824 O O . LYS A 1 368 ? -12.375 45.281 15.672 1 90 368 LYS A O 1
ATOM 2829 N N . ARG A 1 369 ? -12.438 45.688 13.484 1 87.25 369 ARG A N 1
ATOM 2830 C CA . ARG A 1 369 ? -12.375 47.125 13.625 1 87.25 369 ARG A CA 1
ATOM 2831 C C . ARG A 1 369 ? -13.672 47.688 14.211 1 87.25 369 ARG A C 1
ATOM 2833 O O . ARG A 1 369 ? -13.664 48.719 14.883 1 87.25 369 ARG A O 1
ATOM 2840 N N . GLY A 1 370 ? -14.742 46.969 13.906 1 90 370 GLY A N 1
ATOM 2841 C CA . GLY A 1 370 ? -16.047 47.406 14.375 1 90 370 GLY A CA 1
ATOM 2842 C C . GLY A 1 370 ? -16.312 47.031 15.82 1 90 370 GLY A C 1
ATOM 2843 O O . GLY A 1 370 ? -17.438 47.188 16.312 1 90 370 GLY A O 1
ATOM 2844 N N . GLY A 1 371 ? -15.297 46.5 16.609 1 90.19 371 GLY A N 1
ATOM 2845 C CA . GLY A 1 371 ? -15.477 46.219 18.016 1 90.19 371 GLY A CA 1
ATOM 2846 C C . GLY A 1 371 ? -15.328 44.75 18.359 1 90.19 371 GLY A C 1
ATOM 2847 O O . GLY A 1 371 ? -15.508 44.344 19.516 1 90.19 371 GLY A O 1
ATOM 2848 N N . ARG A 1 372 ? -15.031 43.969 17.391 1 93 372 ARG A N 1
ATOM 2849 C CA . ARG A 1 372 ? -14.844 42.531 17.578 1 93 372 ARG A CA 1
ATOM 2850 C C . ARG A 1 372 ? -16.141 41.875 18.016 1 93 372 ARG A C 1
ATOM 2852 O O . ARG A 1 372 ? -17.203 42.5 17.984 1 93 372 ARG A O 1
ATOM 2859 N N . ASP A 1 373 ? -16.219 40.656 18.141 1 95.12 373 ASP A N 1
ATOM 2860 C CA . ASP A 1 373 ? -17.391 39.906 18.578 1 95.12 373 ASP A CA 1
ATOM 2861 C C . ASP A 1 373 ? -18.578 40.156 17.656 1 95.12 373 ASP A C 1
ATOM 2863 O O . ASP A 1 373 ? -19.656 40.531 18.125 1 95.12 373 ASP A O 1
ATOM 2867 N N . SER A 1 374 ? -18.344 40.062 16.422 1 95.81 374 SER A N 1
ATOM 2868 C CA . SER A 1 374 ? -19.406 40.344 15.461 1 95.81 374 SER A CA 1
ATOM 2869 C C . SER A 1 374 ? -19.219 39.531 14.172 1 95.81 374 SER A C 1
ATOM 2871 O O . SER A 1 374 ? -18.188 38.906 13.977 1 95.81 374 SER A O 1
ATOM 2873 N N . ILE A 1 375 ? -20.219 39.594 13.359 1 95.69 375 ILE A N 1
ATOM 2874 C CA . ILE A 1 375 ? -20.188 38.969 12.047 1 95.69 375 ILE A CA 1
ATOM 2875 C C . ILE A 1 375 ? -20.453 40 10.969 1 95.69 375 ILE A C 1
ATOM 2877 O O . ILE A 1 375 ? -21.391 40.781 11.086 1 95.69 375 ILE A O 1
ATOM 2881 N N . ARG A 1 376 ? -19.594 40.062 10.031 1 95.56 376 ARG A N 1
ATOM 2882 C CA . ARG A 1 376 ? -19.781 40.906 8.859 1 95.56 376 ARG A CA 1
ATOM 2883 C C . ARG A 1 376 ? -20.031 40.062 7.613 1 95.56 376 ARG A C 1
ATOM 2885 O O . ARG A 1 376 ? -19.188 39.25 7.227 1 95.56 376 ARG A O 1
ATOM 2892 N N . LEU A 1 377 ? -21.156 40.219 7.008 1 95.06 377 LEU A N 1
ATOM 2893 C CA . LEU A 1 377 ? -21.531 39.469 5.812 1 95.06 377 LEU A CA 1
ATOM 2894 C C . LEU A 1 377 ? -21.438 40.375 4.57 1 95.06 377 LEU A C 1
ATOM 2896 O O . LEU A 1 377 ? -21.984 41.469 4.551 1 95.06 377 LEU A O 1
ATOM 2900 N N . VAL A 1 378 ? -20.641 39.875 3.654 1 92.19 378 VAL A N 1
ATOM 2901 C CA . VAL A 1 378 ? -20.547 40.562 2.365 1 92.19 378 VAL A CA 1
ATOM 2902 C C . VAL A 1 378 ? -21.234 39.719 1.29 1 92.19 378 VAL A C 1
ATOM 2904 O O . VAL A 1 378 ? -20.969 38.5 1.173 1 92.19 378 VAL A O 1
ATOM 2907 N N . ASP A 1 379 ? -22.156 40.25 0.665 1 82.56 379 ASP A N 1
ATOM 2908 C CA . ASP A 1 379 ? -22.891 39.594 -0.406 1 82.56 379 ASP A CA 1
ATOM 2909 C C . ASP A 1 379 ? -22.281 39.906 -1.771 1 82.56 379 ASP A C 1
ATOM 2911 O O . ASP A 1 379 ? -22.375 41.062 -2.238 1 82.56 379 ASP A O 1
ATOM 2915 N N . ALA A 1 380 ? -21.344 38.844 -2.223 1 68.62 380 ALA A N 1
ATOM 2916 C CA . ALA A 1 380 ? -20.766 39.062 -3.543 1 68.62 380 ALA A CA 1
ATOM 2917 C C . ALA A 1 380 ? -21.688 38.531 -4.645 1 68.62 380 ALA A C 1
ATOM 2919 O O . ALA A 1 380 ? -21.75 37.344 -4.879 1 68.62 380 ALA A O 1
ATOM 2920 N N . ARG A 1 381 ? -22.844 39.188 -4.965 1 55.34 381 ARG A N 1
ATOM 2921 C CA . ARG A 1 381 ? -23.703 38.844 -6.102 1 55.34 381 ARG A CA 1
ATOM 2922 C C . ARG A 1 381 ? -22.953 39.031 -7.418 1 55.34 381 ARG A C 1
ATOM 2924 O O . ARG A 1 381 ? -22.078 39.875 -7.523 1 55.34 381 ARG A O 1
ATOM 2931 N N . MET B 1 1 ? 6.641 -39.156 -7.043 1 59.22 1 MET B N 1
ATOM 2932 C CA . MET B 1 1 ? 5.801 -38.906 -8.211 1 59.22 1 MET B CA 1
ATOM 2933 C C . MET B 1 1 ? 6.438 -37.875 -9.141 1 59.22 1 MET B C 1
ATOM 2935 O O . MET B 1 1 ? 6.961 -36.844 -8.672 1 59.22 1 MET B O 1
ATOM 2939 N N . ALA B 1 2 ? 6.656 -38.312 -10.344 1 79.5 2 ALA B N 1
ATOM 2940 C CA . ALA B 1 2 ? 7.344 -37.438 -11.297 1 79.5 2 ALA B CA 1
ATOM 2941 C C . ALA B 1 2 ? 6.422 -36.344 -11.789 1 79.5 2 ALA B C 1
ATOM 2943 O O . ALA B 1 2 ? 5.27 -36.594 -12.141 1 79.5 2 ALA B O 1
ATOM 2944 N N . LEU B 1 3 ? 6.801 -35.062 -11.664 1 89.75 3 LEU B N 1
ATOM 2945 C CA . LEU B 1 3 ? 6.039 -33.875 -12.109 1 89.75 3 LEU B CA 1
ATOM 2946 C C . LEU B 1 3 ? 6.066 -33.781 -13.625 1 89.75 3 LEU B C 1
ATOM 2948 O O . LEU B 1 3 ? 7.004 -34.25 -14.273 1 89.75 3 LEU B O 1
ATOM 2952 N N . ASP B 1 4 ? 4.953 -33.281 -14.164 1 92.81 4 ASP B N 1
ATOM 2953 C CA . ASP B 1 4 ? 4.781 -33.125 -15.602 1 92.81 4 ASP B CA 1
ATOM 2954 C C . ASP B 1 4 ? 5.188 -31.703 -16.047 1 92.81 4 ASP B C 1
ATOM 2956 O O . ASP B 1 4 ? 4.441 -30.75 -15.852 1 92.81 4 ASP B O 1
ATOM 2960 N N . PRO B 1 5 ? 6.297 -31.594 -16.766 1 91.5 5 PRO B N 1
ATOM 2961 C CA . PRO B 1 5 ? 6.844 -30.281 -17.109 1 91.5 5 PRO B CA 1
ATOM 2962 C C . PRO B 1 5 ? 5.91 -29.469 -18 1 91.5 5 PRO B C 1
ATOM 2964 O O . PRO B 1 5 ? 5.695 -28.281 -17.766 1 91.5 5 PRO B O 1
ATOM 2967 N N . PRO B 1 6 ? 5.27 -30.047 -19.062 1 91.12 6 PRO B N 1
ATOM 2968 C CA . PRO B 1 6 ? 4.336 -29.25 -19.859 1 91.12 6 PRO B CA 1
ATOM 2969 C C . PRO B 1 6 ? 3.207 -28.641 -19.031 1 91.12 6 PRO B C 1
ATOM 2971 O O . PRO B 1 6 ? 2.814 -27.5 -19.266 1 91.12 6 PRO B O 1
ATOM 2974 N N . THR B 1 7 ? 2.697 -29.328 -18.062 1 93.44 7 THR B N 1
ATOM 2975 C CA . THR B 1 7 ? 1.649 -28.828 -17.172 1 93.44 7 THR B CA 1
ATOM 2976 C C . THR B 1 7 ? 2.146 -27.641 -16.375 1 93.44 7 THR B C 1
ATOM 2978 O O . THR B 1 7 ? 1.45 -26.625 -16.25 1 93.44 7 THR B O 1
ATOM 2981 N N . MET B 1 8 ? 3.303 -27.75 -15.844 1 94.69 8 MET B N 1
ATOM 2982 C CA . MET B 1 8 ? 3.875 -26.672 -15.055 1 94.69 8 MET B CA 1
ATOM 2983 C C . MET B 1 8 ? 4.113 -25.438 -15.922 1 94.69 8 MET B C 1
ATOM 2985 O O . MET B 1 8 ? 3.918 -24.312 -15.469 1 94.69 8 MET B O 1
ATOM 2989 N N . LEU B 1 9 ? 4.492 -25.688 -17.125 1 94.19 9 LEU B N 1
ATOM 2990 C CA . LEU B 1 9 ? 4.727 -24.562 -18.047 1 94.19 9 LEU B CA 1
ATOM 2991 C C . LEU B 1 9 ? 3.42 -23.859 -18.391 1 94.19 9 LEU B C 1
ATOM 2993 O O . LEU B 1 9 ? 3.381 -22.641 -18.484 1 94.19 9 LEU B O 1
ATOM 2997 N N . VAL B 1 10 ? 2.416 -24.609 -18.609 1 94.44 10 VAL B N 1
ATOM 2998 C CA . VAL B 1 10 ? 1.113 -24.016 -18.891 1 94.44 10 VAL B CA 1
ATOM 2999 C C . VAL B 1 10 ? 0.677 -23.141 -17.703 1 94.44 10 VAL B C 1
ATOM 3001 O O . VAL B 1 10 ? 0.202 -22.016 -17.891 1 94.44 10 VAL B O 1
ATOM 3004 N N . LEU B 1 11 ? 0.85 -23.641 -16.5 1 95.31 11 LEU B N 1
ATOM 3005 C CA . LEU B 1 11 ? 0.495 -22.875 -15.312 1 95.31 11 LEU B CA 1
ATOM 3006 C C . LEU B 1 11 ? 1.346 -21.609 -15.211 1 95.31 11 LEU B C 1
ATOM 3008 O O . LEU B 1 11 ? 0.851 -20.562 -14.805 1 95.31 11 LEU B O 1
ATOM 3012 N N . THR B 1 12 ? 2.588 -21.734 -15.547 1 96 12 THR B N 1
ATOM 3013 C CA . THR B 1 12 ? 3.482 -20.594 -15.539 1 96 12 THR B CA 1
ATOM 3014 C C . THR B 1 12 ? 2.984 -19.516 -16.5 1 96 12 THR B C 1
ATOM 3016 O O . THR B 1 12 ? 3.012 -18.328 -16.188 1 96 12 THR B O 1
ATOM 3019 N N . VAL B 1 13 ? 2.541 -19.938 -17.688 1 96.62 13 VAL B N 1
ATOM 3020 C CA . VAL B 1 13 ? 2.012 -19.016 -18.688 1 96.62 13 VAL B CA 1
ATOM 3021 C C . VAL B 1 13 ? 0.838 -18.234 -18.094 1 96.62 13 VAL B C 1
ATOM 3023 O O . VAL B 1 13 ? 0.81 -17 -18.156 1 96.62 13 VAL B O 1
ATOM 3026 N N . VAL B 1 14 ? -0.021 -18.938 -17.453 1 96.12 14 VAL B N 1
ATOM 3027 C CA . VAL B 1 14 ? -1.246 -18.328 -16.953 1 96.12 14 VAL B CA 1
ATOM 3028 C C . VAL B 1 14 ? -0.924 -17.422 -15.766 1 96.12 14 VAL B C 1
ATOM 3030 O O . VAL B 1 14 ? -1.444 -16.312 -15.664 1 96.12 14 VAL B O 1
ATOM 3033 N N . LEU B 1 15 ? -0.085 -17.859 -14.906 1 96.62 15 LEU B N 1
ATOM 3034 C CA . LEU B 1 15 ? 0.285 -17.078 -13.727 1 96.62 15 LEU B CA 1
ATOM 3035 C C . LEU B 1 15 ? 1.032 -15.805 -14.133 1 96.62 15 LEU B C 1
ATOM 3037 O O . LEU B 1 15 ? 0.78 -14.734 -13.578 1 96.62 15 LEU B O 1
ATOM 3041 N N . ALA B 1 16 ? 1.953 -15.961 -15.062 1 97.88 16 ALA B N 1
ATOM 3042 C CA . ALA B 1 16 ? 2.707 -14.797 -15.531 1 97.88 16 ALA B CA 1
ATOM 3043 C C . ALA B 1 16 ? 1.787 -13.781 -16.203 1 97.88 16 ALA B C 1
ATOM 3045 O O . ALA B 1 16 ? 1.927 -12.578 -15.984 1 97.88 16 ALA B O 1
ATOM 3046 N N . ALA B 1 17 ? 0.874 -14.273 -17.016 1 97.44 17 ALA B N 1
ATOM 3047 C CA . ALA B 1 17 ? -0.094 -13.391 -17.656 1 97.44 17 ALA B CA 1
ATOM 3048 C C . ALA B 1 17 ? -0.94 -12.656 -16.625 1 97.44 17 ALA B C 1
ATOM 3050 O O . ALA B 1 17 ? -1.218 -11.461 -16.766 1 97.44 17 ALA B O 1
ATOM 3051 N N . THR B 1 18 ? -1.321 -13.367 -15.617 1 95.56 18 THR B N 1
ATOM 3052 C CA . THR B 1 18 ? -2.119 -12.797 -14.539 1 95.56 18 THR B CA 1
ATOM 3053 C C . THR B 1 18 ? -1.339 -11.711 -13.805 1 95.56 18 THR B C 1
ATOM 3055 O O . THR B 1 18 ? -1.866 -10.625 -13.555 1 95.56 18 THR B O 1
ATOM 3058 N N . ALA B 1 19 ? -0.104 -11.992 -13.508 1 95.94 19 ALA B N 1
ATOM 3059 C CA . ALA B 1 19 ? 0.743 -11.008 -12.836 1 95.94 19 ALA B CA 1
ATOM 3060 C C . ALA B 1 19 ? 0.929 -9.766 -13.703 1 95.94 19 ALA B C 1
ATOM 3062 O O . ALA B 1 19 ? 0.859 -8.641 -13.211 1 95.94 19 ALA B O 1
ATOM 3063 N N . ALA B 1 20 ? 1.151 -9.984 -15 1 97.12 20 ALA B N 1
ATOM 3064 C CA . ALA B 1 20 ? 1.335 -8.875 -15.938 1 97.12 20 ALA B CA 1
ATOM 3065 C C . ALA B 1 20 ? 0.104 -7.977 -15.969 1 97.12 20 ALA B C 1
ATOM 3067 O O . ALA B 1 20 ? 0.221 -6.754 -15.875 1 97.12 20 ALA B O 1
ATOM 3068 N N . LEU B 1 21 ? -1.023 -8.602 -16.016 1 94.31 21 LEU B N 1
ATOM 3069 C CA . LEU B 1 21 ? -2.273 -7.855 -16.094 1 94.31 21 LEU B CA 1
ATOM 3070 C C . LEU B 1 21 ? -2.535 -7.105 -14.789 1 94.31 21 LEU B C 1
ATOM 3072 O O . LEU B 1 21 ? -2.934 -5.941 -14.805 1 94.31 21 LEU B O 1
ATOM 3076 N N . TYR B 1 22 ? -2.322 -7.75 -13.695 1 93.12 22 TYR B N 1
ATOM 3077 C CA . TYR B 1 22 ? -2.541 -7.109 -12.398 1 93.12 22 TYR B CA 1
ATOM 3078 C C . TYR B 1 22 ? -1.667 -5.871 -12.25 1 93.12 22 TYR B C 1
ATOM 3080 O O . TYR B 1 22 ? -2.146 -4.812 -11.844 1 93.12 22 TYR B O 1
ATOM 3088 N N . LEU B 1 23 ? -0.404 -5.977 -12.57 1 92.94 23 LEU B N 1
ATOM 3089 C CA . LEU B 1 23 ? 0.531 -4.867 -12.414 1 92.94 23 LEU B CA 1
ATOM 3090 C C . LEU B 1 23 ? 0.2 -3.738 -13.383 1 92.94 23 LEU B C 1
ATOM 3092 O O . LEU B 1 23 ? 0.391 -2.562 -13.062 1 92.94 23 LEU B O 1
ATOM 3096 N N . ALA B 1 24 ? -0.315 -4.102 -14.57 1 92.81 24 ALA B N 1
ATOM 3097 C CA . ALA B 1 24 ? -0.745 -3.074 -15.516 1 92.81 24 ALA B CA 1
ATOM 3098 C C . ALA B 1 24 ? -1.912 -2.266 -14.961 1 92.81 24 ALA B C 1
ATOM 3100 O O . ALA B 1 24 ? -1.944 -1.04 -15.086 1 92.81 24 ALA B O 1
ATOM 3101 N N . ILE B 1 25 ? -2.828 -2.949 -14.289 1 88.75 25 ILE B N 1
ATOM 3102 C CA . ILE B 1 25 ? -3.973 -2.281 -13.68 1 88.75 25 ILE B CA 1
ATOM 3103 C C . ILE B 1 25 ? -3.502 -1.409 -12.516 1 88.75 25 ILE B C 1
ATOM 3105 O O . ILE B 1 25 ? -3.955 -0.272 -12.359 1 88.75 25 ILE B O 1
ATOM 3109 N N . GLU B 1 26 ? -2.561 -1.953 -11.734 1 86.5 26 GLU B N 1
ATOM 3110 C CA . GLU B 1 26 ? -1.991 -1.199 -10.617 1 86.5 26 GLU B CA 1
ATOM 3111 C C . GLU B 1 26 ? -1.299 0.07 -11.109 1 86.5 26 GLU B C 1
ATOM 3113 O O . GLU B 1 26 ? -1.352 1.107 -10.445 1 86.5 26 GLU B O 1
ATOM 3118 N N . TRP B 1 27 ? -0.613 -0.033 -12.227 1 86.75 27 TRP B N 1
ATOM 3119 C CA . TRP B 1 27 ? 0.059 1.123 -12.812 1 86.75 27 TRP B CA 1
ATOM 3120 C C . TRP B 1 27 ? -0.942 2.227 -13.141 1 86.75 27 TRP B C 1
ATOM 3122 O O . TRP B 1 27 ? -0.637 3.412 -12.992 1 86.75 27 TRP B O 1
ATOM 3132 N N . GLY B 1 28 ? -2.131 1.902 -13.539 1 82.94 28 GLY B N 1
ATOM 3133 C CA . GLY B 1 28 ? -3.174 2.879 -13.82 1 82.94 28 GLY B CA 1
ATOM 3134 C C . GLY B 1 28 ? -3.545 3.713 -12.609 1 82.94 28 GLY B C 1
ATOM 3135 O O . GLY B 1 28 ? -3.922 4.879 -12.742 1 82.94 28 GLY B O 1
ATOM 3136 N N . SER B 1 29 ? -3.355 3.156 -11.445 1 76.81 29 SER B N 1
ATOM 3137 C CA . SER B 1 29 ? -3.723 3.842 -10.211 1 76.81 29 SER B CA 1
ATOM 3138 C C . SER B 1 29 ? -2.521 4.551 -9.594 1 76.81 29 SER B C 1
ATOM 3140 O O . SER B 1 29 ? -2.613 5.719 -9.211 1 76.81 29 SER B O 1
ATOM 3142 N N . VAL B 1 30 ? -1.369 3.936 -9.492 1 76.94 30 VAL B N 1
ATOM 3143 C CA . VAL B 1 30 ? -0.192 4.441 -8.797 1 76.94 30 VAL B CA 1
ATOM 3144 C C . VAL B 1 30 ? 0.618 5.336 -9.727 1 76.94 30 VAL B C 1
ATOM 3146 O O . VAL B 1 30 ? 1.261 6.289 -9.281 1 76.94 30 VAL B O 1
ATOM 3149 N N . ARG B 1 31 ? 0.637 4.988 -11.102 1 81 31 ARG B N 1
ATOM 3150 C CA . ARG B 1 31 ? 1.268 5.762 -12.164 1 81 31 ARG B CA 1
ATOM 3151 C C . ARG B 1 31 ? 2.773 5.863 -11.953 1 81 31 ARG B C 1
ATOM 3153 O O . ARG B 1 31 ? 3.363 6.93 -12.133 1 81 31 ARG B O 1
ATOM 3160 N N . GLU B 1 32 ? 3.375 4.848 -11.43 1 85.06 32 GLU B N 1
ATOM 3161 C CA . GLU B 1 32 ? 4.828 4.746 -11.328 1 85.06 32 GLU B CA 1
ATOM 3162 C C . GLU B 1 32 ? 5.398 3.893 -12.461 1 85.06 32 GLU B C 1
ATOM 3164 O O . GLU B 1 32 ? 4.902 2.795 -12.727 1 85.06 32 GLU B O 1
ATOM 3169 N N . ASN B 1 33 ? 6.422 4.309 -13.078 1 87.12 33 ASN B N 1
ATOM 3170 C CA . ASN B 1 33 ? 6.969 3.68 -14.273 1 87.12 33 ASN B CA 1
ATOM 3171 C C . ASN B 1 33 ? 7.594 2.324 -13.961 1 87.12 33 ASN B C 1
ATOM 3173 O O . ASN B 1 33 ? 7.668 1.453 -14.828 1 87.12 33 ASN B O 1
ATOM 3177 N N . SER B 1 34 ? 8.156 2.117 -12.805 1 91.12 34 SER B N 1
ATOM 3178 C CA . SER B 1 34 ? 8.727 0.824 -12.438 1 91.12 34 SER B CA 1
ATOM 3179 C C . SER B 1 34 ? 7.727 -0.305 -12.664 1 91.12 34 SER B C 1
ATOM 3181 O O . SER B 1 34 ? 8.102 -1.391 -13.109 1 91.12 34 SER B O 1
ATOM 3183 N N . LEU B 1 35 ? 6.426 -0.048 -12.453 1 91.75 35 LEU B N 1
ATOM 3184 C CA . LEU B 1 35 ? 5.383 -1.057 -12.602 1 91.75 35 LEU B CA 1
ATOM 3185 C C . LEU B 1 35 ? 5.246 -1.49 -14.055 1 91.75 35 LEU B C 1
ATOM 3187 O O . LEU B 1 35 ? 4.926 -2.648 -14.336 1 91.75 35 LEU B O 1
ATOM 3191 N N . LEU B 1 36 ? 5.488 -0.609 -14.977 1 93.12 36 LEU B N 1
ATOM 3192 C CA . LEU B 1 36 ? 5.41 -0.935 -16.391 1 93.12 36 LEU B CA 1
ATOM 3193 C C . LEU B 1 36 ? 6.516 -1.912 -16.781 1 93.12 36 LEU B C 1
ATOM 3195 O O . LEU B 1 36 ? 6.273 -2.855 -17.547 1 93.12 36 LEU B O 1
ATOM 3199 N N . PHE B 1 37 ? 7.715 -1.663 -16.297 1 95.38 37 PHE B N 1
ATOM 3200 C CA . PHE B 1 37 ? 8.82 -2.576 -16.547 1 95.38 37 PHE B CA 1
ATOM 3201 C C . PHE B 1 37 ? 8.531 -3.955 -15.969 1 95.38 37 PHE B C 1
ATOM 3203 O O . PHE B 1 37 ? 8.766 -4.973 -16.625 1 95.38 37 PHE B O 1
ATOM 3210 N N . TRP B 1 38 ? 8.023 -3.943 -14.758 1 95.75 38 TRP B N 1
ATOM 3211 C CA . TRP B 1 38 ? 7.719 -5.211 -14.102 1 95.75 38 TRP B CA 1
ATOM 3212 C C . TRP B 1 38 ? 6.59 -5.934 -14.828 1 95.75 38 TRP B C 1
ATOM 3214 O O . TRP B 1 38 ? 6.672 -7.145 -15.062 1 95.75 38 TRP B O 1
ATOM 3224 N N . SER B 1 39 ? 5.504 -5.215 -15.219 1 97.25 39 SER B N 1
ATOM 3225 C CA . SER B 1 39 ? 4.414 -5.797 -16 1 97.25 39 SER B CA 1
ATOM 3226 C C . SER B 1 39 ? 4.918 -6.363 -17.328 1 97.25 39 SER B C 1
ATOM 3228 O O . SER B 1 39 ? 4.57 -7.484 -17.703 1 97.25 39 SER B O 1
ATOM 3230 N N . ALA B 1 40 ? 5.754 -5.621 -18 1 97.62 40 ALA B N 1
ATOM 3231 C CA . ALA B 1 40 ? 6.34 -6.066 -19.266 1 97.62 40 ALA B CA 1
ATOM 3232 C C . ALA B 1 40 ? 7.199 -7.312 -19.062 1 97.62 40 ALA B C 1
ATOM 3234 O O . ALA B 1 40 ? 7.242 -8.188 -19.922 1 97.62 40 ALA B O 1
ATOM 3235 N N . GLY B 1 41 ? 7.93 -7.355 -17.969 1 98.12 41 GLY B N 1
ATOM 3236 C CA . GLY B 1 41 ? 8.695 -8.547 -17.641 1 98.12 41 GLY B CA 1
ATOM 3237 C C . GLY B 1 41 ? 7.848 -9.797 -17.531 1 98.12 41 GLY B C 1
ATOM 3238 O O . GLY B 1 41 ? 8.164 -10.812 -18.156 1 98.12 41 GLY B O 1
ATOM 3239 N N . PHE B 1 42 ? 6.746 -9.742 -16.828 1 98.38 42 PHE B N 1
ATOM 3240 C CA . PHE B 1 42 ? 5.848 -10.883 -16.688 1 98.38 42 PHE B CA 1
ATOM 3241 C C . PHE B 1 42 ? 5.203 -11.234 -18.031 1 98.38 42 PHE B C 1
ATOM 3243 O O . PHE B 1 42 ? 5.008 -12.406 -18.344 1 98.38 42 PHE B O 1
ATOM 3250 N N . ALA B 1 43 ? 4.832 -10.211 -18.797 1 98.38 43 ALA B N 1
ATOM 3251 C CA . ALA B 1 43 ? 4.285 -10.453 -20.125 1 98.38 43 ALA B CA 1
ATOM 3252 C C . ALA B 1 43 ? 5.289 -11.203 -21 1 98.38 43 ALA B C 1
ATOM 3254 O O . ALA B 1 43 ? 4.91 -12.102 -21.75 1 98.38 43 ALA B O 1
ATOM 3255 N N . THR B 1 44 ? 6.531 -10.828 -20.922 1 98.38 44 THR B N 1
ATOM 3256 C CA . THR B 1 44 ? 7.602 -11.484 -21.672 1 98.38 44 THR B CA 1
ATOM 3257 C C . THR B 1 44 ? 7.754 -12.938 -21.234 1 98.38 44 THR B C 1
ATOM 3259 O O . THR B 1 44 ? 7.98 -13.82 -22.062 1 98.38 44 THR B O 1
ATOM 3262 N N . ILE B 1 45 ? 7.637 -13.188 -19.938 1 98.12 45 ILE B N 1
ATOM 3263 C CA . ILE B 1 45 ? 7.672 -14.562 -19.438 1 98.12 45 ILE B CA 1
ATOM 3264 C C . ILE B 1 45 ? 6.508 -15.352 -20.031 1 98.12 45 ILE B C 1
ATOM 3266 O O . ILE B 1 45 ? 6.672 -16.516 -20.391 1 98.12 45 ILE B O 1
ATOM 3270 N N . THR B 1 46 ? 5.332 -14.742 -20.109 1 98.19 46 THR B N 1
ATOM 3271 C CA . THR B 1 46 ? 4.164 -15.383 -20.703 1 98.19 46 THR B CA 1
ATOM 3272 C C . THR B 1 46 ? 4.461 -15.844 -22.125 1 98.19 46 THR B C 1
ATOM 3274 O O . THR B 1 46 ? 4.223 -17 -22.469 1 98.19 46 THR B O 1
ATOM 3277 N N . ILE B 1 47 ? 4.992 -15 -22.891 1 97.69 47 ILE B N 1
ATOM 3278 C CA . ILE B 1 47 ? 5.316 -15.312 -24.281 1 97.69 47 ILE B CA 1
ATOM 3279 C C . ILE B 1 47 ? 6.406 -16.375 -24.328 1 97.69 47 ILE B C 1
ATOM 3281 O O . ILE B 1 47 ? 6.289 -17.359 -25.062 1 97.69 47 ILE B O 1
ATOM 3285 N N . GLY B 1 48 ? 7.461 -16.203 -23.562 1 97.06 48 GLY B N 1
ATOM 3286 C CA . GLY B 1 48 ? 8.555 -17.156 -23.531 1 97.06 48 GLY B CA 1
ATOM 3287 C C . GLY B 1 48 ? 8.117 -18.547 -23.125 1 97.06 48 GLY B C 1
ATOM 3288 O O . GLY B 1 48 ? 8.516 -19.531 -23.75 1 97.06 48 GLY B O 1
ATOM 3289 N N . SER B 1 49 ? 7.312 -18.641 -22.094 1 96.25 49 SER B N 1
ATOM 3290 C CA . SER B 1 49 ? 6.824 -19.938 -21.625 1 96.25 49 SER B CA 1
ATOM 3291 C C . SER B 1 49 ? 5.887 -20.578 -22.656 1 96.25 49 SER B C 1
ATOM 3293 O O . SER B 1 49 ? 5.863 -21.797 -22.797 1 96.25 49 SER B O 1
ATOM 3295 N N . THR B 1 50 ? 5.109 -19.766 -23.359 1 95.69 50 THR B N 1
ATOM 3296 C CA . THR B 1 50 ? 4.262 -20.281 -24.438 1 95.69 50 THR B CA 1
ATOM 3297 C C . THR B 1 50 ? 5.105 -20.875 -25.547 1 95.69 50 THR B C 1
ATOM 3299 O O . THR B 1 50 ? 4.816 -21.969 -26.031 1 95.69 50 THR B O 1
ATOM 3302 N N . LEU B 1 51 ? 6.168 -20.203 -25.906 1 95.38 51 LEU B N 1
ATOM 3303 C CA . LEU B 1 51 ? 7.066 -20.703 -26.953 1 95.38 51 LEU B CA 1
ATOM 3304 C C . LEU B 1 51 ? 7.766 -21.984 -26.5 1 95.38 51 LEU B C 1
ATOM 3306 O O . LEU B 1 51 ? 8.039 -22.859 -27.312 1 95.38 51 LEU B O 1
ATOM 3310 N N . ALA B 1 52 ? 8.078 -22.062 -25.219 1 94.25 52 ALA B N 1
ATOM 3311 C CA . ALA B 1 52 ? 8.734 -23.25 -24.672 1 94.25 52 ALA B CA 1
ATOM 3312 C C . ALA B 1 52 ? 7.871 -24.5 -24.875 1 94.25 52 ALA B C 1
ATOM 3314 O O . ALA B 1 52 ? 8.391 -25.609 -25 1 94.25 52 ALA B O 1
ATOM 3315 N N . LEU B 1 53 ? 6.551 -24.312 -24.906 1 91.69 53 LEU B N 1
ATOM 3316 C CA . LEU B 1 53 ? 5.633 -25.422 -25.094 1 91.69 53 LEU B CA 1
ATOM 3317 C C . LEU B 1 53 ? 5.734 -25.984 -26.516 1 91.69 53 LEU B C 1
ATOM 3319 O O . LEU B 1 53 ? 5.352 -27.125 -26.766 1 91.69 53 LEU B O 1
ATOM 3323 N N . MET B 1 54 ? 6.297 -25.25 -27.406 1 90.38 54 MET B N 1
ATOM 3324 C CA . MET B 1 54 ? 6.383 -25.656 -28.812 1 90.38 54 MET B CA 1
ATOM 3325 C C . MET B 1 54 ? 7.504 -26.672 -29.016 1 90.38 54 MET B C 1
ATOM 3327 O O . MET B 1 54 ? 7.609 -27.281 -30.078 1 90.38 54 MET B O 1
ATOM 3331 N N . ARG B 1 55 ? 8.312 -26.891 -27.953 1 87.06 55 ARG B N 1
ATOM 3332 C CA . ARG B 1 55 ? 9.367 -27.906 -28 1 87.06 55 ARG B CA 1
ATOM 3333 C C . ARG B 1 55 ? 8.789 -29.281 -28.359 1 87.06 55 ARG B C 1
ATOM 3335 O O . ARG B 1 55 ? 9.43 -30.062 -29.047 1 87.06 55 ARG B O 1
ATOM 3342 N N . SER B 1 56 ? 7.664 -29.469 -27.828 1 82.12 56 SER B N 1
ATOM 3343 C CA . SER B 1 56 ? 7.016 -30.766 -28.031 1 82.12 56 SER B CA 1
ATOM 3344 C C . SER B 1 56 ? 6.656 -30.984 -29.5 1 82.12 56 SER B C 1
ATOM 3346 O O . SER B 1 56 ? 6.492 -32.125 -29.938 1 82.12 56 SER B O 1
ATOM 3348 N N . ASN B 1 57 ? 6.664 -29.891 -30.297 1 86.5 57 ASN B N 1
ATOM 3349 C CA . ASN B 1 57 ? 6.355 -29.969 -31.719 1 86.5 57 ASN B CA 1
ATOM 3350 C C . ASN B 1 57 ? 7.625 -30.016 -32.562 1 86.5 57 ASN B C 1
ATOM 3352 O O . ASN B 1 57 ? 7.559 -30 -33.781 1 86.5 57 ASN B O 1
ATOM 3356 N N . GLY B 1 58 ? 8.797 -30.031 -31.922 1 85.19 58 GLY B N 1
ATOM 3357 C CA . GLY B 1 58 ? 10.047 -30.156 -32.656 1 85.19 58 GLY B CA 1
ATOM 3358 C C . GLY B 1 58 ? 10.68 -28.828 -33 1 85.19 58 GLY B C 1
ATOM 3359 O O . GLY B 1 58 ? 11.75 -28.781 -33.594 1 85.19 58 GLY B O 1
ATOM 3360 N N . LEU B 1 59 ? 10.055 -27.719 -32.688 1 87.94 59 LEU B N 1
ATOM 3361 C CA . LEU B 1 59 ? 10.609 -26.406 -32.969 1 87.94 59 LEU B CA 1
ATOM 3362 C C . LEU B 1 59 ? 11.586 -25.984 -31.875 1 87.94 59 LEU B C 1
ATOM 3364 O O . LEU B 1 59 ? 11.289 -25.109 -31.047 1 87.94 59 LEU B O 1
ATOM 3368 N N . LEU B 1 60 ? 12.742 -26.516 -31.969 1 86.06 60 LEU B N 1
ATOM 3369 C CA . LEU B 1 60 ? 13.695 -26.438 -30.859 1 86.06 60 LEU B CA 1
ATOM 3370 C C . LEU B 1 60 ? 14.312 -25.047 -30.781 1 86.06 60 LEU B C 1
ATOM 3372 O O . LEU B 1 60 ? 14.547 -24.531 -29.672 1 86.06 60 LEU B O 1
ATOM 3376 N N . VAL B 1 61 ? 14.602 -24.453 -31.875 1 88.44 61 VAL B N 1
ATOM 3377 C CA . VAL B 1 61 ? 15.188 -23.109 -31.844 1 88.44 61 VAL B CA 1
ATOM 3378 C C . VAL B 1 61 ? 14.227 -22.141 -31.156 1 88.44 61 VAL B C 1
ATOM 3380 O O . VAL B 1 61 ? 14.633 -21.344 -30.312 1 88.44 61 VAL B O 1
ATOM 3383 N N . LEU B 1 62 ? 12.953 -22.203 -31.5 1 90.81 62 LEU B N 1
ATOM 3384 C CA . LEU B 1 62 ? 11.938 -21.344 -30.906 1 90.81 62 LEU B CA 1
ATOM 3385 C C . LEU B 1 62 ? 11.68 -21.734 -29.453 1 90.81 62 LEU B C 1
ATOM 3387 O O . LEU B 1 62 ? 11.633 -20.875 -28.562 1 90.81 62 LEU B O 1
ATOM 3391 N N . GLY B 1 63 ? 11.602 -23 -29.234 1 92.94 63 GLY B N 1
ATOM 3392 C CA . GLY B 1 63 ? 11.164 -23.516 -27.938 1 92.94 63 GLY B CA 1
ATOM 3393 C C . GLY B 1 63 ? 12.258 -23.5 -26.891 1 92.94 63 GLY B C 1
ATOM 3394 O O . GLY B 1 63 ? 11.984 -23.562 -25.688 1 92.94 63 GLY B O 1
ATOM 3395 N N . ILE B 1 64 ? 13.453 -23.453 -27.328 1 92.75 64 ILE B N 1
ATOM 3396 C CA . ILE B 1 64 ? 14.531 -23.5 -26.344 1 92.75 64 ILE B CA 1
ATOM 3397 C C . ILE B 1 64 ? 15.312 -22.172 -26.391 1 92.75 64 ILE B C 1
ATOM 3399 O O . ILE B 1 64 ? 15.242 -21.375 -25.453 1 92.75 64 ILE B O 1
ATOM 3403 N N . TRP B 1 65 ? 15.914 -21.922 -27.469 1 92.31 65 TRP B N 1
ATOM 3404 C CA . TRP B 1 65 ? 16.781 -20.766 -27.516 1 92.31 65 TRP B CA 1
ATOM 3405 C C . TRP B 1 65 ? 15.984 -19.469 -27.359 1 92.31 65 TRP B C 1
ATOM 3407 O O . TRP B 1 65 ? 16.297 -18.656 -26.484 1 92.31 65 TRP B O 1
ATOM 3417 N N . PHE B 1 66 ? 14.969 -19.219 -28.156 1 94.44 66 PHE B N 1
ATOM 3418 C CA . PHE B 1 66 ? 14.195 -17.984 -28.094 1 94.44 66 PHE B CA 1
ATOM 3419 C C . PHE B 1 66 ? 13.438 -17.891 -26.766 1 94.44 66 PHE B C 1
ATOM 3421 O O . PHE B 1 66 ? 13.383 -16.828 -26.156 1 94.44 66 PHE B O 1
ATOM 3428 N N . ALA B 1 67 ? 12.812 -18.953 -26.375 1 95.5 67 ALA B N 1
ATOM 3429 C CA . ALA B 1 67 ? 12.07 -18.969 -25.109 1 95.5 67 ALA B CA 1
ATOM 3430 C C . ALA B 1 67 ? 12.969 -18.578 -23.938 1 95.5 67 ALA B C 1
ATOM 3432 O O . ALA B 1 67 ? 12.586 -17.75 -23.109 1 95.5 67 ALA B O 1
ATOM 3433 N N . ASN B 1 68 ? 14.141 -19.125 -23.906 1 94.56 68 ASN B N 1
ATOM 3434 C CA . ASN B 1 68 ? 15.07 -18.812 -22.812 1 94.56 68 ASN B CA 1
ATOM 3435 C C . ASN B 1 68 ? 15.609 -17.391 -22.938 1 94.56 68 ASN B C 1
ATOM 3437 O O . ASN B 1 68 ? 15.891 -16.734 -21.922 1 94.56 68 ASN B O 1
ATOM 3441 N N . GLY B 1 69 ? 15.758 -16.969 -24.141 1 95.94 69 GLY B N 1
ATOM 3442 C CA . GLY B 1 69 ? 16.125 -15.578 -24.328 1 95.94 69 GLY B CA 1
ATOM 3443 C C . GLY B 1 69 ? 15.102 -14.602 -23.781 1 95.94 69 GLY B C 1
ATOM 3444 O O . GLY B 1 69 ? 15.461 -13.578 -23.203 1 95.94 69 GLY B O 1
ATOM 3445 N N . LEU B 1 70 ? 13.883 -14.898 -23.969 1 96.88 70 LEU B N 1
ATOM 3446 C CA . LEU B 1 70 ? 12.812 -14.062 -23.438 1 96.88 70 LEU B CA 1
ATOM 3447 C C . LEU B 1 70 ? 12.797 -14.094 -21.906 1 96.88 70 LEU B C 1
ATOM 3449 O O . LEU B 1 70 ? 12.469 -13.094 -21.266 1 96.88 70 LEU B O 1
ATOM 3453 N N . LEU B 1 71 ? 13.172 -15.234 -21.359 1 96.81 71 LEU B N 1
ATOM 3454 C CA . LEU B 1 71 ? 13.297 -15.305 -19.922 1 96.81 71 LEU B CA 1
ATOM 3455 C C . LEU B 1 71 ? 14.406 -14.383 -19.422 1 96.81 71 LEU B C 1
ATOM 3457 O O . LEU B 1 71 ? 14.25 -13.703 -18.406 1 96.81 71 LEU B O 1
ATOM 3461 N N . VAL B 1 72 ? 15.492 -14.406 -20.109 1 97.5 72 VAL B N 1
ATOM 3462 C CA . VAL B 1 72 ? 16.594 -13.508 -19.781 1 97.5 72 VAL B CA 1
ATOM 3463 C C . VAL B 1 72 ? 16.125 -12.055 -19.906 1 97.5 72 VAL B C 1
ATOM 3465 O O . VAL B 1 72 ? 16.375 -11.234 -19.016 1 97.5 72 VAL B O 1
ATOM 3468 N N . THR B 1 73 ? 15.43 -11.758 -20.969 1 97.56 73 THR B N 1
ATOM 3469 C CA . THR B 1 73 ? 14.906 -10.422 -21.219 1 97.56 73 THR B CA 1
ATOM 3470 C C . THR B 1 73 ? 13.953 -9.992 -20.109 1 97.56 73 THR B C 1
ATOM 3472 O O . THR B 1 73 ? 13.969 -8.836 -19.672 1 97.56 73 THR B O 1
ATOM 3475 N N . ALA B 1 74 ? 13.117 -10.922 -19.703 1 98.31 74 ALA B N 1
ATOM 3476 C CA . ALA B 1 74 ? 12.188 -10.633 -18.609 1 98.31 74 ALA B CA 1
ATOM 3477 C C . ALA B 1 74 ? 12.93 -10.188 -17.359 1 98.31 74 ALA B C 1
ATOM 3479 O O . ALA B 1 74 ? 12.547 -9.211 -16.703 1 98.31 74 ALA B O 1
ATOM 3480 N N . HIS B 1 75 ? 14 -10.891 -17.047 1 98.12 75 HIS B N 1
ATOM 3481 C CA . HIS B 1 75 ? 14.758 -10.562 -15.844 1 98.12 75 HIS B CA 1
ATOM 3482 C C . HIS B 1 75 ? 15.531 -9.258 -16.031 1 98.12 75 HIS B C 1
ATOM 3484 O O . HIS B 1 75 ? 15.773 -8.539 -15.055 1 98.12 75 HIS B O 1
ATOM 3490 N N . TRP B 1 76 ? 15.914 -8.984 -17.266 1 97.62 76 TRP B N 1
ATOM 3491 C CA . TRP B 1 76 ? 16.484 -7.672 -17.578 1 97.62 76 TRP B CA 1
ATOM 3492 C C . TRP B 1 76 ? 15.469 -6.566 -17.297 1 97.62 76 TRP B C 1
ATOM 3494 O O . TRP B 1 76 ? 15.812 -5.523 -16.734 1 97.62 76 TRP B O 1
ATOM 3504 N N . LEU B 1 77 ? 14.227 -6.75 -17.688 1 97.12 77 LEU B N 1
ATOM 3505 C CA . LEU B 1 77 ? 13.164 -5.785 -17.438 1 97.12 77 LEU B CA 1
ATOM 3506 C C . LEU B 1 77 ? 12.906 -5.629 -15.945 1 97.12 77 LEU B C 1
ATOM 3508 O O . LEU B 1 77 ? 12.664 -4.516 -15.469 1 97.12 77 LEU B O 1
ATOM 3512 N N . PHE B 1 78 ? 12.969 -6.754 -15.203 1 97.69 78 PHE B N 1
ATOM 3513 C CA . PHE B 1 78 ? 12.836 -6.676 -13.75 1 97.69 78 PHE B CA 1
ATOM 3514 C C . PHE B 1 78 ? 13.945 -5.82 -13.156 1 97.69 78 PHE B C 1
ATOM 3516 O O . PHE B 1 78 ? 13.695 -4.996 -12.273 1 97.69 78 PHE B O 1
ATOM 3523 N N . LEU B 1 79 ? 15.172 -6.027 -13.656 1 97.25 79 LEU B N 1
ATOM 3524 C CA . LEU B 1 79 ? 16.297 -5.23 -13.188 1 97.25 79 LEU B CA 1
ATOM 3525 C C . LEU B 1 79 ? 16.078 -3.75 -13.492 1 97.25 79 LEU B C 1
ATOM 3527 O O . LEU B 1 79 ? 16.328 -2.896 -12.641 1 97.25 79 LEU B O 1
ATOM 3531 N N . LEU B 1 80 ? 15.594 -3.441 -14.695 1 95.94 80 LEU B N 1
ATOM 3532 C CA . LEU B 1 80 ? 15.312 -2.057 -15.062 1 95.94 80 LEU B CA 1
ATOM 3533 C C . LEU B 1 80 ? 14.25 -1.454 -14.148 1 95.94 80 LEU B C 1
ATOM 3535 O O . LEU B 1 80 ? 14.359 -0.29 -13.75 1 95.94 80 LEU B O 1
ATOM 3539 N N . GLY B 1 81 ? 13.242 -2.275 -13.836 1 95.31 81 GLY B N 1
ATOM 3540 C CA . GLY B 1 81 ? 12.219 -1.816 -12.906 1 95.31 81 GLY B CA 1
ATOM 3541 C C . GLY B 1 81 ? 12.773 -1.49 -11.531 1 95.31 81 GLY B C 1
ATOM 3542 O O . GLY B 1 81 ? 12.43 -0.458 -10.953 1 95.31 81 GLY B O 1
ATOM 3543 N N . VAL B 1 82 ? 13.633 -2.326 -11.039 1 95.06 82 VAL B N 1
ATOM 3544 C CA . VAL B 1 82 ? 14.242 -2.113 -9.734 1 95.06 82 VAL B CA 1
ATOM 3545 C C . VAL B 1 82 ? 15.141 -0.877 -9.773 1 95.06 82 VAL B C 1
ATOM 3547 O O . VAL B 1 82 ? 15.164 -0.091 -8.82 1 95.06 82 VAL B O 1
ATOM 3550 N N . ALA B 1 83 ? 15.891 -0.725 -10.859 1 94.5 83 ALA B N 1
ATOM 3551 C CA . ALA B 1 83 ? 16.75 0.444 -11.023 1 94.5 83 ALA B CA 1
ATOM 3552 C C . ALA B 1 83 ? 15.938 1.732 -11.008 1 94.5 83 ALA B C 1
ATOM 3554 O O . ALA B 1 83 ? 16.328 2.717 -10.375 1 94.5 83 ALA B O 1
ATOM 3555 N N . ARG B 1 84 ? 14.797 1.7 -11.656 1 91.31 84 ARG B N 1
ATOM 3556 C CA . ARG B 1 84 ? 13.906 2.861 -11.656 1 91.31 84 ARG B CA 1
ATOM 3557 C C . ARG B 1 84 ? 13.32 3.107 -10.273 1 91.31 84 ARG B C 1
ATOM 3559 O O . ARG B 1 84 ? 13.234 4.25 -9.82 1 91.31 84 ARG B O 1
ATOM 3566 N N . PHE B 1 85 ? 12.969 2.086 -9.609 1 89.31 85 PHE B N 1
ATOM 3567 C CA . PHE B 1 85 ? 12.391 2.143 -8.266 1 89.31 85 PHE B CA 1
ATOM 3568 C C . PHE B 1 85 ? 13.391 2.723 -7.273 1 89.31 85 PHE B C 1
ATOM 3570 O O . PHE B 1 85 ? 13.023 3.523 -6.41 1 89.31 85 PHE B O 1
ATOM 3577 N N . THR B 1 86 ? 14.602 2.318 -7.418 1 88.81 86 THR B N 1
ATOM 3578 C CA . THR B 1 86 ? 15.641 2.773 -6.5 1 88.81 86 THR B CA 1
ATOM 3579 C C . THR B 1 86 ? 16.312 4.043 -7.023 1 88.81 86 THR B C 1
ATOM 3581 O O . THR B 1 86 ? 17.266 4.527 -6.434 1 88.81 86 THR B O 1
ATOM 3584 N N . GLU B 1 87 ? 15.906 4.438 -8.266 1 88.12 87 GLU B N 1
ATOM 3585 C CA . GLU B 1 87 ? 16.438 5.645 -8.891 1 88.12 87 GLU B CA 1
ATOM 3586 C C . GLU B 1 87 ? 17.938 5.527 -9.133 1 88.12 87 GLU B C 1
ATOM 3588 O O . GLU B 1 87 ? 18.688 6.453 -8.844 1 88.12 87 GLU B O 1
ATOM 3593 N N . THR B 1 88 ? 18.281 4.391 -9.508 1 91.19 88 THR B N 1
ATOM 3594 C CA . THR B 1 88 ? 19.688 4.129 -9.836 1 91.19 88 THR B CA 1
ATOM 3595 C C . THR B 1 88 ? 19.875 4.023 -11.344 1 91.19 88 THR B C 1
ATOM 3597 O O . THR B 1 88 ? 19.016 3.488 -12.047 1 91.19 88 THR B O 1
ATOM 3600 N N . ARG B 1 89 ? 20.984 4.52 -11.836 1 91.31 89 ARG B N 1
ATOM 3601 C CA . ARG B 1 89 ? 21.328 4.41 -13.258 1 91.31 89 ARG B CA 1
ATOM 3602 C C . ARG B 1 89 ? 22.156 3.168 -13.523 1 91.31 89 ARG B C 1
ATOM 3604 O O . ARG B 1 89 ? 23.203 2.963 -12.898 1 91.31 89 ARG B O 1
ATOM 3611 N N . LEU B 1 90 ? 21.734 2.322 -14.461 1 93.31 90 LEU B N 1
ATOM 3612 C CA . LEU B 1 90 ? 22.453 1.103 -14.812 1 93.31 90 LEU B CA 1
ATOM 3613 C C . LEU B 1 90 ? 23.484 1.376 -15.906 1 93.31 90 LEU B C 1
ATOM 3615 O O . LEU B 1 90 ? 23.219 2.154 -16.828 1 93.31 90 LEU B O 1
ATOM 3619 N N . SER B 1 91 ? 24.609 0.776 -15.766 1 93.94 91 SER B N 1
ATOM 3620 C CA . SER B 1 91 ? 25.641 0.884 -16.797 1 93.94 91 SER B CA 1
ATOM 3621 C C . SER B 1 91 ? 25.172 0.278 -18.109 1 93.94 91 SER B C 1
ATOM 3623 O O . SER B 1 91 ? 24.438 -0.708 -18.125 1 93.94 91 SER B O 1
ATOM 3625 N N . ARG B 1 92 ? 25.703 0.774 -19.25 1 92.12 92 ARG B N 1
ATOM 3626 C CA . ARG B 1 92 ? 25.391 0.258 -20.578 1 92.12 92 ARG B CA 1
ATOM 3627 C C . ARG B 1 92 ? 26.016 -1.121 -20.781 1 92.12 92 ARG B C 1
ATOM 3629 O O . ARG B 1 92 ? 25.609 -1.857 -21.688 1 92.12 92 ARG B O 1
ATOM 3636 N N . ALA B 1 93 ? 26.891 -1.47 -19.984 1 92.94 93 ALA B N 1
ATOM 3637 C CA . ALA B 1 93 ? 27.562 -2.766 -20.062 1 92.94 93 ALA B CA 1
ATOM 3638 C C . ALA B 1 93 ? 26.562 -3.908 -19.859 1 92.94 93 ALA B C 1
ATOM 3640 O O . ALA B 1 93 ? 26.797 -5.027 -20.312 1 92.94 93 ALA B O 1
ATOM 3641 N N . TRP B 1 94 ? 25.5 -3.66 -19.234 1 93.31 94 TRP B N 1
ATOM 3642 C CA . TRP B 1 94 ? 24.531 -4.703 -18.938 1 93.31 94 TRP B CA 1
ATOM 3643 C C . TRP B 1 94 ? 23.828 -5.152 -20.219 1 93.31 94 TRP B C 1
ATOM 3645 O O . TRP B 1 94 ? 23.219 -6.2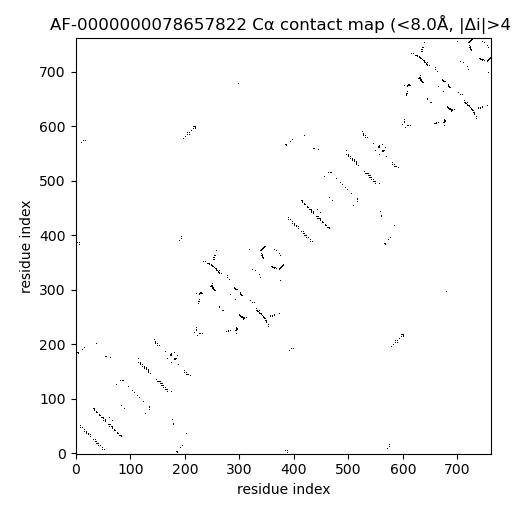3 -20.266 1 93.31 94 TRP B O 1
ATOM 3655 N N . TYR B 1 95 ? 23.953 -4.422 -21.328 1 93.12 95 TYR B N 1
ATOM 3656 C CA . TYR B 1 95 ? 23.406 -4.844 -22.609 1 93.12 95 TYR B CA 1
ATOM 3657 C C . TYR B 1 95 ? 24.219 -5.984 -23.203 1 93.12 95 TYR B C 1
ATOM 3659 O O . TYR B 1 95 ? 23.766 -6.676 -24.109 1 93.12 95 TYR B O 1
ATOM 3667 N N . LEU B 1 96 ? 25.391 -6.184 -22.641 1 93.38 96 LEU B N 1
ATOM 3668 C CA . LEU B 1 96 ? 26.25 -7.27 -23.094 1 93.38 96 LEU B CA 1
ATOM 3669 C C . LEU B 1 96 ? 25.609 -8.625 -22.828 1 93.38 96 LEU B C 1
ATOM 3671 O O . LEU B 1 96 ? 25.969 -9.625 -23.453 1 93.38 96 LEU B O 1
ATOM 3675 N N . ILE B 1 97 ? 24.656 -8.617 -22.016 1 94.62 97 ILE B N 1
ATOM 3676 C CA . ILE B 1 97 ? 23.984 -9.859 -21.688 1 94.62 97 ILE B CA 1
ATOM 3677 C C . ILE B 1 97 ? 23.312 -10.422 -22.938 1 94.62 97 ILE B C 1
ATOM 3679 O O . ILE B 1 97 ? 23.266 -11.633 -23.141 1 94.62 97 ILE B O 1
ATOM 3683 N N . PHE B 1 98 ? 22.797 -9.57 -23.828 1 95.44 98 PHE B N 1
ATOM 3684 C CA . PHE B 1 98 ? 22.109 -10.008 -25.031 1 95.44 98 PHE B CA 1
ATOM 3685 C C . PHE B 1 98 ? 23.109 -10.516 -26.062 1 95.44 98 PHE B C 1
ATOM 3687 O O . PHE B 1 98 ? 22.797 -11.414 -26.844 1 95.44 98 PHE B O 1
ATOM 3694 N N . VAL B 1 99 ? 24.328 -9.961 -25.984 1 94.88 99 VAL B N 1
ATOM 3695 C CA . VAL B 1 99 ? 25.391 -10.461 -26.844 1 94.88 99 VAL B CA 1
ATOM 3696 C C . VAL B 1 99 ? 25.812 -11.859 -26.391 1 94.88 99 VAL B C 1
ATOM 3698 O O . VAL B 1 99 ? 25.953 -12.766 -27.219 1 94.88 99 VAL B O 1
ATOM 3701 N N . LEU B 1 100 ? 25.938 -11.984 -25.109 1 94.75 100 LEU B N 1
ATOM 3702 C CA . LEU B 1 100 ? 26.297 -13.289 -24.562 1 94.75 100 LEU B CA 1
ATOM 3703 C C . LEU B 1 100 ? 25.219 -14.328 -24.875 1 94.75 100 LEU B C 1
ATOM 3705 O O . LEU B 1 100 ? 25.531 -15.453 -25.266 1 94.75 100 LEU B O 1
ATOM 3709 N N . TRP B 1 101 ? 23.969 -13.938 -24.672 1 94.38 101 TRP B N 1
ATOM 3710 C CA . TRP B 1 101 ? 22.875 -14.836 -25.016 1 94.38 101 TRP B CA 1
ATOM 3711 C C . TRP B 1 101 ? 22.891 -15.18 -26.5 1 94.38 101 TRP B C 1
ATOM 3713 O O . TRP B 1 101 ? 22.719 -16.344 -26.875 1 94.38 101 TRP B O 1
ATOM 3723 N N . GLY B 1 102 ? 23.062 -14.188 -27.406 1 94.38 102 GLY B N 1
ATOM 3724 C CA . GLY B 1 102 ? 23.125 -14.406 -28.844 1 94.38 102 GLY B CA 1
ATOM 3725 C C . GLY B 1 102 ? 24.234 -15.352 -29.25 1 94.38 102 GLY B C 1
ATOM 3726 O O . GLY B 1 102 ? 24.062 -16.156 -30.172 1 94.38 102 GLY B O 1
ATOM 3727 N N . ALA B 1 103 ? 25.359 -15.328 -28.594 1 93.88 103 ALA B N 1
ATOM 3728 C CA . ALA B 1 103 ? 26.516 -16.156 -28.891 1 93.88 103 ALA B CA 1
ATOM 3729 C C . ALA B 1 103 ? 26.219 -17.641 -28.672 1 93.88 103 ALA B C 1
ATOM 3731 O O . ALA B 1 103 ? 26.922 -18.5 -29.203 1 93.88 103 ALA B O 1
ATOM 3732 N N . LEU B 1 104 ? 25.188 -17.875 -27.875 1 92.25 104 LEU B N 1
ATOM 3733 C CA . LEU B 1 104 ? 24.828 -19.266 -27.609 1 92.25 104 LEU B CA 1
ATOM 3734 C C . LEU B 1 104 ? 24.312 -19.953 -28.859 1 92.25 104 LEU B C 1
ATOM 3736 O O . LEU B 1 104 ? 24.266 -21.188 -28.922 1 92.25 104 LEU B O 1
ATOM 3740 N N . LEU B 1 105 ? 23.859 -19.219 -29.859 1 89.31 105 LEU B N 1
ATOM 3741 C CA . LEU B 1 105 ? 23.406 -19.766 -31.125 1 89.31 105 LEU B CA 1
ATOM 3742 C C . LEU B 1 105 ? 24.562 -20.422 -31.875 1 89.31 105 LEU B C 1
ATOM 3744 O O . LEU B 1 105 ? 24.359 -21.297 -32.719 1 89.31 105 LEU B O 1
ATOM 3748 N N . LEU B 1 106 ? 25.75 -20.016 -31.531 1 88.38 106 LEU B N 1
ATOM 3749 C CA . LEU B 1 106 ? 26.938 -20.5 -32.219 1 88.38 106 LEU B CA 1
ATOM 3750 C C . LEU B 1 106 ? 27.438 -21.812 -31.625 1 88.38 106 LEU B C 1
ATOM 3752 O O . LEU B 1 106 ? 28.359 -22.438 -32.156 1 88.38 106 LEU B O 1
ATOM 3756 N N . LEU B 1 107 ? 26.75 -22.203 -30.594 1 86.69 107 LEU B N 1
ATOM 3757 C CA . LEU B 1 107 ? 27.172 -23.438 -29.938 1 86.69 107 LEU B CA 1
ATOM 3758 C C . LEU B 1 107 ? 26.922 -24.656 -30.844 1 86.69 107 LEU B C 1
ATOM 3760 O O . LEU B 1 107 ? 25.828 -24.812 -31.375 1 86.69 107 LEU B O 1
ATOM 3764 N N . PRO B 1 108 ? 27.953 -25.453 -31.016 1 85 108 PRO B N 1
ATOM 3765 C CA . PRO B 1 108 ? 27.734 -26.656 -31.812 1 85 108 PRO B CA 1
ATOM 3766 C C . PRO B 1 108 ? 26.766 -27.641 -31.172 1 85 108 PRO B C 1
ATOM 3768 O O . PRO B 1 108 ? 26.656 -27.688 -29.938 1 85 108 PRO B O 1
ATOM 3771 N N . GLU B 1 109 ? 26.016 -28.281 -32.031 1 79.44 109 GLU B N 1
ATOM 3772 C CA . GLU B 1 109 ? 25.031 -29.266 -31.578 1 79.44 109 GLU B CA 1
ATOM 3773 C C . GLU B 1 109 ? 25.719 -30.562 -31.156 1 79.44 109 GLU B C 1
ATOM 3775 O O . GLU B 1 109 ? 25.922 -31.469 -31.969 1 79.44 109 GLU B O 1
ATOM 3780 N N . ASP B 1 110 ? 26.328 -30.578 -30 1 83.5 110 ASP B N 1
ATOM 3781 C CA . ASP B 1 110 ? 27 -31.75 -29.438 1 83.5 110 ASP B CA 1
ATOM 3782 C C . ASP B 1 110 ? 26.266 -32.25 -28.203 1 83.5 110 ASP B C 1
ATOM 3784 O O . ASP B 1 110 ? 25.203 -31.75 -27.844 1 83.5 110 ASP B O 1
ATOM 3788 N N . GLN B 1 111 ? 26.719 -33.406 -27.688 1 80.94 111 GLN B N 1
ATOM 3789 C CA . GLN B 1 111 ? 26.094 -34.062 -26.547 1 80.94 111 GLN B CA 1
ATOM 3790 C C . GLN B 1 111 ? 26.047 -33.125 -25.328 1 80.94 111 GLN B C 1
ATOM 3792 O O . GLN B 1 111 ? 25.156 -33.25 -24.484 1 80.94 111 GLN B O 1
ATOM 3797 N N . TRP B 1 112 ? 26.891 -32.156 -25.297 1 85.62 112 TRP B N 1
ATOM 3798 C CA . TRP B 1 112 ? 26.969 -31.266 -24.156 1 85.62 112 TRP B CA 1
ATOM 3799 C C . TRP B 1 112 ? 26.172 -29.984 -24.391 1 85.62 112 TRP B C 1
ATOM 3801 O O . TRP B 1 112 ? 26.188 -29.078 -23.562 1 85.62 112 TRP B O 1
ATOM 3811 N N . TRP B 1 113 ? 25.516 -29.922 -25.422 1 89.44 113 TRP B N 1
ATOM 3812 C CA . TRP B 1 113 ? 24.812 -28.719 -25.812 1 89.44 113 TRP B CA 1
ATOM 3813 C C . TRP B 1 113 ? 23.797 -28.297 -24.75 1 89.44 113 TRP B C 1
ATOM 3815 O O . TRP B 1 113 ? 23.766 -27.125 -24.359 1 89.44 113 TRP B O 1
ATOM 3825 N N . SER B 1 114 ? 22.984 -29.25 -24.25 1 90.12 114 SER B N 1
ATOM 3826 C CA . SER B 1 114 ? 21.953 -28.938 -23.266 1 90.12 114 SER B CA 1
ATOM 3827 C C . SER B 1 114 ? 22.578 -28.406 -21.969 1 90.12 114 SER B C 1
ATOM 3829 O O . SER B 1 114 ? 22.047 -27.484 -21.359 1 90.12 114 SER B O 1
ATOM 3831 N N . LYS B 1 115 ? 23.625 -28.969 -21.609 1 92.25 115 LYS B N 1
ATOM 3832 C CA . LYS B 1 115 ? 24.297 -28.578 -20.359 1 92.25 115 LYS B CA 1
ATOM 3833 C C . LYS B 1 115 ? 24.859 -27.172 -20.469 1 92.25 115 LYS B C 1
ATOM 3835 O O . LYS B 1 115 ? 24.672 -26.344 -19.562 1 92.25 115 LYS B O 1
ATOM 3840 N N . VAL B 1 116 ? 25.516 -26.906 -21.531 1 91.56 116 VAL B N 1
ATOM 3841 C CA . VAL B 1 116 ? 26.141 -25.609 -21.734 1 91.56 116 VAL B CA 1
ATOM 3842 C C . VAL B 1 116 ? 25.062 -24.531 -21.859 1 91.56 116 VAL B C 1
ATOM 3844 O O . VAL B 1 116 ? 25.172 -23.453 -21.266 1 91.56 116 VAL B O 1
ATOM 3847 N N . MET B 1 117 ? 24.031 -24.812 -22.625 1 92.31 117 MET B N 1
ATOM 3848 C CA . MET B 1 117 ? 22.906 -23.891 -22.797 1 92.31 117 MET B CA 1
ATOM 3849 C C . MET B 1 117 ? 22.266 -23.578 -21.453 1 92.31 117 MET B C 1
ATOM 3851 O O . MET B 1 117 ? 22 -22.406 -21.156 1 92.31 117 MET B O 1
ATOM 3855 N N . THR B 1 118 ? 22.062 -24.625 -20.656 1 94.06 118 THR B N 1
ATOM 3856 C CA . THR B 1 118 ? 21.453 -24.438 -19.344 1 94.06 118 THR B CA 1
ATOM 3857 C C . THR B 1 118 ? 22.375 -23.609 -18.438 1 94.06 118 THR B C 1
ATOM 3859 O O . THR B 1 118 ? 21.906 -22.703 -17.734 1 94.06 118 THR B O 1
ATOM 3862 N N . PHE B 1 119 ? 23.656 -23.906 -18.469 1 95.25 119 PHE B N 1
ATOM 3863 C CA . PHE B 1 119 ? 24.625 -23.188 -17.656 1 95.25 119 PHE B CA 1
ATOM 3864 C C . PHE B 1 119 ? 24.578 -21.688 -17.938 1 95.25 119 PHE B C 1
ATOM 3866 O O . PHE B 1 119 ? 24.438 -20.891 -17.016 1 95.25 119 PHE B O 1
ATOM 3873 N N . PHE B 1 120 ? 24.641 -21.312 -19.125 1 94.94 120 PHE B N 1
ATOM 3874 C CA . PHE B 1 120 ? 24.719 -19.891 -19.484 1 94.94 120 PHE B CA 1
ATOM 3875 C C . PHE B 1 120 ? 23.375 -19.203 -19.281 1 94.94 120 PHE B C 1
ATOM 3877 O O . PHE B 1 120 ? 23.328 -18.094 -18.734 1 94.94 120 PHE B O 1
ATOM 3884 N N . ASN B 1 121 ? 22.281 -19.812 -19.719 1 95.38 121 ASN B N 1
ATOM 3885 C CA . ASN B 1 121 ? 20.969 -19.188 -19.531 1 95.38 121 ASN B CA 1
ATOM 3886 C C . ASN B 1 121 ? 20.656 -18.969 -18.047 1 95.38 121 ASN B C 1
ATOM 3888 O O . ASN B 1 121 ? 20.219 -17.891 -17.656 1 95.38 121 ASN B O 1
ATOM 3892 N N . ALA B 1 122 ? 20.875 -20.031 -17.281 1 97.38 122 ALA B N 1
ATOM 3893 C CA . ALA B 1 122 ? 20.641 -19.922 -15.844 1 97.38 122 ALA B CA 1
ATOM 3894 C C . ALA B 1 122 ? 21.578 -18.891 -15.219 1 97.38 122 ALA B C 1
ATOM 3896 O O . ALA B 1 122 ? 21.156 -18.125 -14.344 1 97.38 122 ALA B O 1
ATOM 3897 N N . GLY B 1 123 ? 22.812 -18.922 -15.695 1 97.31 123 GLY B N 1
ATOM 3898 C CA . GLY B 1 123 ? 23.75 -17.938 -15.211 1 97.31 123 GLY B CA 1
ATOM 3899 C C . GLY B 1 123 ? 23.328 -16.516 -15.484 1 97.31 123 GLY B C 1
ATOM 3900 O O . GLY B 1 123 ? 23.406 -15.648 -14.602 1 97.31 123 GLY B O 1
ATOM 3901 N N . LEU B 1 124 ? 22.859 -16.234 -16.672 1 97.5 124 LEU B N 1
ATOM 3902 C CA . LEU B 1 124 ? 22.422 -14.898 -17.047 1 97.5 124 LEU B CA 1
ATOM 3903 C C . LEU B 1 124 ? 21.234 -14.453 -16.203 1 97.5 124 LEU B C 1
ATOM 3905 O O . LEU B 1 124 ? 21.203 -13.328 -15.695 1 97.5 124 LEU B O 1
ATOM 3909 N N . VAL B 1 125 ? 20.266 -15.297 -16.016 1 97.88 125 VAL B N 1
ATOM 3910 C CA . VAL B 1 125 ? 19.094 -15 -15.188 1 97.88 125 VAL B CA 1
ATOM 3911 C C . VAL B 1 125 ? 19.531 -14.75 -13.75 1 97.88 125 VAL B C 1
ATOM 3913 O O . VAL B 1 125 ? 19.094 -13.781 -13.125 1 97.88 125 VAL B O 1
ATOM 3916 N N . GLY B 1 126 ? 20.438 -15.641 -13.289 1 98.31 126 GLY B N 1
ATOM 3917 C CA . GLY B 1 126 ? 20.922 -15.516 -11.922 1 98.31 126 GLY B CA 1
ATOM 3918 C C . GLY B 1 126 ? 21.625 -14.203 -11.656 1 98.31 126 GLY B C 1
ATOM 3919 O O . GLY B 1 126 ? 21.359 -13.539 -10.656 1 98.31 126 GLY B O 1
ATOM 3920 N N . VAL B 1 127 ? 22.5 -13.797 -12.539 1 97.81 127 VAL B N 1
ATOM 3921 C CA . VAL B 1 127 ? 23.281 -12.586 -12.367 1 97.81 127 VAL B CA 1
ATOM 3922 C C . VAL B 1 127 ? 22.359 -11.367 -12.375 1 97.81 127 VAL B C 1
ATOM 3924 O O . VAL B 1 127 ? 22.547 -10.438 -11.578 1 97.81 127 VAL B O 1
ATOM 3927 N N . LEU B 1 128 ? 21.406 -11.312 -13.266 1 97.94 128 LEU B N 1
ATOM 3928 C CA . LEU B 1 128 ? 20.469 -10.203 -13.344 1 97.94 128 LEU B CA 1
ATOM 3929 C C . LEU B 1 128 ? 19.641 -10.102 -12.062 1 97.94 128 LEU B C 1
ATOM 3931 O O . LEU B 1 128 ? 19.453 -9 -11.531 1 97.94 128 LEU B O 1
ATOM 3935 N N . ALA B 1 129 ? 19.172 -11.258 -11.547 1 98.25 129 ALA B N 1
ATOM 3936 C CA . ALA B 1 129 ? 18.391 -11.281 -10.312 1 98.25 129 ALA B CA 1
ATOM 3937 C C . ALA B 1 129 ? 19.234 -10.828 -9.125 1 98.25 129 ALA B C 1
ATOM 3939 O O . ALA B 1 129 ? 18.766 -10.078 -8.266 1 98.25 129 ALA B O 1
ATOM 3940 N N . LEU B 1 130 ? 20.469 -11.266 -9.109 1 98 130 LEU B N 1
ATOM 3941 C CA . LEU B 1 130 ? 21.359 -10.891 -8.016 1 98 130 LEU B CA 1
ATOM 3942 C C . LEU B 1 130 ? 21.672 -9.398 -8.07 1 98 130 LEU B C 1
ATOM 3944 O O . LEU B 1 130 ? 21.781 -8.742 -7.027 1 98 130 LEU B O 1
ATOM 3948 N N . ARG B 1 131 ? 21.859 -8.883 -9.258 1 97.5 131 ARG B N 1
ATOM 3949 C CA . ARG B 1 131 ? 22.109 -7.449 -9.383 1 97.5 131 ARG B CA 1
ATOM 3950 C C . ARG B 1 131 ? 20.906 -6.648 -8.906 1 97.5 131 ARG B C 1
ATOM 3952 O O . ARG B 1 131 ? 21.047 -5.629 -8.234 1 97.5 131 ARG B O 1
ATOM 3959 N N . ALA B 1 132 ? 19.688 -7.098 -9.289 1 97.06 132 ALA B N 1
ATOM 3960 C CA . ALA B 1 132 ? 18.469 -6.449 -8.812 1 97.06 132 ALA B CA 1
ATOM 3961 C C . ALA B 1 132 ? 18.422 -6.453 -7.289 1 97.06 132 ALA B C 1
ATOM 3963 O O . ALA B 1 132 ? 18.078 -5.438 -6.672 1 97.06 132 ALA B O 1
ATOM 3964 N N . SER B 1 133 ? 18.766 -7.602 -6.695 1 96.88 133 SER B N 1
ATOM 3965 C CA . SER B 1 133 ? 18.812 -7.707 -5.242 1 96.88 133 SER B CA 1
ATOM 3966 C C . SER B 1 133 ? 19.797 -6.715 -4.645 1 96.88 133 SER B C 1
ATOM 3968 O O . SER B 1 133 ? 19.5 -6.062 -3.643 1 96.88 133 SER B O 1
ATOM 3970 N N . ALA B 1 134 ? 20.922 -6.57 -5.246 1 95.19 134 ALA B N 1
ATOM 3971 C CA . ALA B 1 134 ? 21.984 -5.688 -4.746 1 95.19 134 ALA B CA 1
ATOM 3972 C C . ALA B 1 134 ? 21.531 -4.23 -4.773 1 95.19 134 ALA B C 1
ATOM 3974 O O . ALA B 1 134 ? 21.906 -3.443 -3.9 1 95.19 134 ALA B O 1
ATOM 3975 N N . LEU B 1 135 ? 20.75 -3.855 -5.754 1 93.56 135 LEU B N 1
ATOM 3976 C CA . LEU B 1 135 ? 20.266 -2.482 -5.875 1 93.56 135 LEU B CA 1
ATOM 3977 C C . LEU B 1 135 ? 19.297 -2.148 -4.754 1 93.56 135 LEU B C 1
ATOM 3979 O O . LEU B 1 135 ? 19.078 -0.977 -4.434 1 93.56 135 LEU B O 1
ATOM 3983 N N . LEU B 1 136 ? 18.703 -3.158 -4.148 1 92.12 136 LEU B N 1
ATOM 3984 C CA . LEU B 1 136 ? 17.688 -2.955 -3.121 1 92.12 136 LEU B CA 1
ATOM 3985 C C . LEU B 1 136 ? 18.312 -2.939 -1.732 1 92.12 136 LEU B C 1
ATOM 3987 O O . LEU B 1 136 ? 17.609 -2.859 -0.726 1 92.12 136 LEU B O 1
ATOM 3991 N N . ARG B 1 137 ? 19.562 -3.037 -1.637 1 87 137 ARG B N 1
ATOM 3992 C CA . ARG B 1 137 ? 20.25 -2.965 -0.355 1 87 137 ARG B CA 1
ATOM 3993 C C . ARG B 1 137 ? 20.125 -1.573 0.257 1 87 137 ARG B C 1
ATOM 3995 O O . ARG B 1 137 ? 20.219 -0.568 -0.452 1 87 137 ARG B O 1
ATOM 4002 N N . PRO B 1 138 ? 19.719 -1.568 1.56 1 74.12 138 PRO B N 1
ATOM 4003 C CA . PRO B 1 138 ? 19.547 -0.267 2.207 1 74.12 138 PRO B CA 1
ATOM 4004 C C . PRO B 1 138 ? 20.828 0.566 2.225 1 74.12 138 PRO B C 1
ATOM 4006 O O . PRO B 1 138 ? 21.906 0.032 2.459 1 74.12 138 PRO B O 1
ATOM 4009 N N . HIS B 1 139 ? 20.797 1.665 1.471 1 61.56 139 HIS B N 1
ATOM 4010 C CA . HIS B 1 139 ? 21.922 2.592 1.558 1 61.56 139 HIS B CA 1
ATOM 4011 C C . HIS B 1 139 ? 21.641 3.711 2.555 1 61.56 139 HIS B C 1
ATOM 4013 O O . HIS B 1 139 ? 21.312 4.832 2.158 1 61.56 139 HIS B O 1
ATOM 4019 N N . GLY B 1 140 ? 21.75 3.51 3.852 1 54.09 140 GLY B N 1
ATOM 4020 C CA . GLY B 1 140 ? 21.578 4.547 4.855 1 54.09 140 GLY B CA 1
ATOM 4021 C C . GLY B 1 140 ? 20.109 4.875 5.133 1 54.09 140 GLY B C 1
ATOM 4022 O O . GLY B 1 140 ? 19.781 5.355 6.215 1 54.09 140 GLY B O 1
ATOM 4023 N N . ARG B 1 141 ? 19.344 4.703 3.99 1 53.69 141 ARG B N 1
ATOM 4024 C CA . ARG B 1 141 ? 17.938 5.051 4.172 1 53.69 141 ARG B CA 1
ATOM 4025 C C . ARG B 1 141 ? 17.094 3.801 4.398 1 53.69 141 ARG B C 1
ATOM 4027 O O . ARG B 1 141 ? 17.422 2.721 3.91 1 53.69 141 ARG B O 1
ATOM 4034 N N . SER B 1 142 ? 16.359 3.781 5.484 1 55.16 142 SER B N 1
ATOM 4035 C CA . SER B 1 142 ? 15.516 2.648 5.852 1 55.16 142 SER B CA 1
ATOM 4036 C C . SER B 1 142 ? 14.688 2.17 4.664 1 55.16 142 SER B C 1
ATOM 4038 O O . SER B 1 142 ? 14.023 2.971 3.998 1 55.16 142 SER B O 1
ATOM 4040 N N . LEU B 1 143 ? 15.047 1.102 4.152 1 60.03 143 LEU B N 1
ATOM 4041 C CA . LEU B 1 143 ? 14.203 0.513 3.123 1 60.03 143 LEU B CA 1
ATOM 4042 C C . LEU B 1 143 ? 12.852 0.108 3.699 1 60.03 143 LEU B C 1
ATOM 4044 O O . LEU B 1 143 ? 12.75 -0.223 4.883 1 60.03 143 LEU B O 1
ATOM 4048 N N . SER B 1 144 ? 11.867 0.248 2.82 1 66.25 144 SER B N 1
ATOM 4049 C CA . SER B 1 144 ? 10.523 -0.183 3.197 1 66.25 144 SER B CA 1
ATOM 4050 C C . SER B 1 144 ? 10.453 -1.7 3.33 1 66.25 144 SER B C 1
ATOM 4052 O O . SER B 1 144 ? 11.305 -2.418 2.803 1 66.25 144 SER B O 1
ATOM 4054 N N . VAL B 1 145 ? 9.672 -2.219 4.164 1 69.25 145 VAL B N 1
ATOM 4055 C CA . VAL B 1 145 ? 9.43 -3.646 4.352 1 69.25 145 VAL B CA 1
ATOM 4056 C C . VAL B 1 145 ? 9.25 -4.32 2.994 1 69.25 145 VAL B C 1
ATOM 4058 O O . VAL B 1 145 ? 9.797 -5.398 2.75 1 69.25 145 VAL B O 1
ATOM 4061 N N . GLY B 1 146 ? 8.523 -3.67 2.08 1 74.75 146 GLY B N 1
ATOM 4062 C CA . GLY B 1 146 ? 8.32 -4.223 0.75 1 74.75 146 GLY B CA 1
ATOM 4063 C C . GLY B 1 146 ? 9.609 -4.363 -0.041 1 74.75 146 GLY B C 1
ATOM 4064 O O . GLY B 1 146 ? 9.828 -5.379 -0.702 1 74.75 146 GLY B O 1
ATOM 4065 N N . ALA B 1 147 ? 10.461 -3.432 0.07 1 84.06 147 ALA B N 1
ATOM 4066 C CA . ALA B 1 147 ? 11.742 -3.449 -0.639 1 84.06 147 ALA B CA 1
ATOM 4067 C C . ALA B 1 147 ? 12.664 -4.531 -0.083 1 84.06 147 ALA B C 1
ATOM 4069 O O . ALA B 1 147 ? 13.383 -5.188 -0.837 1 84.06 147 ALA B O 1
ATOM 4070 N N . VAL B 1 148 ? 12.578 -4.738 1.188 1 87.44 148 VAL B N 1
ATOM 4071 C CA . VAL B 1 148 ? 13.375 -5.773 1.83 1 87.44 148 VAL B CA 1
ATOM 4072 C C . VAL B 1 148 ? 12.906 -7.152 1.359 1 87.44 148 VAL B C 1
ATOM 4074 O O . VAL B 1 148 ? 13.727 -8.016 1.038 1 87.44 148 VAL B O 1
ATOM 4077 N N . GLN B 1 149 ? 11.602 -7.332 1.358 1 89 149 GLN B N 1
ATOM 4078 C CA . GLN B 1 149 ? 11.062 -8.594 0.862 1 89 149 GLN B CA 1
ATOM 4079 C C . GLN B 1 149 ? 11.5 -8.852 -0.576 1 89 149 GLN B C 1
ATOM 4081 O O . GLN B 1 149 ? 11.945 -9.953 -0.904 1 89 149 GLN B O 1
ATOM 4086 N N . LEU B 1 150 ? 11.375 -7.832 -1.415 1 93.38 150 LEU B N 1
ATOM 4087 C CA . LEU B 1 150 ? 11.773 -7.973 -2.811 1 93.38 150 LEU B CA 1
ATOM 4088 C C . LEU B 1 150 ? 13.258 -8.305 -2.924 1 93.38 150 LEU B C 1
ATOM 4090 O O . LEU B 1 150 ? 13.648 -9.133 -3.742 1 93.38 150 LEU B O 1
ATOM 4094 N N . ARG B 1 151 ? 14.062 -7.703 -2.115 1 95 151 ARG B N 1
ATOM 4095 C CA . ARG B 1 151 ? 15.5 -7.957 -2.1 1 95 151 ARG B CA 1
ATOM 4096 C C . ARG B 1 151 ? 15.797 -9.43 -1.842 1 95 151 ARG B C 1
ATOM 4098 O O . ARG B 1 151 ? 16.547 -10.062 -2.594 1 95 151 ARG B O 1
ATOM 4105 N N . TYR B 1 152 ? 15.141 -9.977 -0.871 1 95.12 152 TYR B N 1
ATOM 4106 C CA . TYR B 1 152 ? 15.445 -11.352 -0.481 1 95.12 152 TYR B CA 1
ATOM 4107 C C . TYR B 1 152 ? 14.852 -12.344 -1.473 1 95.12 152 TYR B C 1
ATOM 4109 O O . TYR B 1 152 ? 15.422 -13.406 -1.717 1 95.12 152 TYR B O 1
ATOM 4117 N N . VAL B 1 153 ? 13.672 -11.984 -2.014 1 96.5 153 VAL B N 1
ATOM 4118 C CA . VAL B 1 153 ? 13.094 -12.828 -3.055 1 96.5 153 VAL B CA 1
ATOM 4119 C C . VAL B 1 153 ? 14.031 -12.883 -4.258 1 96.5 153 VAL B C 1
ATOM 4121 O O . VAL B 1 153 ? 14.328 -13.961 -4.77 1 96.5 153 VAL B O 1
ATOM 4124 N N . MET B 1 154 ? 14.531 -11.711 -4.695 1 97.69 154 MET B N 1
ATOM 4125 C CA . MET B 1 154 ? 15.453 -11.664 -5.832 1 97.69 154 MET B CA 1
ATOM 4126 C C . MET B 1 154 ? 16.766 -12.352 -5.5 1 97.69 154 MET B C 1
ATOM 4128 O O . MET B 1 154 ? 17.359 -13.016 -6.355 1 97.69 154 MET B O 1
ATOM 4132 N N . LEU B 1 155 ? 17.188 -12.227 -4.285 1 97.81 155 LEU B N 1
ATOM 4133 C CA . LEU B 1 155 ? 18.422 -12.891 -3.838 1 97.81 155 LEU B CA 1
ATOM 4134 C C . LEU B 1 155 ? 18.266 -14.406 -3.896 1 97.81 155 LEU B C 1
ATOM 4136 O O . LEU B 1 155 ? 19.109 -15.094 -4.469 1 97.81 155 LEU B O 1
ATOM 4140 N N . GLY B 1 156 ? 17.203 -14.898 -3.244 1 98.12 156 GLY B N 1
ATOM 4141 C CA . GLY B 1 156 ? 16.953 -16.328 -3.268 1 98.12 156 GLY B CA 1
ATOM 4142 C C . GLY B 1 156 ? 16.812 -16.891 -4.672 1 98.12 156 GLY B C 1
ATOM 4143 O O . GLY B 1 156 ? 17.375 -17.938 -4.992 1 98.12 156 GLY B O 1
ATOM 4144 N N . HIS B 1 157 ? 16.062 -16.188 -5.52 1 98.12 157 HIS B N 1
ATOM 4145 C CA . HIS B 1 157 ? 15.859 -16.578 -6.91 1 98.12 157 HIS B CA 1
ATOM 4146 C C . HIS B 1 157 ? 17.172 -16.578 -7.676 1 98.12 157 HIS B C 1
ATOM 4148 O O . HIS B 1 157 ? 17.469 -17.531 -8.406 1 98.12 157 HIS B O 1
ATOM 4154 N N . GLY B 1 158 ? 17.969 -15.508 -7.516 1 98.5 158 GLY B N 1
ATOM 4155 C CA . GLY B 1 158 ? 19.266 -15.422 -8.172 1 98.5 158 GLY B CA 1
ATOM 4156 C C . GLY B 1 158 ? 20.219 -16.516 -7.754 1 98.5 158 GLY B C 1
ATOM 4157 O O . GLY B 1 158 ? 20.859 -17.141 -8.594 1 98.5 158 GLY B O 1
ATOM 4158 N N . LEU B 1 159 ? 20.312 -16.781 -6.477 1 98.38 159 LEU B N 1
ATOM 4159 C CA . LEU B 1 159 ? 21.188 -17.844 -5.965 1 98.38 159 LEU B CA 1
ATOM 4160 C C . LEU B 1 159 ? 20.734 -19.203 -6.48 1 98.38 159 LEU B C 1
ATOM 4162 O O . LEU B 1 159 ? 21.578 -20.047 -6.801 1 98.38 159 LEU B O 1
ATOM 4166 N N . PHE B 1 160 ? 19.453 -19.422 -6.516 1 98.38 160 PHE B N 1
ATOM 4167 C CA . PHE B 1 160 ? 18.922 -20.656 -7.051 1 98.38 160 PHE B CA 1
ATOM 4168 C C . PHE B 1 160 ? 19.391 -20.875 -8.484 1 98.38 160 PHE B C 1
ATOM 4170 O O . PHE B 1 160 ? 19.828 -21.969 -8.844 1 98.38 160 PHE B O 1
ATOM 4177 N N . TYR B 1 161 ? 19.344 -19.859 -9.289 1 98.12 161 TYR B N 1
ATOM 4178 C CA . TYR B 1 161 ? 19.672 -20.016 -10.695 1 98.12 161 TYR B CA 1
ATOM 4179 C C . TYR B 1 161 ? 21.188 -20.156 -10.883 1 98.12 161 TYR B C 1
ATOM 4181 O O . TYR B 1 161 ? 21.641 -20.859 -11.797 1 98.12 161 TYR B O 1
ATOM 4189 N N . ILE B 1 162 ? 21.953 -19.547 -10.031 1 98 162 ILE B N 1
ATOM 4190 C CA . ILE B 1 162 ? 23.391 -19.75 -10.078 1 98 162 ILE B CA 1
ATOM 4191 C C . ILE B 1 162 ? 23.719 -21.188 -9.695 1 98 162 ILE B C 1
ATOM 4193 O O . ILE B 1 162 ? 24.531 -21.844 -10.352 1 98 162 ILE B O 1
ATOM 4197 N N . LEU B 1 163 ? 23.094 -21.641 -8.664 1 97.69 163 LEU B N 1
ATOM 4198 C CA . LEU B 1 163 ? 23.266 -23.031 -8.258 1 97.69 163 LEU B CA 1
ATOM 4199 C C . LEU B 1 163 ? 22.828 -23.984 -9.367 1 97.69 163 LEU B C 1
ATOM 4201 O O . LEU B 1 163 ? 23.5 -25 -9.633 1 97.69 163 LEU B O 1
ATOM 4205 N N . LYS B 1 164 ? 21.688 -23.688 -9.977 1 97.06 164 LYS B N 1
ATOM 4206 C CA . LYS B 1 164 ? 21.203 -24.469 -11.117 1 97.06 164 LYS B CA 1
ATOM 4207 C C . LYS B 1 164 ? 22.25 -24.531 -12.227 1 97.06 164 LYS B C 1
ATOM 4209 O O . LYS B 1 164 ? 22.484 -25.609 -12.789 1 97.06 164 LYS B O 1
ATOM 4214 N N . ALA B 1 165 ? 22.859 -23.438 -12.531 1 96.5 165 ALA B N 1
ATOM 4215 C CA . ALA B 1 165 ? 23.891 -23.375 -13.555 1 96.5 165 ALA B CA 1
ATOM 4216 C C . ALA B 1 165 ? 25.062 -24.281 -13.203 1 96.5 165 ALA B C 1
ATOM 4218 O O . ALA B 1 165 ? 25.484 -25.094 -14.031 1 96.5 165 ALA B O 1
ATOM 4219 N N . CYS B 1 166 ? 25.5 -24.297 -12 1 96.5 166 CYS B N 1
ATOM 4220 C CA . CYS B 1 166 ? 26.625 -25.094 -11.562 1 96.5 166 CYS B CA 1
ATOM 4221 C C . CYS B 1 166 ? 26.281 -26.578 -11.555 1 96.5 166 CYS B C 1
ATOM 4223 O O . CYS B 1 166 ? 27.078 -27.406 -12 1 96.5 166 CYS B O 1
ATOM 4225 N N . LEU B 1 167 ? 25.109 -26.859 -11.109 1 94.94 167 LEU B N 1
ATOM 4226 C CA . LEU B 1 167 ? 24.688 -28.25 -11.008 1 94.94 167 LEU B CA 1
ATOM 4227 C C . LEU B 1 167 ? 24.5 -28.875 -12.391 1 94.94 167 LEU B C 1
ATOM 4229 O O . LEU B 1 167 ? 24.703 -30.078 -12.562 1 94.94 167 LEU B O 1
ATOM 4233 N N . ALA B 1 168 ? 24.094 -28.016 -13.352 1 93.94 168 ALA B N 1
ATOM 4234 C CA . ALA B 1 168 ? 23.922 -28.5 -14.719 1 93.94 168 ALA B CA 1
ATOM 4235 C C . ALA B 1 168 ? 25.234 -29.047 -15.281 1 93.94 168 ALA B C 1
ATOM 4237 O O . ALA B 1 168 ? 25.219 -29.953 -16.125 1 93.94 168 ALA B O 1
ATOM 4238 N N . MET B 1 169 ? 26.406 -28.609 -14.75 1 93.06 169 MET B N 1
ATOM 4239 C CA . MET B 1 169 ? 27.719 -28.953 -15.305 1 93.06 169 MET B CA 1
ATOM 4240 C C . MET B 1 169 ? 28.312 -30.141 -14.562 1 93.06 169 MET B C 1
ATOM 4242 O O . MET B 1 169 ? 29.344 -30.688 -14.992 1 93.06 169 MET B O 1
ATOM 4246 N N . VAL B 1 17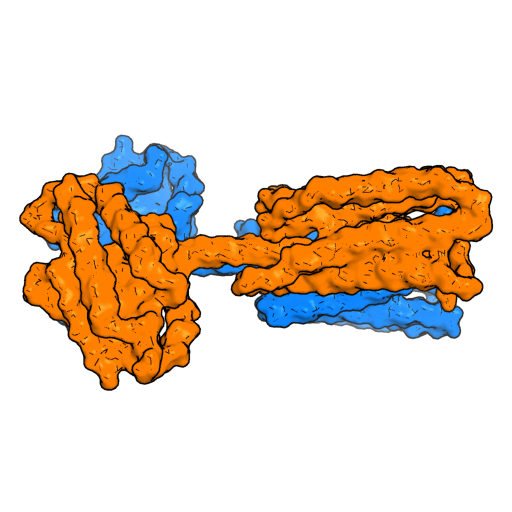0 ? 27.672 -30.609 -13.547 1 93.19 170 VAL B N 1
ATOM 4247 C CA . VAL B 1 170 ? 28.172 -31.766 -12.805 1 93.19 170 VAL B CA 1
ATOM 4248 C C . VAL B 1 170 ? 28.078 -33.031 -13.672 1 93.19 170 VAL B C 1
ATOM 4250 O O . VAL B 1 170 ? 27.031 -33.312 -14.258 1 93.19 170 VAL B O 1
ATOM 4253 N N . PRO B 1 171 ? 29.172 -33.812 -13.75 1 90.12 171 PRO B N 1
ATOM 4254 C CA . PRO B 1 171 ? 29.156 -35.031 -14.562 1 90.12 171 PRO B CA 1
ATOM 4255 C C . PRO B 1 171 ? 28.078 -36.031 -14.109 1 90.12 171 PRO B C 1
ATOM 4257 O O . PRO B 1 171 ? 27.859 -36.188 -12.914 1 90.12 171 PRO B O 1
ATOM 4260 N N . GLY B 1 172 ? 27.359 -36.594 -15.07 1 87.94 172 GLY B N 1
ATOM 4261 C CA . GLY B 1 172 ? 26.359 -37.594 -14.75 1 87.94 172 GLY B CA 1
ATOM 4262 C C . GLY B 1 172 ? 24.969 -37 -14.594 1 87.94 172 GLY B C 1
ATOM 4263 O O . GLY B 1 172 ? 23.984 -37.75 -14.516 1 87.94 172 GLY B O 1
ATOM 4264 N N . THR B 1 173 ? 24.922 -35.656 -14.5 1 89.38 173 THR B N 1
ATOM 4265 C CA . THR B 1 173 ? 23.625 -35.031 -14.391 1 89.38 173 THR B CA 1
ATOM 4266 C C . THR B 1 173 ? 22.812 -35.219 -15.664 1 89.38 173 THR B C 1
ATOM 4268 O O . THR B 1 173 ? 23.297 -34.969 -16.766 1 89.38 173 THR B O 1
ATOM 4271 N N . LEU B 1 174 ? 21.656 -35.844 -15.445 1 86.56 174 LEU B N 1
ATOM 4272 C CA . LEU B 1 174 ? 20.766 -36.031 -16.578 1 86.56 174 LEU B CA 1
ATOM 4273 C C . LEU B 1 174 ? 20.031 -34.75 -16.922 1 86.56 174 LEU B C 1
ATOM 4275 O O . LEU B 1 174 ? 19.328 -34.188 -16.078 1 86.56 174 LEU B O 1
ATOM 4279 N N . LEU B 1 175 ? 20.25 -34.219 -18.125 1 90.19 175 LEU B N 1
ATOM 4280 C CA . LEU B 1 175 ? 19.656 -32.969 -18.578 1 90.19 175 LEU B CA 1
ATOM 4281 C C . LEU B 1 175 ? 19.406 -33 -20.078 1 90.19 175 LEU B C 1
ATOM 4283 O O . LEU B 1 175 ? 20.328 -33.219 -20.859 1 90.19 175 LEU B O 1
ATOM 4287 N N . ASP B 1 176 ? 18.156 -32.969 -20.391 1 87.81 176 ASP B N 1
ATOM 4288 C CA . ASP B 1 176 ? 17.719 -32.906 -21.781 1 87.81 176 ASP B CA 1
ATOM 4289 C C . ASP B 1 176 ? 16.672 -31.812 -21.984 1 87.81 176 ASP B C 1
ATOM 4291 O O . ASP B 1 176 ? 15.5 -32 -21.656 1 87.81 176 ASP B O 1
ATOM 4295 N N . LEU B 1 177 ? 17.078 -30.766 -22.594 1 87.31 177 LEU B N 1
ATOM 4296 C CA . LEU B 1 177 ? 16.219 -29.609 -22.766 1 87.31 177 LEU B CA 1
ATOM 4297 C C . LEU B 1 177 ? 15.102 -29.906 -23.75 1 87.31 177 LEU B C 1
ATOM 4299 O O . LEU B 1 177 ? 13.992 -29.375 -23.625 1 87.31 177 LEU B O 1
ATOM 4303 N N . ALA B 1 178 ? 15.336 -30.719 -24.719 1 83.31 178 ALA B N 1
ATOM 4304 C CA . ALA B 1 178 ? 14.367 -31 -25.766 1 83.31 178 ALA B CA 1
ATOM 4305 C C . ALA B 1 178 ? 13.172 -31.781 -25.234 1 83.31 178 ALA B C 1
ATOM 4307 O O . ALA B 1 178 ? 12.031 -31.531 -25.625 1 83.31 178 ALA B O 1
ATOM 4308 N N . SER B 1 179 ? 13.406 -32.656 -24.328 1 83.88 179 SER B N 1
ATOM 4309 C CA . SER B 1 179 ? 12.344 -33.531 -23.812 1 83.88 179 SER B CA 1
ATOM 4310 C C . SER B 1 179 ? 11.961 -33.125 -22.391 1 83.88 179 SER B C 1
ATOM 4312 O O . SER B 1 179 ? 11.18 -33.812 -21.734 1 83.88 179 SER B O 1
ATOM 4314 N N . PHE B 1 180 ? 12.445 -32.062 -21.844 1 87 180 PHE B N 1
ATOM 4315 C CA . PHE B 1 180 ? 12.195 -31.562 -20.484 1 87 180 PHE B CA 1
ATOM 4316 C C . PHE B 1 180 ? 12.625 -32.594 -19.453 1 87 180 PHE B C 1
ATOM 4318 O O . PHE B 1 180 ? 12 -32.719 -18.406 1 87 180 PHE B O 1
ATOM 4325 N N . ARG B 1 181 ? 13.531 -33.344 -19.812 1 87.25 181 ARG B N 1
ATOM 4326 C CA . ARG B 1 181 ? 13.953 -34.406 -18.891 1 87.25 181 ARG B CA 1
ATOM 4327 C C . ARG B 1 181 ? 15.07 -33.906 -17.969 1 87.25 181 ARG B C 1
ATOM 4329 O O . ARG B 1 181 ? 15.984 -33.219 -18.422 1 87.25 181 ARG B O 1
ATOM 4336 N N . GLY B 1 182 ? 14.922 -34.125 -16.672 1 90.25 182 GLY B N 1
ATOM 4337 C CA . GLY B 1 182 ? 15.891 -33.75 -15.664 1 90.25 182 GLY B CA 1
ATOM 4338 C C . GLY B 1 182 ? 15.258 -33.156 -14.414 1 90.25 182 GLY B C 1
ATOM 4339 O O . GLY B 1 182 ? 14.328 -32.375 -14.508 1 90.25 182 GLY B O 1
ATOM 4340 N N . GLU B 1 183 ? 15.781 -33.625 -13.297 1 90.62 183 GLU B N 1
ATOM 4341 C CA . GLU B 1 183 ? 15.266 -33.094 -12.031 1 90.62 183 GLU B CA 1
ATOM 4342 C C . GLU B 1 183 ? 15.492 -31.609 -11.898 1 90.62 183 GLU B C 1
ATOM 4344 O O . GLU B 1 183 ? 14.664 -30.891 -11.32 1 90.62 183 GLU B O 1
ATOM 4349 N N . ILE B 1 184 ? 16.578 -31.203 -12.461 1 91.81 184 ILE B N 1
ATOM 4350 C CA . ILE B 1 184 ? 16.938 -29.797 -12.398 1 91.81 184 ILE B CA 1
ATOM 4351 C C . ILE B 1 184 ? 15.859 -28.953 -13.086 1 91.81 184 ILE B C 1
ATOM 4353 O O . ILE B 1 184 ? 15.477 -27.891 -12.586 1 91.81 184 ILE B O 1
ATOM 4357 N N . ILE B 1 185 ? 15.391 -29.406 -14.211 1 91.38 185 ILE B N 1
ATOM 4358 C CA . ILE B 1 185 ? 14.375 -28.688 -14.977 1 91.38 185 ILE B CA 1
ATOM 4359 C C . ILE B 1 185 ? 13.062 -28.656 -14.195 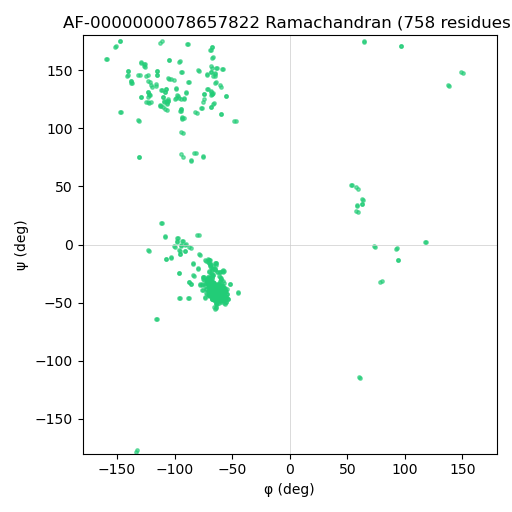1 91.38 185 ILE B C 1
ATOM 4361 O O . ILE B 1 185 ? 12.438 -27.609 -14.07 1 91.38 185 ILE B O 1
ATOM 4365 N N . GLN B 1 186 ? 12.688 -29.781 -13.617 1 91.75 186 GLN B N 1
ATOM 4366 C CA . GLN B 1 186 ? 11.438 -29.875 -12.875 1 91.75 186 GLN B CA 1
ATOM 4367 C C . GLN B 1 186 ? 11.445 -28.969 -11.656 1 91.75 186 GLN B C 1
ATOM 4369 O O . GLN B 1 186 ? 10.492 -28.219 -11.422 1 91.75 186 GLN B O 1
ATOM 4374 N N . ILE B 1 187 ? 12.469 -29 -10.914 1 93.88 187 ILE B N 1
ATOM 4375 C CA . ILE B 1 187 ? 12.594 -28.188 -9.711 1 93.88 187 ILE B CA 1
ATOM 4376 C C . ILE B 1 187 ? 12.594 -26.703 -10.094 1 93.88 187 ILE B C 1
ATOM 4378 O O . ILE B 1 187 ? 12.008 -25.875 -9.391 1 93.88 187 ILE B O 1
ATOM 4382 N N . SER B 1 188 ? 13.211 -26.359 -11.164 1 95.12 188 SER B N 1
ATOM 4383 C CA . SER B 1 188 ? 13.289 -24.969 -11.609 1 95.12 188 SER B CA 1
ATOM 4384 C C . SER B 1 188 ? 11.914 -24.453 -12 1 95.12 188 SER B C 1
ATOM 4386 O O . SER B 1 188 ? 11.617 -23.266 -11.812 1 95.12 188 SER B O 1
ATOM 4388 N N . LEU B 1 189 ? 11.102 -25.328 -12.57 1 94.94 189 LEU B N 1
ATOM 4389 C CA . LEU B 1 189 ? 9.758 -24.906 -12.945 1 94.94 189 LEU B CA 1
ATOM 4390 C C . LEU B 1 189 ? 8.914 -24.609 -11.703 1 94.94 189 LEU B C 1
ATOM 4392 O O . LEU B 1 189 ? 8.148 -23.656 -11.68 1 94.94 189 LEU B O 1
ATOM 4396 N N . VAL B 1 190 ? 9.039 -25.406 -10.688 1 95 190 VAL B N 1
ATOM 4397 C CA . VAL B 1 190 ? 8.344 -25.156 -9.43 1 95 190 VAL B CA 1
ATOM 4398 C C . VAL B 1 190 ? 8.844 -23.859 -8.805 1 95 190 VAL B C 1
ATOM 4400 O O . VAL B 1 190 ? 8.047 -23 -8.43 1 95 190 VAL B O 1
ATOM 4403 N N . GLU B 1 191 ? 10.164 -23.766 -8.703 1 96.62 191 GLU B N 1
ATOM 4404 C CA . GLU B 1 191 ? 10.773 -22.547 -8.156 1 96.62 191 GLU B CA 1
ATOM 4405 C C . GLU B 1 191 ? 10.344 -21.312 -8.938 1 96.62 191 GLU B C 1
ATOM 4407 O O . GLU B 1 191 ? 10.078 -20.266 -8.352 1 96.62 191 GLU B O 1
ATOM 4412 N N . GLY B 1 192 ? 10.266 -21.438 -10.234 1 96 192 GLY B N 1
ATOM 4413 C CA . GLY B 1 192 ? 9.844 -20.328 -11.07 1 96 192 GLY B CA 1
ATOM 4414 C C . GLY B 1 192 ? 8.43 -19.859 -10.766 1 96 192 GLY B C 1
ATOM 4415 O O . GLY B 1 192 ? 8.164 -18.656 -10.742 1 96 192 GLY B O 1
ATOM 4416 N N . ALA B 1 193 ? 7.543 -20.797 -10.555 1 95 193 ALA B N 1
ATOM 4417 C CA . ALA B 1 193 ? 6.168 -20.438 -10.203 1 95 193 ALA B CA 1
ATOM 4418 C C . ALA B 1 193 ? 6.113 -19.688 -8.883 1 95 193 ALA B C 1
ATOM 4420 O O . ALA B 1 193 ? 5.395 -18.688 -8.766 1 95 193 ALA B O 1
ATOM 4421 N N . VAL B 1 194 ? 6.844 -20.156 -7.926 1 96.06 194 VAL B N 1
ATOM 4422 C CA . VAL B 1 194 ? 6.914 -19.516 -6.617 1 96.06 194 VAL B CA 1
ATOM 4423 C C . VAL B 1 194 ? 7.5 -18.109 -6.766 1 96.06 194 VAL B C 1
ATOM 4425 O O . VAL B 1 194 ? 6.965 -17.141 -6.211 1 96.06 194 VAL B O 1
ATOM 4428 N N . ALA B 1 195 ? 8.562 -18.047 -7.48 1 96.56 195 ALA B N 1
ATOM 4429 C CA . ALA B 1 195 ? 9.234 -16.766 -7.691 1 96.56 195 ALA B CA 1
ATOM 4430 C C . ALA B 1 195 ? 8.305 -15.766 -8.367 1 96.56 195 ALA B C 1
ATOM 4432 O O . ALA B 1 195 ? 8.289 -14.586 -8.008 1 96.56 195 ALA B O 1
ATOM 4433 N N . LEU B 1 196 ? 7.543 -16.219 -9.344 1 96.44 196 LEU B N 1
ATOM 4434 C CA . LEU B 1 196 ? 6.598 -15.352 -10.039 1 96.44 196 LEU B CA 1
ATOM 4435 C C . LEU B 1 196 ? 5.629 -14.703 -9.055 1 96.44 196 LEU B C 1
ATOM 4437 O O . LEU B 1 196 ? 5.422 -13.484 -9.086 1 96.44 196 LEU B O 1
ATOM 4441 N N . MET B 1 197 ? 5.121 -15.5 -8.203 1 95.62 197 MET B N 1
ATOM 4442 C CA . MET B 1 197 ? 4.145 -15.008 -7.234 1 95.62 197 MET B CA 1
ATOM 4443 C C . MET B 1 197 ? 4.801 -14.055 -6.242 1 95.62 197 MET B C 1
ATOM 4445 O O . MET B 1 197 ? 4.293 -12.961 -6.004 1 95.62 197 MET B O 1
ATOM 4449 N N . LEU B 1 198 ? 5.918 -14.445 -5.734 1 96 198 LEU B N 1
ATOM 4450 C CA . LEU B 1 198 ? 6.586 -13.648 -4.707 1 96 198 LEU B CA 1
ATOM 4451 C C . LEU B 1 198 ? 7.066 -12.32 -5.281 1 96 198 LEU B C 1
ATOM 4453 O O . LEU B 1 198 ? 6.996 -11.289 -4.609 1 96 198 LEU B O 1
ATOM 4457 N N . ILE B 1 199 ? 7.59 -12.359 -6.449 1 96.06 199 ILE B N 1
ATOM 4458 C CA . ILE B 1 199 ? 8.078 -11.141 -7.082 1 96.06 199 ILE B CA 1
ATOM 4459 C C . ILE B 1 199 ? 6.91 -10.18 -7.324 1 96.06 199 ILE B C 1
ATOM 4461 O O . ILE B 1 199 ? 6.996 -8.992 -7.012 1 96.06 199 ILE B O 1
ATOM 4465 N N . ALA B 1 200 ? 5.809 -10.719 -7.816 1 94.94 200 ALA B N 1
ATOM 4466 C CA . ALA B 1 200 ? 4.629 -9.891 -8.055 1 94.94 200 ALA B CA 1
ATOM 4467 C C . ALA B 1 200 ? 4.125 -9.266 -6.758 1 94.94 200 ALA B C 1
ATOM 4469 O O . ALA B 1 2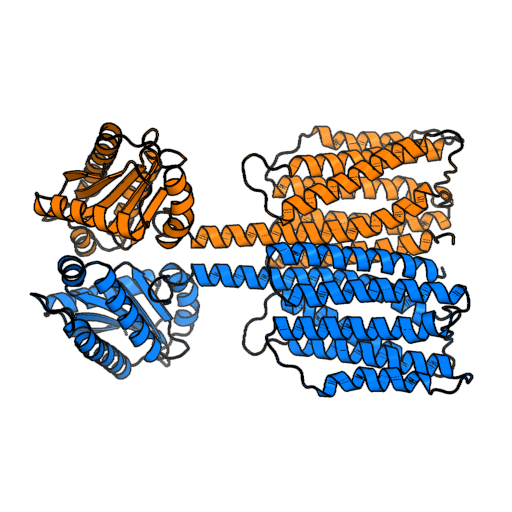00 ? 3.857 -8.062 -6.703 1 94.94 200 ALA B O 1
ATOM 4470 N N . LEU B 1 201 ? 4.051 -10.039 -5.73 1 93.56 201 LEU B N 1
ATOM 4471 C CA . LEU B 1 201 ? 3.582 -9.562 -4.438 1 93.56 201 LEU B CA 1
ATOM 4472 C C . LEU B 1 201 ? 4.535 -8.523 -3.861 1 93.56 201 LEU B C 1
ATOM 4474 O O . LEU B 1 201 ? 4.098 -7.465 -3.398 1 93.56 201 LEU B O 1
ATOM 4478 N N . SER B 1 202 ? 5.805 -8.797 -3.928 1 92.75 202 SER B N 1
ATOM 4479 C CA . SER B 1 202 ? 6.805 -7.918 -3.318 1 92.75 202 SER B CA 1
ATOM 4480 C C . SER B 1 202 ? 6.914 -6.598 -4.074 1 92.75 202 SER B C 1
ATOM 4482 O O . SER B 1 202 ? 7.117 -5.547 -3.467 1 92.75 202 SER B O 1
ATOM 4484 N N . MET B 1 203 ? 6.773 -6.711 -5.391 1 91.75 203 MET B N 1
ATOM 4485 C CA . MET B 1 203 ? 6.844 -5.492 -6.195 1 91.75 203 MET B CA 1
ATOM 4486 C C . MET B 1 203 ? 5.637 -4.602 -5.938 1 91.75 203 MET B C 1
ATOM 4488 O O . MET B 1 203 ? 5.773 -3.385 -5.797 1 91.75 203 MET B O 1
ATOM 4492 N N . THR B 1 204 ? 4.512 -5.18 -5.832 1 87.25 204 THR B N 1
ATOM 4493 C CA . THR B 1 204 ? 3.309 -4.43 -5.492 1 87.25 204 THR B CA 1
ATOM 4494 C C . THR B 1 204 ? 3.426 -3.818 -4.102 1 87.25 204 THR B C 1
ATOM 4496 O O . THR B 1 204 ? 3.125 -2.641 -3.906 1 87.25 204 THR B O 1
ATOM 4499 N N . GLY B 1 205 ? 3.885 -4.613 -3.203 1 85.62 205 GLY B N 1
ATOM 4500 C CA . GLY B 1 205 ? 4.062 -4.137 -1.84 1 85.62 205 GLY B CA 1
ATOM 4501 C C . GLY B 1 205 ? 5.055 -2.996 -1.731 1 85.62 205 GLY B C 1
ATOM 4502 O O . GLY B 1 205 ? 4.828 -2.039 -0.988 1 85.62 205 GLY B O 1
ATOM 4503 N N . SER B 1 206 ? 6.125 -3.078 -2.436 1 86.06 206 SER B N 1
ATOM 4504 C CA . SER B 1 206 ? 7.164 -2.055 -2.385 1 86.06 206 SER B CA 1
ATOM 4505 C C . SER B 1 206 ? 6.645 -0.716 -2.902 1 86.06 206 SER B C 1
ATOM 4507 O O . SER B 1 206 ? 6.902 0.329 -2.301 1 86.06 206 SER B O 1
ATOM 4509 N N . GLU B 1 207 ? 5.93 -0.738 -3.994 1 86.5 207 GLU B N 1
ATOM 4510 C CA . GLU B 1 207 ? 5.406 0.494 -4.574 1 86.5 207 GLU B CA 1
ATOM 4511 C C . GLU B 1 207 ? 4.355 1.127 -3.668 1 86.5 207 GLU B C 1
ATOM 4513 O O . GLU B 1 207 ? 4.328 2.348 -3.5 1 86.5 207 GLU B O 1
ATOM 4518 N N . ARG B 1 208 ? 3.586 0.381 -3.072 1 82.06 208 ARG B N 1
ATOM 4519 C CA . ARG B 1 208 ? 2.551 0.904 -2.186 1 82.06 208 ARG B CA 1
ATOM 4520 C C . ARG B 1 208 ? 3.16 1.49 -0.917 1 82.06 208 ARG B C 1
ATOM 4522 O O . ARG B 1 208 ? 2.68 2.5 -0.401 1 82.06 208 ARG B O 1
ATOM 4529 N N . TYR B 1 209 ? 4.172 0.876 -0.495 1 81.56 209 TYR B N 1
ATOM 4530 C CA . TYR B 1 209 ? 4.879 1.4 0.668 1 81.56 209 TYR B CA 1
ATOM 4531 C C . TYR B 1 209 ? 5.508 2.756 0.361 1 81.56 209 TYR B C 1
ATOM 4533 O O . TYR B 1 209 ? 5.441 3.678 1.178 1 81.56 209 TYR B O 1
ATOM 4541 N N . ARG B 1 210 ? 6.078 2.797 -0.731 1 81.62 210 ARG B N 1
ATOM 4542 C CA . ARG B 1 210 ? 6.664 4.066 -1.148 1 81.62 210 ARG B CA 1
ATOM 4543 C C . ARG B 1 210 ? 5.602 5.16 -1.221 1 81.62 210 ARG B C 1
ATOM 4545 O O . ARG B 1 210 ? 5.844 6.297 -0.804 1 81.62 210 ARG B O 1
ATOM 4552 N N . ARG B 1 211 ? 4.496 4.84 -1.731 1 81 211 ARG B N 1
ATOM 4553 C CA . ARG B 1 211 ? 3.393 5.793 -1.816 1 81 211 ARG B CA 1
ATOM 4554 C C . ARG B 1 211 ? 2.908 6.191 -0.427 1 81 211 ARG B C 1
ATOM 4556 O O . ARG B 1 211 ? 2.645 7.367 -0.171 1 81 211 ARG B O 1
ATOM 4563 N N . GLU B 1 212 ? 2.793 5.23 0.42 1 79.38 212 GLU B N 1
ATOM 4564 C CA . GLU B 1 212 ? 2.42 5.473 1.812 1 79.38 212 GLU B CA 1
ATOM 4565 C C . GLU B 1 212 ? 3.387 6.445 2.48 1 79.38 212 GLU B C 1
ATOM 4567 O O . GLU B 1 212 ? 2.961 7.375 3.166 1 79.38 212 GLU B O 1
ATOM 4572 N N . LYS B 1 213 ? 4.609 6.242 2.271 1 78.19 213 LYS B N 1
ATOM 4573 C CA . LYS B 1 213 ? 5.625 7.098 2.875 1 78.19 213 LYS B CA 1
ATOM 4574 C C . LYS B 1 213 ? 5.551 8.516 2.316 1 78.19 213 LYS B C 1
ATOM 4576 O O . LYS B 1 213 ? 5.715 9.492 3.057 1 78.19 213 LYS B O 1
ATOM 4581 N N . ARG B 1 214 ? 5.32 8.586 1.073 1 77.81 214 ARG B N 1
ATOM 4582 C CA . ARG B 1 214 ? 5.188 9.898 0.441 1 77.81 214 ARG B CA 1
ATOM 4583 C C . ARG B 1 214 ? 3.994 10.656 1.006 1 77.81 214 ARG B C 1
ATOM 4585 O O . ARG B 1 214 ? 4.098 11.852 1.312 1 77.81 214 ARG B O 1
ATOM 4592 N N . ILE B 1 215 ? 2.92 9.977 1.184 1 75.31 215 ILE B N 1
ATOM 4593 C CA . ILE B 1 215 ? 1.716 10.586 1.733 1 75.31 215 ILE B CA 1
ATOM 4594 C C . ILE B 1 215 ? 1.966 11.008 3.18 1 75.31 215 ILE B C 1
ATOM 4596 O O . ILE B 1 215 ? 1.578 12.109 3.59 1 75.31 215 ILE B O 1
ATOM 4600 N N . ALA B 1 216 ? 2.672 10.188 3.891 1 74.12 216 ALA B N 1
ATOM 4601 C CA . ALA B 1 216 ? 3 10.477 5.281 1 74.12 216 ALA B CA 1
ATOM 4602 C C . ALA B 1 216 ? 3.924 11.688 5.387 1 74.12 216 ALA B C 1
ATOM 4604 O O . ALA B 1 216 ? 3.764 12.523 6.277 1 74.12 216 ALA B O 1
ATOM 4605 N N . ARG B 1 217 ? 4.863 11.758 4.469 1 72.56 217 ARG B N 1
ATOM 4606 C CA . ARG B 1 217 ? 5.785 12.891 4.449 1 72.56 217 ARG B CA 1
ATOM 4607 C C . ARG B 1 217 ? 5.047 14.188 4.133 1 72.56 217 ARG B C 1
ATOM 4609 O O . ARG B 1 217 ? 5.312 15.227 4.746 1 72.56 217 ARG B O 1
ATOM 4616 N N . LEU B 1 218 ? 4.18 14.023 3.225 1 69.75 218 LEU B N 1
ATOM 4617 C CA . LEU B 1 218 ? 3.391 15.203 2.863 1 69.75 218 LEU B CA 1
ATOM 4618 C C . LEU B 1 218 ? 2.49 15.625 4.016 1 69.75 218 LEU B C 1
ATOM 4620 O O . LEU B 1 218 ? 2.281 16.828 4.238 1 69.75 218 LEU B O 1
ATOM 4624 N N . ALA B 1 219 ? 2.219 14.641 4.77 1 70.31 219 ALA B N 1
ATOM 4625 C CA . ALA B 1 219 ? 1.352 14.906 5.914 1 70.31 219 ALA B CA 1
ATOM 4626 C C . ALA B 1 219 ? 2.156 15.438 7.098 1 70.31 219 ALA B C 1
ATOM 4628 O O . ALA B 1 219 ? 1.598 16.062 8.008 1 70.31 219 ALA B O 1
ATOM 4629 N N . ALA B 1 220 ? 3.416 15.25 7.012 1 75.5 220 ALA B N 1
ATOM 4630 C CA . ALA B 1 220 ? 4.277 15.586 8.141 1 75.5 220 ALA B CA 1
ATOM 4631 C C . ALA B 1 220 ? 4.875 16.984 7.977 1 75.5 220 ALA B C 1
ATOM 4633 O O . ALA B 1 220 ? 5.492 17.516 8.898 1 75.5 220 ALA B O 1
ATOM 4634 N N . ARG B 1 221 ? 4.727 17.594 6.906 1 79.81 221 ARG B N 1
ATOM 4635 C CA . ARG B 1 221 ? 5.359 18.891 6.652 1 79.81 221 ARG B CA 1
ATOM 4636 C C . ARG B 1 221 ? 4.316 19.984 6.492 1 79.81 221 ARG B C 1
ATOM 4638 O O . ARG B 1 221 ? 3.189 19.734 6.066 1 79.81 221 ARG B O 1
ATOM 4645 N N . ASP B 1 222 ? 4.812 21.172 6.93 1 79.06 222 ASP B N 1
ATOM 4646 C CA . ASP B 1 222 ? 3.996 22.375 6.711 1 79.06 222 ASP B CA 1
ATOM 4647 C C . ASP B 1 222 ? 3.918 22.719 5.227 1 79.06 222 ASP B C 1
ATOM 4649 O O . ASP B 1 222 ? 4.945 22.875 4.566 1 79.06 222 ASP B O 1
ATOM 4653 N N . PRO B 1 223 ? 2.734 22.703 4.699 1 71.69 223 PRO B N 1
ATOM 4654 C CA . PRO B 1 223 ? 2.59 22.891 3.252 1 71.69 223 PRO B CA 1
ATOM 4655 C C . PRO B 1 223 ? 3.174 24.203 2.762 1 71.69 223 PRO B C 1
ATOM 4657 O O . PRO B 1 223 ? 3.549 24.328 1.592 1 71.69 223 PRO B O 1
ATOM 4660 N N . LEU B 1 224 ? 3.285 25.172 3.629 1 77 224 LEU B N 1
ATOM 4661 C CA . LEU B 1 224 ? 3.75 26.484 3.215 1 77 224 LEU B CA 1
ATOM 4662 C C . LEU B 1 224 ? 5.273 26.562 3.268 1 77 224 LEU B C 1
ATOM 4664 O O . LEU B 1 224 ? 5.906 27.047 2.322 1 77 224 LEU B O 1
ATOM 4668 N N . THR B 1 225 ? 5.887 26.125 4.289 1 88.94 225 THR B N 1
ATOM 4669 C CA . THR B 1 225 ? 7.301 26.391 4.535 1 88.94 225 THR B CA 1
ATOM 4670 C C . THR B 1 225 ? 8.141 25.141 4.32 1 88.94 225 THR B C 1
ATOM 4672 O O . THR B 1 225 ? 9.367 25.203 4.305 1 88.94 225 THR B O 1
ATOM 4675 N N . THR B 1 226 ? 7.52 23.938 4.199 1 83.69 226 THR B N 1
ATOM 4676 C CA . THR B 1 226 ? 8.156 22.641 3.98 1 83.69 226 THR B CA 1
ATOM 4677 C C . THR B 1 226 ? 8.852 22.172 5.25 1 83.69 226 THR B C 1
ATOM 4679 O O . THR B 1 226 ? 9.477 21.109 5.254 1 83.69 226 THR B O 1
ATOM 4682 N N . LEU B 1 227 ? 8.797 23 6.316 1 91.25 227 LEU B N 1
ATOM 4683 C CA . LEU B 1 227 ? 9.25 22.516 7.621 1 91.25 227 LEU B CA 1
ATOM 4684 C C . LEU B 1 227 ? 8.32 21.438 8.156 1 91.25 227 LEU B C 1
ATOM 4686 O O . LEU B 1 227 ? 7.238 21.203 7.605 1 91.25 227 LEU B O 1
ATOM 4690 N N . TYR B 1 228 ? 8.875 20.703 9.094 1 88.81 228 TYR B N 1
ATOM 4691 C CA . TYR B 1 228 ? 7.961 19.766 9.734 1 88.81 228 TYR B CA 1
ATOM 4692 C C . TYR B 1 228 ? 6.773 20.5 10.352 1 88.81 228 TYR B C 1
ATOM 4694 O O . TYR B 1 228 ? 6.867 21.688 10.688 1 88.81 228 TYR B O 1
ATOM 4702 N N . ASN B 1 229 ? 5.699 19.828 10.406 1 82.69 229 ASN B N 1
ATOM 4703 C CA . ASN B 1 229 ? 4.59 20.359 11.18 1 82.69 229 ASN B CA 1
ATOM 4704 C C . ASN B 1 229 ? 4.652 19.922 12.641 1 82.69 229 ASN B C 1
ATOM 4706 O O . ASN B 1 229 ? 5.551 19.156 13.023 1 82.69 229 ASN B O 1
ATOM 4710 N N . ARG B 1 230 ? 3.801 20.453 13.422 1 79.19 230 ARG B N 1
ATOM 4711 C CA . ARG B 1 230 ? 3.805 20.203 14.859 1 79.19 230 ARG B CA 1
ATOM 4712 C C . ARG B 1 230 ? 3.744 18.703 15.141 1 79.19 230 ARG B C 1
ATOM 4714 O O . ARG B 1 230 ? 4.484 18.203 15.984 1 79.19 230 ARG B O 1
ATOM 4721 N N . ARG B 1 231 ? 2.949 18.031 14.445 1 75.69 231 ARG B N 1
ATOM 4722 C CA . ARG B 1 231 ? 2.783 16.594 14.656 1 75.69 231 ARG B CA 1
ATOM 4723 C C . ARG B 1 231 ? 4.074 15.844 14.352 1 75.69 231 ARG B C 1
ATOM 4725 O O . ARG B 1 231 ? 4.465 14.938 15.102 1 75.69 231 ARG B O 1
ATOM 4732 N N . ALA B 1 232 ? 4.57 16.172 13.203 1 83.31 232 ALA B N 1
ATOM 4733 C CA . ALA B 1 232 ? 5.82 15.516 12.812 1 83.31 232 ALA B CA 1
ATOM 4734 C C . ALA B 1 232 ? 6.914 15.773 13.852 1 83.31 232 ALA B C 1
ATOM 4736 O O . ALA B 1 232 ? 7.727 14.891 14.133 1 83.31 232 ALA B O 1
ATOM 4737 N N . LEU B 1 233 ? 6.941 16.922 14.398 1 88.06 233 LEU B N 1
ATOM 4738 C CA . LEU B 1 233 ? 7.898 17.234 15.445 1 88.06 233 LEU B CA 1
ATOM 4739 C C . LEU B 1 233 ? 7.676 16.344 16.672 1 88.06 233 LEU B C 1
ATOM 4741 O O . LEU B 1 233 ? 8.633 15.82 17.234 1 88.06 233 LEU B O 1
ATOM 4745 N N . GLU B 1 234 ? 6.477 16.172 17.031 1 83.12 234 GLU B N 1
ATOM 4746 C CA . GLU B 1 234 ? 6.129 15.367 18.188 1 83.12 234 GLU B CA 1
ATOM 4747 C C . GLU B 1 234 ? 6.551 13.914 18.016 1 83.12 234 GLU B C 1
ATOM 4749 O O . GLU B 1 234 ? 6.949 13.25 18.984 1 83.12 234 GLU B O 1
ATOM 4754 N N . VAL B 1 235 ? 6.488 13.43 16.844 1 79 235 VAL B N 1
ATOM 4755 C CA . VAL B 1 235 ? 6.809 12.039 16.531 1 79 235 VAL B CA 1
ATOM 4756 C C . VAL B 1 235 ? 8.32 11.859 16.5 1 79 235 VAL B C 1
ATOM 4758 O O . VAL B 1 235 ? 8.844 10.82 16.906 1 79 235 VAL B O 1
ATOM 4761 N N . ARG B 1 236 ? 9.031 12.852 16.047 1 85.88 236 ARG B N 1
ATOM 4762 C CA . ARG B 1 236 ? 10.453 12.695 15.758 1 85.88 236 ARG B CA 1
ATOM 4763 C C . ARG B 1 236 ? 11.305 13.172 16.938 1 85.88 236 ARG B C 1
ATOM 4765 O O . ARG B 1 236 ? 12.438 12.734 17.109 1 85.88 236 ARG B O 1
ATOM 4772 N N . ALA B 1 237 ? 10.82 14.023 17.734 1 91.31 237 ALA B N 1
ATOM 4773 C CA . ALA B 1 237 ? 11.562 14.68 18.797 1 91.31 237 ALA B CA 1
ATOM 4774 C C . ALA B 1 237 ? 12.102 13.672 19.812 1 91.31 237 ALA B C 1
ATOM 4776 O O . ALA B 1 237 ? 13.234 13.781 20.266 1 91.31 237 ALA B O 1
ATOM 4777 N N . PRO B 1 238 ? 11.312 12.602 20.141 1 87.44 238 PRO B N 1
ATOM 4778 C CA . PRO B 1 238 ? 11.773 11.672 21.172 1 87.44 238 PRO B CA 1
ATOM 4779 C C . PRO B 1 238 ? 13.109 11.031 20.828 1 87.44 238 PRO B C 1
ATOM 4781 O O . PRO B 1 238 ? 13.953 10.844 21.719 1 87.44 238 PRO B O 1
ATOM 4784 N N . ARG B 1 239 ? 13.344 10.672 19.609 1 85.81 239 ARG B N 1
ATOM 4785 C CA . ARG B 1 239 ? 14.602 10.055 19.188 1 85.81 239 ARG B CA 1
ATOM 4786 C C . ARG B 1 239 ? 15.781 10.969 19.453 1 85.81 239 ARG B C 1
ATOM 4788 O O . ARG B 1 239 ? 16.844 10.516 19.875 1 85.81 239 ARG B O 1
ATOM 4795 N N . LEU B 1 240 ? 15.602 12.234 19.203 1 89.25 240 LEU B N 1
ATOM 4796 C CA . LEU B 1 240 ? 16.656 13.219 19.438 1 89.25 240 LEU B CA 1
ATOM 4797 C C . LEU B 1 240 ? 16.844 13.469 20.938 1 89.25 240 LEU B C 1
ATOM 4799 O O . LEU B 1 240 ? 17.969 13.594 21.406 1 89.25 240 LEU B O 1
ATOM 4803 N N . LEU B 1 241 ? 15.758 13.5 21.688 1 91.31 241 LEU B N 1
ATOM 4804 C CA . LEU B 1 241 ? 15.773 13.812 23.109 1 91.31 241 LEU B CA 1
ATOM 4805 C C . LEU B 1 241 ? 16.422 12.688 23.906 1 91.31 241 LEU B C 1
ATOM 4807 O O . LEU B 1 241 ? 17.031 12.93 24.953 1 91.31 241 LEU B O 1
ATOM 4811 N N . GLU B 1 242 ? 16.312 11.477 23.375 1 88.5 242 GLU B N 1
ATOM 4812 C CA . GLU B 1 242 ? 16.891 10.312 24.031 1 88.5 242 GLU B CA 1
ATOM 4813 C C . GLU B 1 242 ? 18.422 10.367 24.016 1 88.5 242 GLU B C 1
ATOM 4815 O O . GLU B 1 242 ? 19.078 9.805 24.891 1 88.5 242 GLU B O 1
ATOM 4820 N N . ASN B 1 243 ? 18.984 11.055 23.062 1 89.06 243 ASN B N 1
ATOM 4821 C CA . ASN B 1 243 ? 20.438 11.102 22.891 1 89.06 243 ASN B CA 1
ATOM 4822 C C . ASN B 1 243 ? 21.047 12.258 23.672 1 89.06 243 ASN B C 1
ATOM 4824 O O . ASN B 1 243 ? 22.281 12.414 23.688 1 89.06 243 ASN B O 1
ATOM 4828 N N . VAL B 1 244 ? 20.25 13.016 24.359 1 91.5 244 VAL B N 1
ATOM 4829 C CA . VAL B 1 244 ? 20.734 14.18 25.094 1 91.5 244 VAL B CA 1
ATOM 4830 C C . VAL B 1 244 ? 21.469 13.734 26.359 1 91.5 244 VAL B C 1
ATOM 4832 O O . VAL B 1 244 ? 21.016 12.836 27.062 1 91.5 244 VAL B O 1
ATOM 4835 N N . SER B 1 245 ? 22.656 14.258 26.547 1 92 245 SER B N 1
ATOM 4836 C CA . SER B 1 245 ? 23.484 14 27.719 1 92 245 SER B CA 1
ATOM 4837 C C . SER B 1 245 ? 24.328 15.219 28.078 1 92 245 SER B C 1
ATOM 4839 O O . SER B 1 245 ? 24.281 16.234 27.375 1 92 245 SER B O 1
ATOM 4841 N N . VAL B 1 246 ? 25.016 15.117 29.156 1 91.88 246 VAL B N 1
ATOM 4842 C CA . VAL B 1 246 ? 25.891 16.203 29.609 1 91.88 246 VAL B CA 1
ATOM 4843 C C . VAL B 1 246 ? 26.953 16.469 28.547 1 91.88 246 VAL B C 1
ATOM 4845 O O . VAL B 1 246 ? 27.328 17.625 28.328 1 91.88 246 VAL B O 1
ATOM 4848 N N . GLN B 1 247 ? 27.328 15.461 27.844 1 92.25 247 GLN B N 1
ATOM 4849 C CA . GLN B 1 247 ? 28.344 15.586 26.812 1 92.25 247 GLN B CA 1
ATOM 4850 C C . GLN B 1 247 ? 27.75 16.094 25.516 1 92.25 247 GLN B C 1
ATOM 4852 O O . GLN B 1 247 ? 28.438 16.719 24.703 1 92.25 247 GLN B O 1
ATOM 4857 N N . GLN B 1 248 ? 26.469 15.789 25.375 1 92.69 248 GLN B N 1
ATOM 4858 C CA . GLN B 1 248 ? 25.766 16.203 24.172 1 92.69 248 GLN B CA 1
ATOM 4859 C C . GLN B 1 248 ? 24.438 16.891 24.516 1 92.69 248 GLN B C 1
ATOM 4861 O O . GLN B 1 248 ? 23.375 16.359 24.25 1 92.69 248 GLN B O 1
ATOM 4866 N N . PRO B 1 249 ? 24.562 18.125 24.969 1 94.5 249 PRO B N 1
ATOM 4867 C CA . PRO B 1 249 ? 23.344 18.812 25.406 1 94.5 249 PRO B CA 1
ATOM 4868 C C . PRO B 1 249 ? 22.406 19.125 24.25 1 94.5 249 PRO B C 1
ATOM 4870 O O . PRO B 1 249 ? 22.844 19.203 23.094 1 94.5 249 PRO B O 1
ATOM 4873 N N . GLY B 1 250 ? 21.141 19.234 24.531 1 95 250 GLY B N 1
ATOM 4874 C CA . GLY B 1 250 ? 20.125 19.625 23.578 1 95 250 GLY B CA 1
ATOM 4875 C C . GLY B 1 250 ? 19.641 21.047 23.766 1 95 250 GLY B C 1
ATOM 4876 O O . GLY B 1 250 ? 19.891 21.656 24.812 1 95 250 GLY B O 1
ATOM 4877 N N . ALA B 1 251 ? 19.078 21.594 22.75 1 95.81 251 ALA B N 1
ATOM 4878 C CA . ALA B 1 251 ? 18.484 22.922 22.859 1 95.81 251 ALA B CA 1
ATOM 4879 C C . ALA B 1 251 ? 17.188 23.016 22.062 1 95.81 251 ALA B C 1
ATOM 4881 O O . ALA B 1 251 ? 17.016 22.312 21.062 1 95.81 251 ALA B O 1
ATOM 4882 N N . LEU B 1 252 ? 16.266 23.75 22.547 1 96.31 252 LEU B N 1
ATOM 4883 C CA . LEU B 1 252 ? 15.039 24.094 21.844 1 96.31 252 LEU B CA 1
ATOM 4884 C C . LEU B 1 252 ? 14.898 25.594 21.688 1 96.31 252 LEU B C 1
ATOM 4886 O O . LEU B 1 252 ? 15.031 26.344 22.656 1 96.31 252 LEU B O 1
ATOM 4890 N N . LEU B 1 253 ? 14.773 26.062 20.453 1 96.69 253 LEU B N 1
ATOM 4891 C CA . LEU B 1 253 ? 14.539 27.484 20.156 1 96.69 253 LEU B CA 1
ATOM 4892 C C . LEU B 1 253 ? 13.102 27.703 19.672 1 96.69 253 LEU B C 1
ATOM 4894 O O . LEU B 1 253 ? 12.688 27.141 18.672 1 96.69 253 LEU B O 1
ATOM 4898 N N . LEU B 1 254 ? 12.391 28.438 20.422 1 95.56 254 LEU B N 1
ATOM 4899 C CA . LEU B 1 254 ? 11.062 28.875 19.984 1 95.56 254 LEU B CA 1
ATOM 4900 C C . LEU B 1 254 ? 11.133 30.266 19.359 1 95.56 254 LEU B C 1
ATOM 4902 O O . LEU B 1 254 ? 11.672 31.203 19.969 1 95.56 254 LEU B O 1
ATOM 4906 N N . ILE B 1 255 ? 10.633 30.359 18.156 1 96.25 255 ILE B N 1
ATOM 4907 C CA . ILE B 1 255 ? 10.758 31.594 17.375 1 96.25 255 ILE B CA 1
ATOM 4908 C C . ILE B 1 255 ? 9.375 32.125 17.047 1 96.25 255 ILE B C 1
ATOM 4910 O O . ILE B 1 255 ? 8.477 31.391 16.656 1 96.25 255 ILE B O 1
ATOM 4914 N N . ASP B 1 256 ? 9.195 33.344 17.188 1 93.5 256 ASP B N 1
ATOM 4915 C CA . ASP B 1 256 ? 7.969 34.062 16.844 1 93.5 256 ASP B CA 1
ATOM 4916 C C . ASP B 1 256 ? 8.266 35.281 15.992 1 93.5 256 ASP B C 1
ATOM 4918 O O . ASP B 1 256 ? 9.234 36 16.25 1 93.5 256 ASP B O 1
ATOM 4922 N N . ILE B 1 257 ? 7.41 35.594 15.102 1 95.31 257 ILE B N 1
ATOM 4923 C CA . ILE B 1 257 ? 7.559 36.781 14.289 1 95.31 257 ILE B CA 1
ATOM 4924 C C . ILE B 1 257 ? 6.785 37.938 14.914 1 95.31 257 ILE B C 1
ATOM 4926 O O . ILE B 1 257 ? 5.551 37.938 14.914 1 95.31 257 ILE B O 1
ATOM 4930 N N . ASP B 1 258 ? 7.535 38.938 15.297 1 93.62 258 ASP B N 1
ATOM 4931 C CA . ASP B 1 258 ? 6.941 40.125 15.906 1 93.62 258 ASP B CA 1
ATOM 4932 C C . ASP B 1 258 ? 6.176 40.938 14.875 1 93.62 258 ASP B C 1
ATOM 4934 O O . ASP B 1 258 ? 6.684 41.219 13.781 1 93.62 258 ASP B O 1
ATOM 4938 N N . ASN B 1 259 ? 4.938 41.344 15.266 1 91.75 259 ASN B N 1
ATOM 4939 C CA . ASN B 1 259 ? 4.125 42.25 14.461 1 91.75 259 ASN B CA 1
ATOM 4940 C C . ASN B 1 259 ? 3.863 41.688 13.07 1 91.75 259 ASN B C 1
ATOM 4942 O O . ASN B 1 259 ? 3.836 42.438 12.086 1 91.75 259 ASN B O 1
ATOM 4946 N N . PHE B 1 260 ? 3.748 40.406 13.023 1 90.81 260 PHE B N 1
ATOM 4947 C CA . PHE B 1 260 ? 3.543 39.719 11.75 1 90.81 260 PHE B CA 1
ATOM 4948 C C . PHE B 1 260 ? 2.211 40.125 11.125 1 90.81 260 PHE B C 1
ATOM 4950 O O . PHE B 1 260 ? 2.102 40.25 9.906 1 90.81 260 PHE B O 1
ATOM 4957 N N . LYS B 1 261 ? 1.266 40.281 11.953 1 82.19 261 LYS B N 1
ATOM 4958 C CA . LYS B 1 261 ? -0.079 40.625 11.5 1 82.19 261 LYS B CA 1
ATOM 4959 C C . LYS B 1 261 ? -0.078 41.906 10.695 1 82.19 261 LYS B C 1
ATOM 4961 O O . LYS B 1 261 ? -0.885 42.094 9.781 1 82.19 261 LYS B O 1
ATOM 4966 N N . LEU B 1 262 ? 0.807 42.844 11.023 1 86.06 262 LEU B N 1
ATOM 4967 C CA . LEU B 1 262 ? 0.9 44.094 10.32 1 86.06 262 LEU B CA 1
ATOM 4968 C C . LEU B 1 262 ? 1.18 43.875 8.836 1 86.06 262 LEU B C 1
ATOM 4970 O O . LEU B 1 262 ? 0.658 44.625 7.992 1 86.06 262 LEU B O 1
ATOM 4974 N N . VAL B 1 263 ? 1.978 43 8.555 1 90.19 263 VAL B N 1
ATOM 4975 C CA . VAL B 1 263 ? 2.309 42.688 7.164 1 90.19 263 VAL B CA 1
ATOM 4976 C C . VAL B 1 263 ? 1.074 42.156 6.441 1 90.19 263 VAL B C 1
ATOM 4978 O O . VAL B 1 263 ? 0.773 42.562 5.32 1 90.19 263 VAL B O 1
ATOM 4981 N N . ASN B 1 264 ? 0.348 41.25 7.094 1 81.81 264 ASN B N 1
ATOM 4982 C CA . ASN B 1 264 ? -0.864 40.719 6.504 1 81.81 264 ASN B CA 1
ATOM 4983 C C . ASN B 1 264 ? -1.927 41.781 6.281 1 81.81 264 ASN B C 1
ATOM 4985 O O . ASN B 1 264 ? -2.59 41.781 5.242 1 81.81 264 ASN B O 1
ATOM 4989 N N . ASP B 1 265 ? -2.021 42.594 7.207 1 76.44 265 ASP B N 1
ATOM 4990 C CA . ASP B 1 265 ? -3.053 43.625 7.168 1 76.44 265 ASP B CA 1
ATOM 4991 C C . ASP B 1 265 ? -2.754 44.656 6.086 1 76.44 265 ASP B C 1
ATOM 4993 O O . ASP B 1 265 ? -3.666 45.156 5.41 1 76.44 265 ASP B O 1
ATOM 4997 N N . LEU B 1 266 ? -1.506 45.031 5.969 1 83.94 266 LEU B N 1
ATOM 4998 C CA . LEU B 1 266 ? -1.122 46.125 5.09 1 83.94 266 LEU B CA 1
ATOM 4999 C C . LEU B 1 266 ? -0.851 45.625 3.676 1 83.94 266 LEU B C 1
ATOM 5001 O O . LEU B 1 266 ? -1.115 46.344 2.697 1 83.94 266 LEU B O 1
ATOM 5005 N N . TYR B 1 267 ? -0.363 44.438 3.574 1 87.12 267 TYR B N 1
ATOM 5006 C CA . TYR B 1 267 ? 0.11 44 2.266 1 87.12 267 TYR B CA 1
ATOM 5007 C C . TYR B 1 267 ? -0.604 42.719 1.83 1 87.12 267 TYR B C 1
ATOM 5009 O O . TYR B 1 267 ? -0.358 42.219 0.736 1 87.12 267 TYR B O 1
ATOM 5017 N N . GLY B 1 268 ? -1.367 42.219 2.641 1 77.62 268 GLY B N 1
ATOM 5018 C CA . GLY B 1 268 ? -2.115 41.031 2.307 1 77.62 268 GLY B CA 1
ATOM 5019 C C . GLY B 1 268 ? -1.46 39.75 2.812 1 77.62 268 GLY B C 1
ATOM 5020 O O . GLY B 1 268 ? -0.277 39.75 3.16 1 77.62 268 GLY B O 1
ATOM 5021 N N . HIS B 1 269 ? -2.119 38.625 2.746 1 76.25 269 HIS B N 1
ATOM 5022 C CA . HIS B 1 269 ? -1.655 37.344 3.27 1 76.25 269 HIS B CA 1
ATOM 5023 C C . HIS B 1 269 ? -0.552 36.781 2.396 1 76.25 269 HIS B C 1
ATOM 5025 O O . HIS B 1 269 ? 0.319 36.062 2.889 1 76.25 269 HIS B O 1
ATOM 5031 N N . ALA B 1 270 ? -0.664 37 1.202 1 80.12 270 ALA B N 1
ATOM 5032 C CA . ALA B 1 270 ? 0.38 36.531 0.308 1 80.12 270 ALA B CA 1
ATOM 5033 C C . ALA B 1 270 ? 1.749 37.062 0.713 1 80.12 270 ALA B C 1
ATOM 5035 O O . ALA B 1 270 ? 2.754 36.344 0.613 1 80.12 270 ALA B O 1
ATOM 5036 N N . ALA B 1 271 ? 1.744 38.312 1.127 1 87.31 271 ALA B N 1
ATOM 5037 C CA . ALA B 1 271 ? 2.988 38.938 1.599 1 87.31 271 ALA B CA 1
ATOM 5038 C C . ALA B 1 271 ? 3.475 38.25 2.877 1 87.31 271 ALA B C 1
ATOM 5040 O O . ALA B 1 271 ? 4.668 38 3.033 1 87.31 271 ALA B O 1
ATOM 5041 N N . GLY B 1 272 ? 2.572 38 3.721 1 90.19 272 GLY B N 1
ATOM 5042 C CA . GLY B 1 272 ? 2.912 37.25 4.926 1 90.19 272 GLY B CA 1
ATOM 5043 C C . GLY B 1 272 ? 3.449 35.875 4.645 1 90.19 272 GLY B C 1
ATOM 5044 O O . GLY B 1 272 ? 4.434 35.438 5.25 1 90.19 272 GLY B O 1
ATOM 5045 N N . ASP B 1 273 ? 2.861 35.25 3.707 1 86.5 273 ASP B N 1
ATOM 5046 C CA . ASP B 1 273 ? 3.307 33.906 3.312 1 86.5 273 ASP B CA 1
ATOM 5047 C C . ASP B 1 273 ? 4.742 33.938 2.797 1 86.5 273 ASP B C 1
ATOM 5049 O O . ASP B 1 273 ? 5.523 33.031 3.068 1 86.5 273 ASP B O 1
ATOM 5053 N N . ARG B 1 274 ? 5.023 34.906 2.062 1 91.69 274 ARG B N 1
ATOM 5054 C CA . ARG B 1 274 ? 6.379 35.031 1.537 1 91.69 274 ARG B CA 1
ATOM 5055 C C . ARG B 1 274 ? 7.395 35.156 2.668 1 91.69 274 ARG B C 1
ATOM 5057 O O . ARG B 1 274 ? 8.484 34.594 2.586 1 91.69 274 ARG B O 1
ATOM 5064 N N . LEU B 1 275 ? 7.07 35.875 3.674 1 94.25 275 LEU B N 1
ATOM 5065 C CA . LEU B 1 275 ? 7.961 36.031 4.82 1 94.25 275 LEU B CA 1
ATOM 5066 C C . LEU B 1 275 ? 8.117 34.688 5.566 1 94.25 275 LEU B C 1
ATOM 5068 O O . LEU B 1 275 ? 9.211 34.375 6.027 1 94.25 275 LEU B O 1
ATOM 5072 N N . LEU B 1 276 ? 7.031 34.062 5.703 1 94.19 276 LEU B N 1
ATOM 5073 C CA . LEU B 1 276 ? 7.07 32.75 6.371 1 94.19 276 LEU B CA 1
ATOM 5074 C C . LEU B 1 276 ? 7.961 31.781 5.613 1 94.19 276 LEU B C 1
ATOM 5076 O O . LEU B 1 276 ? 8.742 31.047 6.223 1 94.19 276 LEU B O 1
ATOM 5080 N N . VAL B 1 277 ? 7.805 31.75 4.32 1 94.44 277 VAL B N 1
ATOM 5081 C CA . VAL B 1 277 ? 8.609 30.875 3.469 1 94.44 277 VAL B CA 1
ATOM 5082 C C . VAL B 1 277 ? 10.086 31.25 3.598 1 94.44 277 VAL B C 1
ATOM 5084 O O . VAL B 1 277 ? 10.945 30.391 3.719 1 94.44 277 VAL B O 1
ATOM 5087 N N . SER B 1 278 ? 10.352 32.531 3.578 1 95 278 SER B N 1
ATOM 5088 C CA . SER B 1 278 ? 11.719 33 3.709 1 95 278 SER B CA 1
ATOM 5089 C C . SER B 1 278 ? 12.344 32.562 5.031 1 95 278 SER B C 1
ATOM 5091 O O . SER B 1 278 ? 13.5 32.156 5.066 1 95 278 SER B O 1
ATOM 5093 N N . LEU B 1 279 ? 11.625 32.75 6.039 1 96.38 279 LEU B N 1
ATOM 5094 C CA . LEU B 1 279 ? 12.125 32.312 7.34 1 96.38 279 LEU B CA 1
ATOM 5095 C C . LEU B 1 279 ? 12.375 30.797 7.352 1 96.38 279 LEU B C 1
ATOM 5097 O O . LEU B 1 279 ? 13.391 30.344 7.887 1 96.38 279 LEU B O 1
ATOM 5101 N N . GLY B 1 280 ? 11.43 30.078 6.832 1 95.75 280 GLY B N 1
ATOM 5102 C CA . GLY B 1 280 ? 11.617 28.641 6.73 1 95.75 280 GLY B CA 1
ATOM 5103 C C . GLY B 1 280 ? 12.898 28.25 6.016 1 95.75 280 GLY B C 1
ATOM 5104 O O . GLY B 1 280 ? 13.633 27.375 6.477 1 95.75 280 GLY B O 1
ATOM 5105 N N . GLU B 1 281 ? 13.156 28.859 4.914 1 95.06 281 GLU B N 1
ATOM 5106 C CA . GLU B 1 281 ? 14.352 28.594 4.129 1 95.06 281 GLU B CA 1
ATOM 5107 C C . GLU B 1 281 ? 15.617 28.938 4.91 1 95.06 281 GLU B C 1
ATOM 5109 O O . GLU B 1 281 ? 16.594 28.203 4.883 1 95.06 281 GLU B O 1
ATOM 5114 N N . MET B 1 282 ? 15.586 30.047 5.582 1 95.12 282 MET B N 1
ATOM 5115 C CA . MET B 1 282 ? 16.719 30.484 6.398 1 95.12 282 MET B CA 1
ATOM 5116 C C . MET B 1 282 ? 17.016 29.469 7.5 1 95.12 282 MET B C 1
ATOM 5118 O O . MET B 1 282 ? 18.172 29.203 7.805 1 95.12 282 MET B O 1
ATOM 5122 N N . ILE B 1 283 ? 15.984 29 8.078 1 96 283 ILE B N 1
ATOM 5123 C CA . ILE B 1 283 ? 16.125 28.031 9.164 1 96 283 ILE B CA 1
ATOM 5124 C C . ILE B 1 283 ? 16.766 26.75 8.625 1 96 283 ILE B C 1
ATOM 5126 O O . ILE B 1 283 ? 17.719 26.234 9.211 1 96 283 ILE B O 1
ATOM 5130 N N . LEU B 1 284 ? 16.266 26.266 7.535 1 92.75 284 LEU B N 1
ATOM 5131 C CA . LEU B 1 284 ? 16.75 25.031 6.957 1 92.75 284 LEU B CA 1
ATOM 5132 C C . LEU B 1 284 ? 18.203 25.156 6.531 1 92.75 284 LEU B C 1
ATOM 5134 O O . LEU B 1 284 ? 18.984 24.203 6.652 1 92.75 284 LEU B O 1
ATOM 5138 N N . ASP B 1 285 ? 18.562 26.266 6.035 1 90 285 ASP B N 1
ATOM 5139 C CA . ASP B 1 285 ? 19.922 26.516 5.543 1 90 285 ASP B CA 1
ATOM 5140 C C . ASP B 1 285 ? 20.922 26.531 6.691 1 90 285 ASP B C 1
ATOM 5142 O O . ASP B 1 285 ? 22.094 26.188 6.5 1 90 285 ASP B O 1
ATOM 5146 N N . GLY B 1 286 ? 20.531 26.859 7.844 1 85.94 286 GLY B N 1
ATOM 5147 C CA . GLY B 1 286 ? 21.453 27.047 8.961 1 85.94 286 GLY B CA 1
ATOM 5148 C C . GLY B 1 286 ? 21.5 25.844 9.883 1 85.94 286 GLY B C 1
ATOM 5149 O O . GLY B 1 286 ? 22.281 25.812 10.836 1 85.94 286 GLY B O 1
ATOM 5150 N N . LEU B 1 287 ? 20.719 24.844 9.617 1 88.12 287 LEU B N 1
ATOM 5151 C CA . LEU B 1 287 ? 20.578 23.75 10.578 1 88.12 287 LEU B CA 1
ATOM 5152 C C . LEU B 1 287 ? 21.422 22.547 10.164 1 88.12 287 LEU B C 1
ATOM 5154 O O . LEU B 1 287 ? 21.578 22.281 8.969 1 88.12 287 LEU B O 1
ATOM 5158 N N . PRO B 1 288 ? 21.984 21.938 11.195 1 85.88 288 PRO B N 1
ATOM 5159 C CA . PRO B 1 288 ? 22.625 20.656 10.906 1 85.88 288 PRO B CA 1
ATOM 5160 C C . PRO B 1 288 ? 21.641 19.562 10.523 1 85.88 288 PRO B C 1
ATOM 5162 O O . PRO B 1 288 ? 20.422 19.75 10.68 1 85.88 288 PRO B O 1
ATOM 5165 N N . GLU B 1 289 ? 22.125 18.422 10.047 1 79.31 289 GLU B N 1
ATOM 5166 C CA . GLU B 1 289 ? 21.312 17.344 9.484 1 79.31 289 GLU B CA 1
ATOM 5167 C C . GLU B 1 289 ? 20.438 16.688 10.562 1 79.31 289 GLU B C 1
ATOM 5169 O O . GLU B 1 289 ? 19.328 16.234 10.281 1 79.31 289 GLU B O 1
ATOM 5174 N N . ASP B 1 290 ? 20.859 16.688 11.758 1 83.94 290 ASP B N 1
ATOM 5175 C CA . ASP B 1 290 ? 20.141 15.953 12.797 1 83.94 290 ASP B CA 1
ATOM 5176 C C . ASP B 1 290 ? 19.172 16.875 13.539 1 83.94 290 ASP B C 1
ATOM 5178 O O . ASP B 1 290 ? 18.406 16.406 14.398 1 83.94 290 ASP B O 1
ATOM 5182 N N . ALA B 1 291 ? 19.125 18.172 13.164 1 92.81 291 ALA B N 1
ATOM 5183 C CA . ALA B 1 291 ? 18.234 19.125 13.82 1 92.81 291 ALA B CA 1
ATOM 5184 C C . ALA B 1 291 ? 16.812 18.984 13.289 1 92.81 291 ALA B C 1
ATOM 5186 O O . ALA B 1 291 ? 16.594 18.5 12.18 1 92.81 291 ALA B O 1
ATOM 5187 N N . LEU B 1 292 ? 15.898 19.281 14.133 1 95.06 292 LEU B N 1
ATOM 5188 C CA . LEU B 1 292 ? 14.484 19.297 13.75 1 95.06 292 LEU B CA 1
ATOM 5189 C C . LEU B 1 292 ? 13.938 20.719 13.734 1 95.06 292 LEU B C 1
ATOM 5191 O O . LEU B 1 292 ? 14.156 21.484 14.68 1 95.06 292 LEU B O 1
ATOM 5195 N N . ALA B 1 293 ? 13.359 21.109 12.656 1 96.06 293 ALA B N 1
ATOM 5196 C CA . ALA B 1 293 ? 12.703 22.406 12.539 1 96.06 293 ALA B CA 1
ATOM 5197 C C . ALA B 1 293 ? 11.242 22.25 12.125 1 96.06 293 ALA B C 1
ATOM 5199 O O . ALA B 1 293 ? 10.922 21.469 11.227 1 96.06 293 ALA B O 1
ATOM 5200 N N . ALA B 1 294 ? 10.383 22.922 12.836 1 93.75 294 ALA B N 1
ATOM 5201 C CA . ALA B 1 294 ? 8.953 22.781 12.57 1 93.75 294 ALA B CA 1
ATOM 5202 C C . ALA B 1 294 ? 8.242 24.125 12.672 1 93.75 294 ALA B C 1
ATOM 5204 O O . ALA B 1 294 ? 8.711 25.031 13.367 1 93.75 294 ALA B O 1
ATOM 5205 N N . ARG B 1 295 ? 7.215 24.281 11.93 1 90.62 295 ARG B N 1
ATOM 5206 C CA . ARG B 1 295 ? 6.262 25.359 12.117 1 90.62 295 ARG B CA 1
ATOM 5207 C C . ARG B 1 295 ? 5.078 24.906 12.969 1 90.62 295 ARG B C 1
ATOM 5209 O O . ARG B 1 295 ? 4.367 23.969 12.602 1 90.62 295 ARG B O 1
ATOM 5216 N N . LEU B 1 296 ? 4.98 25.516 14.141 1 81.12 296 LEU B N 1
ATOM 5217 C CA . LEU B 1 296 ? 3.932 25.109 15.07 1 81.12 296 LEU B CA 1
ATOM 5218 C C . LEU B 1 296 ? 2.574 25.641 14.633 1 81.12 296 LEU B C 1
ATOM 5220 O O . LEU B 1 296 ? 1.538 25.031 14.938 1 81.12 296 LEU B O 1
ATOM 5224 N N . GLY B 1 297 ? 2.555 26.719 13.961 1 73.31 297 GLY B N 1
ATOM 5225 C CA . GLY B 1 297 ? 1.353 27.375 13.469 1 73.31 297 GLY B CA 1
ATOM 5226 C C . GLY B 1 297 ? 1.487 28.891 13.391 1 73.31 297 GLY B C 1
ATOM 5227 O O . GLY B 1 297 ? 2.227 29.484 14.172 1 73.31 297 GLY B O 1
ATOM 5228 N N . GLY B 1 298 ? 0.799 29.391 12.438 1 78 298 GLY B N 1
ATOM 5229 C CA . GLY B 1 298 ? 0.847 30.828 12.289 1 78 298 GLY B CA 1
ATOM 5230 C C . GLY B 1 298 ? 2.244 31.359 12.023 1 78 298 GLY B C 1
ATOM 5231 O O . GLY B 1 298 ? 2.861 31.016 11.016 1 78 298 GLY B O 1
ATOM 5232 N N . ASP B 1 299 ? 2.705 32.125 13.062 1 88.94 299 ASP B N 1
ATOM 5233 C CA . ASP B 1 299 ? 4.004 32.781 12.961 1 88.94 299 ASP B CA 1
ATOM 5234 C C . ASP B 1 299 ? 5.008 32.188 13.93 1 88.94 299 ASP B C 1
ATOM 5236 O O . ASP B 1 299 ? 6.031 32.781 14.242 1 88.94 299 ASP B O 1
ATOM 5240 N N . GLU B 1 300 ? 4.684 30.969 14.391 1 90 300 GLU B N 1
ATOM 5241 C CA . GLU B 1 300 ? 5.527 30.344 15.406 1 90 300 GLU B CA 1
ATOM 5242 C C . GLU B 1 300 ? 6.32 29.188 14.812 1 90 300 GLU B C 1
ATOM 5244 O O . GLU B 1 300 ? 5.766 28.344 14.109 1 90 300 GLU B O 1
ATOM 5249 N N . PHE B 1 301 ? 7.637 29.172 15.086 1 95.25 301 PHE B N 1
ATOM 5250 C CA . PHE B 1 301 ? 8.555 28.141 14.633 1 95.25 301 PHE B CA 1
ATOM 5251 C C . PHE B 1 301 ? 9.328 27.547 15.805 1 95.25 301 PHE B C 1
ATOM 5253 O O . PHE B 1 301 ? 9.453 28.172 16.859 1 95.25 301 PHE B O 1
ATOM 5260 N N . VAL B 1 302 ? 9.773 26.359 15.617 1 95.69 302 VAL B N 1
ATOM 5261 C CA . VAL B 1 302 ? 10.562 25.703 16.656 1 95.69 302 VAL B CA 1
ATOM 5262 C C . VAL B 1 302 ? 11.75 24.984 16.031 1 95.69 302 VAL B C 1
ATOM 5264 O O . VAL B 1 302 ? 11.625 24.422 14.938 1 95.69 302 VAL B O 1
ATOM 5267 N N . ILE B 1 303 ? 12.875 25.062 16.656 1 96.69 303 ILE B N 1
ATOM 5268 C CA . ILE B 1 303 ? 14.078 24.312 16.281 1 96.69 303 ILE B CA 1
ATOM 5269 C C . ILE B 1 303 ? 14.547 23.469 17.453 1 96.69 303 ILE B C 1
ATOM 5271 O O . ILE B 1 303 ? 14.68 23.969 18.578 1 96.69 303 ILE B O 1
ATOM 5275 N N . LEU B 1 304 ? 14.758 22.234 17.219 1 96.19 304 LEU B N 1
ATOM 5276 C CA . LEU B 1 304 ? 15.336 21.312 18.188 1 96.19 304 LEU B CA 1
ATOM 5277 C C . LEU B 1 304 ? 16.719 20.844 17.75 1 96.19 304 LEU B C 1
ATOM 5279 O O . LEU B 1 304 ? 16.875 20.266 16.672 1 96.19 304 LEU B O 1
ATOM 5283 N N . LEU B 1 305 ? 17.703 21.156 18.594 1 94.56 305 LEU B N 1
ATOM 5284 C CA . LEU B 1 305 ? 19.109 20.891 18.266 1 94.56 305 LEU B CA 1
ATOM 5285 C C . LEU B 1 305 ? 19.703 19.875 19.234 1 94.56 305 LEU B C 1
ATOM 5287 O O . LEU B 1 305 ? 19.406 19.906 20.438 1 94.56 305 LEU B O 1
ATOM 5291 N N . GLY B 1 306 ? 20.484 18.953 18.625 1 92.06 306 GLY B N 1
ATOM 5292 C CA . GLY B 1 306 ? 21.375 18.109 19.422 1 92.06 306 GLY B CA 1
ATOM 5293 C C . GLY B 1 306 ? 22.797 18.656 19.484 1 92.06 306 GLY B C 1
ATOM 5294 O O . GLY B 1 306 ? 23.172 19.516 18.672 1 92.06 306 GLY B O 1
ATOM 5295 N N . ASN B 1 307 ? 23.484 18.297 20.438 1 91.06 307 ASN B N 1
ATOM 5296 C CA . ASN B 1 307 ? 24.859 18.719 20.609 1 91.06 307 ASN B CA 1
ATOM 5297 C C . ASN B 1 307 ? 25 20.234 20.578 1 91.06 307 ASN B C 1
ATOM 5299 O O . ASN B 1 307 ? 25.781 20.781 19.797 1 91.06 307 ASN B O 1
ATOM 5303 N N . ALA B 1 308 ? 24.156 20.828 21.406 1 93.06 308 ALA B N 1
ATOM 5304 C CA . ALA B 1 308 ? 24.031 22.281 21.391 1 93.06 308 ALA B CA 1
ATOM 5305 C C . ALA B 1 308 ? 24.938 22.938 22.422 1 93.06 308 ALA B C 1
ATOM 5307 O O . ALA B 1 308 ? 25.344 22.281 23.391 1 93.06 308 ALA B O 1
ATOM 5308 N N . SER B 1 309 ? 25.422 24.125 22.156 1 93.56 309 SER B N 1
ATOM 5309 C CA . SER B 1 309 ? 26.141 25 23.078 1 93.56 309 SER B CA 1
ATOM 5310 C C . SER B 1 309 ? 25.547 26.406 23.078 1 93.56 309 SER B C 1
ATOM 5312 O O . SER B 1 309 ? 24.875 26.797 22.125 1 93.56 309 SER B O 1
ATOM 5314 N N . SER B 1 310 ? 25.781 27.078 24.156 1 94.69 310 SER B N 1
ATOM 5315 C CA . SER B 1 310 ? 25.281 28.453 24.266 1 94.69 310 SER B CA 1
ATOM 5316 C C . SER B 1 310 ? 25.766 29.312 23.109 1 94.69 310 SER B C 1
ATOM 5318 O O . SER B 1 310 ? 25 30.109 22.562 1 94.69 310 SER B O 1
ATOM 5320 N N . GLU B 1 311 ? 26.938 29.125 22.75 1 94.44 311 GLU B N 1
ATOM 5321 C CA . GLU B 1 311 ? 27.516 29.906 21.656 1 94.44 311 GLU B CA 1
ATOM 5322 C C . GLU B 1 311 ? 26.828 29.609 20.344 1 94.44 311 GLU B C 1
ATOM 5324 O O . GLU B 1 311 ? 26.516 30.531 19.578 1 94.44 311 GLU B O 1
ATOM 5329 N N . ARG B 1 312 ? 26.578 28.375 20.125 1 93.25 312 ARG B N 1
ATOM 5330 C CA . ARG B 1 312 ? 25.938 27.969 18.875 1 93.25 312 ARG B CA 1
ATOM 5331 C C . ARG B 1 312 ? 24.516 28.484 18.797 1 93.25 312 ARG B C 1
ATOM 5333 O O . ARG B 1 312 ? 24.047 28.875 17.734 1 93.25 312 ARG B O 1
ATOM 5340 N N . ILE B 1 313 ? 23.844 28.438 19.891 1 94.88 313 ILE B N 1
ATOM 5341 C CA . ILE B 1 313 ? 22.453 28.875 19.953 1 94.88 313 ILE B CA 1
ATOM 5342 C C . ILE B 1 313 ? 22.359 30.359 19.656 1 94.88 313 ILE B C 1
ATOM 5344 O O . ILE B 1 313 ? 21.516 30.797 18.859 1 94.88 313 ILE B O 1
ATOM 5348 N N . VAL B 1 314 ? 23.219 31.109 20.281 1 94.75 314 VAL B N 1
ATOM 5349 C CA . VAL B 1 314 ? 23.203 32.562 20.125 1 94.75 314 VAL B CA 1
ATOM 5350 C C . VAL B 1 314 ? 23.609 32.906 18.688 1 94.75 314 VAL B C 1
ATOM 5352 O O . VAL B 1 314 ? 23.031 33.812 18.094 1 94.75 314 VAL B O 1
ATOM 5355 N N . ALA B 1 315 ? 24.547 32.25 18.188 1 95.31 315 ALA B N 1
ATOM 5356 C CA . ALA B 1 315 ? 24.984 32.469 16.812 1 95.31 315 ALA B CA 1
ATOM 5357 C C . ALA B 1 315 ? 23.859 32.219 15.828 1 95.31 315 ALA B C 1
ATOM 5359 O O . ALA B 1 315 ? 23.594 33 14.93 1 95.31 315 ALA B O 1
ATOM 5360 N N . LEU B 1 316 ? 23.219 31.078 15.992 1 95 316 LEU B N 1
ATOM 5361 C CA . LEU B 1 316 ? 22.109 30.703 15.125 1 95 316 LEU B CA 1
ATOM 5362 C C . LEU B 1 316 ? 20.969 31.703 15.227 1 95 316 LEU B C 1
ATOM 5364 O O . LEU B 1 316 ? 20.438 32.156 14.211 1 95 316 LEU B O 1
ATOM 5368 N N . GLY B 1 317 ? 20.609 32.031 16.422 1 95.5 317 GLY B N 1
ATOM 5369 C CA . GLY B 1 317 ? 19.531 33 16.641 1 95.5 317 GLY B CA 1
ATOM 5370 C C . GLY B 1 317 ? 19.828 34.344 16.047 1 95.5 317 GLY B C 1
ATOM 5371 O O . GLY B 1 317 ? 18.953 34.969 15.445 1 95.5 317 GLY B O 1
ATOM 5372 N N . SER B 1 318 ? 21.047 34.781 16.203 1 95.38 318 SER B N 1
ATOM 5373 C CA . SER B 1 318 ? 21.453 36.094 15.688 1 95.38 318 SER B CA 1
ATOM 5374 C C . SER B 1 318 ? 21.438 36.125 14.164 1 95.38 318 SER B C 1
ATOM 5376 O O . SER B 1 318 ? 21 37.094 13.555 1 95.38 318 SER B O 1
ATOM 5378 N N . THR B 1 319 ? 21.891 35.094 13.648 1 96.06 319 THR B N 1
ATOM 5379 C CA . THR B 1 319 ? 21.906 34.969 12.188 1 96.06 319 THR B CA 1
ATOM 5380 C C . THR B 1 319 ? 20.484 35 11.641 1 96.06 319 THR B C 1
ATOM 5382 O O . THR B 1 319 ? 20.219 35.688 10.641 1 96.06 319 THR B O 1
ATOM 5385 N N . LEU B 1 320 ? 19.609 34.312 12.266 1 96.62 320 LEU B N 1
ATOM 5386 C CA . LEU B 1 320 ? 18.219 34.281 11.836 1 96.62 320 LEU B CA 1
ATOM 5387 C C . LEU B 1 320 ? 17.578 35.656 11.977 1 96.62 320 LEU B C 1
ATOM 5389 O O . LEU B 1 320 ? 16.875 36.125 11.07 1 96.62 320 LEU B O 1
ATOM 5393 N N . ARG B 1 321 ? 17.844 36.281 13.078 1 96.25 321 ARG B N 1
ATOM 5394 C CA . ARG B 1 321 ? 17.25 37.594 13.344 1 96.25 321 ARG B CA 1
ATOM 5395 C C . ARG B 1 321 ? 17.719 38.625 12.312 1 96.25 321 ARG B C 1
ATOM 5397 O O . ARG B 1 321 ? 16.906 39.344 11.75 1 96.25 321 ARG B O 1
ATOM 5404 N N . GLU B 1 322 ? 18.984 38.656 12.102 1 95.56 322 GLU B N 1
ATOM 5405 C CA . GLU B 1 322 ? 19.562 39.625 11.164 1 95.56 322 GLU B CA 1
ATOM 5406 C C . GLU B 1 322 ? 19.094 39.344 9.734 1 95.56 322 GLU B C 1
ATOM 5408 O O . GLU B 1 322 ? 18.703 40.281 9.016 1 95.56 322 GLU B O 1
ATOM 5413 N N . GLY B 1 323 ? 19.125 38.125 9.383 1 95.38 323 GLY B N 1
ATOM 5414 C CA . GLY B 1 323 ? 18.672 37.781 8.055 1 95.38 323 GLY B CA 1
ATOM 5415 C C . GLY B 1 323 ? 17.203 38.094 7.82 1 95.38 323 GLY B C 1
ATOM 5416 O O . GLY B 1 323 ? 16.844 38.594 6.758 1 95.38 323 GLY B O 1
ATOM 5417 N N . PHE B 1 324 ? 16.422 37.781 8.781 1 96.5 324 PHE B N 1
ATOM 5418 C CA . PHE B 1 324 ? 14.992 38 8.656 1 96.5 324 PHE B CA 1
ATOM 5419 C C . PHE B 1 324 ? 14.68 39.5 8.609 1 96.5 324 PHE B C 1
ATOM 5421 O O . PHE B 1 324 ? 13.797 39.906 7.859 1 96.5 324 PHE B O 1
ATOM 5428 N N . ARG B 1 325 ? 15.359 40.188 9.422 1 94.44 325 ARG B N 1
ATOM 5429 C CA . ARG B 1 325 ? 15.164 41.625 9.438 1 94.44 325 ARG B CA 1
ATOM 5430 C C . ARG B 1 325 ? 15.391 42.25 8.055 1 94.44 325 ARG B C 1
ATOM 5432 O O . ARG B 1 325 ? 14.656 43.125 7.625 1 94.44 325 ARG B O 1
ATOM 5439 N N . GLN B 1 326 ? 16.344 41.781 7.418 1 94.06 326 GLN B N 1
ATOM 5440 C CA . GLN B 1 326 ? 16.641 42.25 6.074 1 94.06 326 GLN B CA 1
ATOM 5441 C C . GLN B 1 326 ? 15.5 41.938 5.109 1 94.06 326 GLN B C 1
ATOM 5443 O O . GLN B 1 326 ? 15.133 42.781 4.289 1 94.06 326 GLN B O 1
ATOM 5448 N N . GLN B 1 327 ? 14.961 40.781 5.211 1 93.94 327 GLN B N 1
ATOM 5449 C CA . GLN B 1 327 ? 13.867 40.375 4.336 1 93.94 327 GLN B CA 1
ATOM 5450 C C . GLN B 1 327 ? 12.578 41.156 4.672 1 93.94 327 GLN B C 1
ATOM 5452 O O . GLN B 1 327 ? 11.844 41.562 3.777 1 93.94 327 GLN B O 1
ATOM 5457 N N . ALA B 1 328 ? 12.289 41.312 5.891 1 93.94 328 ALA B N 1
ATOM 5458 C CA . ALA B 1 328 ? 11.062 41.938 6.359 1 93.94 328 ALA B CA 1
ATOM 5459 C C . ALA B 1 328 ? 11.086 43.438 6.066 1 93.94 328 ALA B C 1
ATOM 5461 O O . ALA B 1 328 ? 10.031 44.062 5.918 1 93.94 328 ALA B O 1
ATOM 5462 N N . SER B 1 329 ? 12.25 43.969 5.934 1 92.69 329 SER B N 1
ATOM 5463 C CA . SER B 1 329 ? 12.406 45.406 5.711 1 92.69 329 SER B CA 1
ATOM 5464 C C . SER B 1 329 ? 11.906 45.812 4.328 1 92.69 329 SER B C 1
ATOM 5466 O O . SER B 1 329 ? 11.688 47 4.062 1 92.69 329 SER B O 1
ATOM 5468 N N . THR B 1 330 ? 11.695 44.875 3.51 1 91.94 330 THR B N 1
ATOM 5469 C CA . THR B 1 330 ? 11.148 45.156 2.186 1 91.94 330 THR B CA 1
ATOM 5470 C C . THR B 1 330 ? 9.703 45.625 2.289 1 91.94 330 THR B C 1
ATOM 5472 O O . THR B 1 330 ? 9.18 46.25 1.353 1 91.94 330 THR B O 1
ATOM 5475 N N . PHE B 1 331 ? 9.102 45.375 3.43 1 92.56 331 PHE B N 1
ATOM 5476 C CA . PHE B 1 331 ? 7.746 45.812 3.699 1 92.56 331 PHE B CA 1
ATOM 5477 C C . PHE B 1 331 ? 7.754 46.969 4.688 1 92.56 331 PHE B C 1
ATOM 5479 O O . PHE B 1 331 ? 8.312 46.875 5.777 1 92.56 331 PHE B O 1
ATOM 5486 N N . ALA B 1 332 ? 7.152 48.062 4.246 1 92.5 332 ALA B N 1
ATOM 5487 C CA . ALA B 1 332 ? 7.047 49.188 5.148 1 92.5 332 ALA B CA 1
ATOM 5488 C C . ALA B 1 332 ? 5.891 49.031 6.129 1 92.5 332 ALA B C 1
ATOM 5490 O O . ALA B 1 332 ? 4.73 48.938 5.723 1 92.5 332 ALA B O 1
ATOM 5491 N N . THR B 1 333 ? 6.25 48.875 7.422 1 92.69 333 THR B N 1
ATOM 5492 C CA . THR B 1 333 ? 5.242 48.719 8.469 1 92.69 333 THR B CA 1
ATOM 5493 C C . THR B 1 333 ? 5.441 49.75 9.57 1 92.69 333 THR B C 1
ATOM 5495 O O . THR B 1 333 ? 6.543 50.281 9.742 1 92.69 333 THR B O 1
ATOM 5498 N N . PRO B 1 334 ? 4.348 50.125 10.281 1 92.81 334 PRO B N 1
ATOM 5499 C CA . PRO B 1 334 ? 4.465 51.094 11.383 1 92.81 334 PRO B CA 1
ATOM 5500 C C . PRO B 1 334 ? 5.418 50.594 12.477 1 92.81 334 PRO B C 1
ATOM 5502 O O . PRO B 1 334 ? 6.145 51.406 13.062 1 92.81 334 PRO B O 1
ATOM 5505 N N . GLU B 1 335 ? 5.348 49.281 12.773 1 93.31 335 GLU B N 1
ATOM 5506 C CA . GLU B 1 335 ? 6.277 48.656 13.703 1 93.31 335 GLU B CA 1
ATOM 5507 C C . GLU B 1 335 ? 7.152 47.625 12.992 1 93.31 335 GLU B C 1
ATOM 5509 O O . GLU B 1 335 ? 6.695 46.938 12.078 1 93.31 335 GLU B O 1
ATOM 5514 N N . PRO B 1 336 ? 8.336 47.594 13.492 1 93 336 PRO B N 1
ATOM 5515 C CA . PRO B 1 336 ? 9.242 46.656 12.812 1 93 336 PRO B CA 1
ATOM 5516 C C . PRO B 1 336 ? 8.812 45.219 12.945 1 93 336 PRO B C 1
ATOM 5518 O O . PRO B 1 336 ? 8.352 44.781 14.008 1 93 336 PRO B O 1
ATOM 5521 N N . VAL B 1 337 ? 8.945 44.5 11.906 1 95.69 337 VAL B N 1
ATOM 5522 C CA . VAL B 1 337 ? 8.711 43.062 11.883 1 95.69 337 VAL B CA 1
ATOM 5523 C C . VAL B 1 337 ? 10.023 42.344 12.125 1 95.69 337 VAL B C 1
ATOM 5525 O O . VAL B 1 337 ? 10.93 42.375 11.289 1 95.69 337 VAL B O 1
ATOM 5528 N N . THR B 1 338 ? 10.18 41.75 13.289 1 96.44 338 THR B N 1
ATOM 5529 C CA . THR B 1 338 ? 11.422 41.125 13.734 1 96.44 338 THR B CA 1
ATOM 5530 C C . THR B 1 338 ? 11.156 39.719 14.312 1 96.44 338 THR B C 1
ATOM 5532 O O . THR B 1 338 ? 10.039 39.219 14.219 1 96.44 338 THR B O 1
ATOM 5535 N N . LEU B 1 339 ? 12.25 39.125 14.805 1 97.19 339 LEU B N 1
ATOM 5536 C CA . LEU B 1 339 ? 12.125 37.812 15.445 1 97.19 339 LEU B CA 1
ATOM 5537 C C . LEU B 1 339 ? 12.391 37.906 16.938 1 97.19 339 LEU B C 1
ATOM 5539 O O . LEU B 1 339 ? 13.328 38.594 17.359 1 97.19 339 LEU B O 1
ATOM 5543 N N . SER B 1 340 ? 11.531 37.312 17.688 1 96.81 340 SER B N 1
ATOM 5544 C CA . SER B 1 340 ? 11.797 37.031 19.094 1 96.81 340 SER B CA 1
ATOM 5545 C C . SER B 1 340 ? 12.047 35.562 19.328 1 96.81 340 SER B C 1
ATOM 5547 O O . SER B 1 340 ? 11.336 34.719 18.781 1 96.81 340 SER B O 1
ATOM 5549 N N . ILE B 1 341 ? 13.102 35.281 20.094 1 96.62 341 ILE B N 1
ATOM 5550 C CA . ILE B 1 341 ? 13.5 33.875 20.25 1 96.62 341 ILE B CA 1
ATOM 5551 C C . ILE B 1 341 ? 13.648 33.562 21.734 1 96.62 341 ILE B C 1
ATOM 5553 O O . ILE B 1 341 ? 14.258 34.312 22.484 1 96.62 341 ILE B O 1
ATOM 5557 N N . GLY B 1 342 ? 12.984 32.531 22.141 1 95.69 342 GLY B N 1
ATOM 5558 C CA . GLY B 1 342 ? 13.227 31.891 23.422 1 95.69 342 GLY B CA 1
ATOM 5559 C C . GLY B 1 342 ? 13.938 30.562 23.312 1 95.69 342 GLY B C 1
ATOM 5560 O O . GLY B 1 342 ? 13.445 29.641 22.641 1 95.69 342 GLY B O 1
ATOM 5561 N N . ALA B 1 343 ? 15.078 30.438 23.953 1 96.06 343 ALA B N 1
ATOM 5562 C CA . ALA B 1 343 ? 15.883 29.234 23.828 1 96.06 343 ALA B CA 1
ATOM 5563 C C . ALA B 1 343 ? 16.141 28.594 25.188 1 96.06 343 ALA B C 1
ATOM 5565 O O . ALA B 1 343 ? 16.328 29.297 26.188 1 96.06 343 ALA B O 1
ATOM 5566 N N . ASN B 1 344 ? 16.094 27.281 25.156 1 95.19 344 ASN B N 1
ATOM 5567 C CA . ASN B 1 344 ? 16.391 26.5 26.344 1 95.19 344 ASN B CA 1
ATOM 5568 C C . ASN B 1 344 ? 17.5 25.484 26.078 1 95.19 344 ASN B C 1
ATOM 5570 O O . ASN B 1 344 ? 17.406 24.688 25.156 1 95.19 344 ASN B O 1
ATOM 5574 N N . LEU B 1 345 ? 18.516 25.594 26.844 1 95.44 345 LEU B N 1
ATOM 5575 C CA . LEU B 1 345 ? 19.594 24.609 26.828 1 95.44 345 LEU B CA 1
ATOM 5576 C C . LEU B 1 345 ? 19.422 23.594 27.953 1 95.44 345 LEU B C 1
ATOM 5578 O O . LEU B 1 345 ? 19.188 23.969 29.109 1 95.44 345 LEU B O 1
ATOM 5582 N N . PHE B 1 346 ? 19.469 22.328 27.609 1 94.12 346 PHE B N 1
ATOM 5583 C CA . PHE B 1 346 ? 19.234 21.297 28.609 1 94.12 346 PHE B CA 1
ATOM 5584 C C . PHE B 1 346 ? 20.219 20.141 28.453 1 94.12 346 PHE B C 1
ATOM 5586 O O . PHE B 1 346 ? 20.578 19.781 27.328 1 94.12 346 PHE B O 1
ATOM 5593 N N . GLU B 1 347 ? 20.656 19.641 29.609 1 92.94 347 GLU B N 1
ATOM 5594 C CA . GLU B 1 347 ? 21.672 18.594 29.625 1 92.94 347 GLU B CA 1
ATOM 5595 C C . GLU B 1 347 ? 21.062 17.234 29.922 1 92.94 347 GLU B C 1
ATOM 5597 O O . GLU B 1 347 ? 21.734 16.203 29.844 1 92.94 347 GLU B O 1
ATOM 5602 N N . TYR B 1 348 ? 19.812 17.25 30.344 1 90.38 348 TYR B N 1
ATOM 5603 C CA . TYR B 1 348 ? 19.078 16.016 30.625 1 90.38 348 TYR B CA 1
ATOM 5604 C C . TYR B 1 348 ? 17.797 15.945 29.797 1 90.38 348 TYR B C 1
ATOM 5606 O O . TYR B 1 348 ? 17.203 16.969 29.469 1 90.38 348 TYR B O 1
ATOM 5614 N N . PRO B 1 349 ? 17.469 14.734 29.422 1 86.75 349 PRO B N 1
ATOM 5615 C CA . PRO B 1 349 ? 16.203 14.617 28.688 1 86.75 349 PRO B CA 1
ATOM 5616 C C . PRO B 1 349 ? 15.016 15.195 29.453 1 86.75 349 PRO B C 1
ATOM 5618 O O . PRO B 1 349 ? 14.844 14.906 30.641 1 86.75 349 PRO B O 1
ATOM 5621 N N . PRO B 1 350 ? 14.305 16.047 28.781 1 83.06 350 PRO B N 1
ATOM 5622 C CA . PRO B 1 350 ? 13.125 16.609 29.438 1 83.06 350 PRO B CA 1
ATOM 5623 C C . PRO B 1 350 ? 12.016 15.586 29.641 1 83.06 350 PRO B C 1
ATOM 5625 O O . PRO B 1 350 ? 12.086 14.484 29.094 1 83.06 350 PRO B O 1
ATOM 5628 N N . ALA B 1 351 ? 11.055 15.938 30.438 1 80.56 351 ALA B N 1
ATOM 5629 C CA . ALA B 1 351 ? 9.922 15.055 30.703 1 80.56 351 ALA B CA 1
ATOM 5630 C C . ALA B 1 351 ? 9.117 14.797 29.422 1 80.56 351 ALA B C 1
ATOM 5632 O O . ALA B 1 351 ? 8.648 13.672 29.188 1 80.56 351 ALA B O 1
ATOM 5633 N N . SER B 1 352 ? 8.914 15.836 28.672 1 85.12 352 SER B N 1
ATOM 5634 C CA . SER B 1 352 ? 8.203 15.75 27.406 1 85.12 352 SER B CA 1
ATOM 5635 C C . SER B 1 352 ? 8.531 16.938 26.5 1 85.12 352 SER B C 1
ATOM 5637 O O . SER B 1 352 ? 9.031 17.969 26.969 1 85.12 352 SER B O 1
ATOM 5639 N N . LEU B 1 353 ? 8.297 16.75 25.25 1 87.69 353 LEU B N 1
ATOM 5640 C CA . LEU B 1 353 ? 8.461 17.844 24.312 1 87.69 353 LEU B CA 1
ATOM 5641 C C . LEU B 1 353 ? 7.555 19.016 24.688 1 87.69 353 LEU B C 1
ATOM 5643 O O . LEU B 1 353 ? 7.953 20.188 24.578 1 87.69 353 LEU B O 1
ATOM 5647 N N . ALA B 1 354 ? 6.406 18.703 25.156 1 80.5 354 ALA B N 1
ATOM 5648 C CA . ALA B 1 354 ? 5.445 19.719 25.562 1 80.5 354 ALA B CA 1
ATOM 5649 C C . ALA B 1 354 ? 6 20.578 26.703 1 80.5 354 ALA B C 1
ATOM 5651 O O . ALA B 1 354 ? 5.844 21.797 26.703 1 80.5 354 ALA B O 1
ATOM 5652 N N . ALA B 1 355 ? 6.609 19.891 27.625 1 83.56 355 ALA B N 1
ATOM 5653 C CA . ALA B 1 355 ? 7.211 20.609 28.75 1 83.56 355 ALA B CA 1
ATOM 5654 C C . ALA B 1 355 ? 8.352 21.5 28.281 1 83.56 355 ALA B C 1
ATOM 5656 O O . ALA B 1 355 ? 8.516 22.625 28.781 1 83.56 355 ALA B O 1
ATOM 5657 N N . LEU B 1 356 ? 9.086 21.031 27.391 1 88.5 356 LEU B N 1
ATOM 5658 C CA . LEU B 1 356 ? 10.203 21.797 26.844 1 88.5 356 LEU B CA 1
ATOM 5659 C C . LEU B 1 356 ? 9.711 23.016 26.078 1 88.5 356 LEU B C 1
ATOM 5661 O O . LEU B 1 356 ? 10.297 24.094 26.188 1 88.5 356 LEU B O 1
ATOM 5665 N N . ILE B 1 357 ? 8.695 22.859 25.344 1 87.44 357 ILE B N 1
ATOM 5666 C CA . ILE B 1 357 ? 8.102 23.953 24.594 1 87.44 357 ILE B CA 1
ATOM 5667 C C . ILE B 1 357 ? 7.547 25 25.562 1 87.44 357 ILE B C 1
ATOM 5669 O O . ILE B 1 357 ? 7.691 26.203 25.328 1 87.44 357 ILE B O 1
ATOM 5673 N N . GLU B 1 358 ? 6.98 24.562 26.609 1 81.81 358 GLU B N 1
ATOM 5674 C CA . GLU B 1 358 ? 6.441 25.484 27.609 1 81.81 358 GLU B CA 1
ATOM 5675 C C . GLU B 1 358 ? 7.551 26.312 28.266 1 81.81 358 GLU B C 1
ATOM 5677 O O . GLU B 1 358 ? 7.379 27.5 28.5 1 81.81 358 GLU B O 1
ATOM 5682 N N . GLN B 1 359 ? 8.602 25.688 28.547 1 85.94 359 GLN B N 1
ATOM 5683 C CA . GLN B 1 359 ? 9.742 26.391 29.125 1 85.94 359 GLN B CA 1
ATOM 5684 C C . GLN B 1 359 ? 10.305 27.422 28.156 1 85.94 359 GLN B C 1
ATOM 5686 O O . GLN B 1 359 ? 10.664 28.531 28.547 1 85.94 359 GLN B O 1
ATOM 5691 N N . SER B 1 360 ? 10.383 27.031 26.969 1 89.5 360 SER B N 1
ATOM 5692 C CA . SER B 1 360 ? 10.906 27.938 25.938 1 89.5 360 SER B CA 1
ATOM 5693 C C . SER B 1 360 ? 9.945 29.078 25.672 1 89.5 360 SER B C 1
ATOM 5695 O O . SER B 1 360 ? 10.367 30.188 25.297 1 89.5 360 SER B O 1
ATOM 5697 N N . ASP B 1 361 ? 8.711 28.797 25.875 1 86.19 361 ASP B N 1
ATOM 5698 C CA . ASP B 1 361 ? 7.695 29.828 25.719 1 86.19 361 ASP B CA 1
ATOM 5699 C C . ASP B 1 361 ? 7.867 30.938 26.766 1 86.19 361 ASP B C 1
ATOM 5701 O O . ASP B 1 361 ? 7.641 32.125 26.469 1 86.19 361 ASP B O 1
ATOM 5705 N N . ALA B 1 362 ? 8.219 30.531 27.938 1 86.62 362 ALA B N 1
ATOM 5706 C CA . ALA B 1 362 ? 8.5 31.5 28.984 1 86.62 362 ALA B CA 1
ATOM 5707 C C . ALA B 1 362 ? 9.672 32.406 28.594 1 86.62 362 ALA B C 1
ATOM 5709 O O . ALA B 1 362 ? 9.625 33.625 28.797 1 86.62 362 ALA B O 1
ATOM 5710 N N . ALA B 1 363 ? 10.664 31.812 28.062 1 91.56 363 ALA B N 1
ATOM 5711 C CA . ALA B 1 363 ? 11.828 32.562 27.594 1 91.56 363 ALA B CA 1
ATOM 5712 C C . ALA B 1 363 ? 11.445 33.469 26.438 1 91.56 363 ALA B C 1
ATOM 5714 O O . ALA B 1 363 ? 11.922 34.625 26.344 1 91.56 363 ALA B O 1
ATOM 5715 N N . LEU B 1 364 ? 10.641 33 25.578 1 92.06 364 LEU B N 1
ATOM 5716 C CA . LEU B 1 364 ? 10.156 33.812 24.453 1 92.06 364 LEU B CA 1
ATOM 5717 C C . LEU B 1 364 ? 9.375 35.031 24.938 1 92.06 364 LEU B C 1
ATOM 5719 O O . LEU B 1 364 ? 9.516 36.125 24.391 1 92.06 364 LEU B O 1
ATOM 5723 N N . TYR B 1 365 ? 8.539 34.75 25.906 1 86.81 365 TYR B N 1
ATOM 5724 C CA . TYR B 1 365 ? 7.754 35.844 26.484 1 86.81 365 TYR B CA 1
ATOM 5725 C C . TYR B 1 365 ? 8.656 36.938 27.031 1 86.81 365 TYR B C 1
ATOM 5727 O O . TYR B 1 365 ? 8.367 38.125 26.891 1 86.81 365 TYR B O 1
ATOM 5735 N N . GLU B 1 366 ? 9.719 36.562 27.625 1 89.31 366 GLU B N 1
ATOM 5736 C CA . GLU B 1 366 ? 10.688 37.531 28.156 1 89.31 366 GLU B CA 1
ATOM 5737 C C . GLU B 1 366 ? 11.359 38.312 27.031 1 89.31 366 GLU B C 1
ATOM 5739 O O . GLU B 1 366 ? 11.625 39.5 27.172 1 89.31 366 GLU B O 1
ATOM 5744 N N . SER B 1 367 ? 11.609 37.656 25.984 1 91.5 367 SER B N 1
ATOM 5745 C CA . SER B 1 367 ? 12.18 38.312 24.828 1 91.5 367 SER B CA 1
ATOM 5746 C C . SER B 1 367 ? 11.234 39.375 24.281 1 91.5 367 SER B C 1
ATOM 5748 O O . SER B 1 367 ? 11.664 40.469 23.922 1 91.5 367 SER B O 1
ATOM 5750 N N . LYS B 1 368 ? 9.992 39.062 24.219 1 90.12 368 LYS B N 1
ATOM 5751 C CA . LYS B 1 368 ? 8.992 40 23.719 1 90.12 368 LYS B CA 1
ATOM 5752 C C . LYS B 1 368 ? 8.812 41.188 24.656 1 90.12 368 LYS B C 1
ATOM 5754 O O . LYS B 1 368 ? 8.719 42.344 24.203 1 90.12 368 LYS B O 1
ATOM 5759 N N . ARG B 1 369 ? 8.828 40.938 25.938 1 87.31 369 ARG B N 1
ATOM 5760 C CA . ARG B 1 369 ? 8.648 42 26.938 1 87.31 369 ARG B CA 1
ATOM 5761 C C . ARG B 1 369 ? 9.883 42.875 27 1 87.31 369 ARG B C 1
ATOM 5763 O O . ARG B 1 369 ? 9.773 44.062 27.344 1 87.31 369 ARG B O 1
ATOM 5770 N N . GLY B 1 370 ? 11.023 42.25 26.719 1 90.12 370 GLY B N 1
ATOM 5771 C CA . GLY B 1 370 ? 12.273 43 26.781 1 90.12 370 GLY B CA 1
ATOM 5772 C C . GLY B 1 370 ? 12.523 43.875 25.562 1 90.12 370 GLY B C 1
ATOM 5773 O O . GLY B 1 370 ? 13.602 44.438 25.422 1 90.12 370 GLY B O 1
ATOM 5774 N N . GLY B 1 371 ? 11.523 44.031 24.609 1 90.25 371 GLY B N 1
ATOM 5775 C CA . GLY B 1 371 ? 11.672 44.938 23.484 1 90.25 371 GLY B CA 1
ATOM 5776 C C . GLY B 1 371 ? 11.617 44.25 22.141 1 90.25 371 GLY B C 1
ATOM 5777 O O . GLY B 1 371 ? 11.789 44.875 21.094 1 90.25 371 GLY B O 1
ATOM 5778 N N . ARG B 1 372 ? 11.406 42.969 22.172 1 93.12 372 ARG B N 1
ATOM 5779 C CA . ARG B 1 372 ? 11.312 42.188 20.953 1 93.12 372 ARG B CA 1
ATOM 5780 C C . ARG B 1 372 ? 12.641 42.188 20.203 1 93.12 372 ARG B C 1
ATOM 5782 O O . ARG B 1 372 ? 13.656 42.625 20.734 1 93.12 372 ARG B O 1
ATOM 5789 N N . ASP B 1 373 ? 12.789 41.5 19.203 1 95.19 373 ASP B N 1
ATOM 5790 C CA . ASP B 1 373 ? 14 41.406 18.391 1 95.19 373 ASP B CA 1
ATOM 5791 C C . ASP B 1 373 ? 15.203 40.969 19.219 1 95.19 373 ASP B C 1
ATOM 5793 O O . ASP B 1 373 ? 16.234 41.656 19.219 1 95.19 373 ASP B O 1
ATOM 5797 N N . SER B 1 374 ? 15.023 39.938 19.953 1 95.81 374 SER B N 1
ATOM 5798 C CA . SER B 1 374 ? 16.094 39.5 20.828 1 95.81 374 SER B CA 1
ATOM 5799 C C . SER B 1 374 ? 16.016 37.969 21.062 1 95.81 374 SER B C 1
ATOM 5801 O O . SER B 1 374 ? 15.031 37.344 20.672 1 95.81 374 SER B O 1
ATOM 5803 N N . ILE B 1 375 ? 17.031 37.469 21.656 1 95.69 375 ILE B N 1
ATOM 5804 C CA . ILE B 1 375 ? 17.078 36.062 22.047 1 95.69 375 ILE B CA 1
ATOM 5805 C C . ILE B 1 375 ? 17.312 35.969 23.547 1 95.69 375 ILE B C 1
ATOM 5807 O O . ILE B 1 375 ? 18.172 36.625 24.094 1 95.69 375 ILE B O 1
ATOM 5811 N N . ARG B 1 376 ? 16.5 35.219 24.172 1 95.62 376 ARG B N 1
ATOM 5812 C CA . ARG B 1 376 ? 16.672 34.906 25.578 1 95.62 376 ARG B CA 1
ATOM 5813 C C . ARG B 1 376 ? 17.016 33.438 25.766 1 95.62 376 ARG B C 1
ATOM 5815 O O . ARG B 1 376 ? 16.25 32.562 25.375 1 95.62 376 ARG B O 1
ATOM 5822 N N . LEU B 1 377 ? 18.141 33.156 26.328 1 95.06 377 LEU B N 1
ATOM 5823 C CA . LEU B 1 377 ? 18.609 31.812 26.562 1 95.06 377 LEU B CA 1
ATOM 5824 C C . LEU B 1 377 ? 18.5 31.438 28.031 1 95.06 377 LEU B C 1
ATOM 5826 O O . LEU B 1 377 ? 18.953 32.188 28.906 1 95.06 377 LEU B O 1
ATOM 5830 N N . VAL B 1 378 ? 17.781 30.359 28.234 1 92.31 378 VAL B N 1
ATOM 5831 C CA . VAL B 1 378 ? 17.703 29.812 29.594 1 92.31 378 VAL B CA 1
ATOM 5832 C C . VAL B 1 378 ? 18.484 28.5 29.672 1 92.31 378 VAL B C 1
ATOM 5834 O O . VAL B 1 378 ? 18.312 27.609 28.828 1 92.31 378 VAL B O 1
ATOM 5837 N N . ASP B 1 379 ? 19.359 28.453 30.516 1 82.81 379 ASP B N 1
ATOM 5838 C CA . ASP B 1 379 ? 20.188 27.266 30.734 1 82.81 379 ASP B CA 1
ATOM 5839 C C . ASP B 1 379 ? 19.609 26.406 31.844 1 82.81 379 ASP B C 1
ATOM 5841 O O . ASP B 1 379 ? 19.641 26.781 33.031 1 82.81 379 ASP B O 1
ATOM 5845 N N . ALA B 1 380 ? 18.766 25.297 31.297 1 69.06 380 ALA B N 1
ATOM 5846 C CA . ALA B 1 380 ? 18.203 24.391 32.312 1 69.06 380 ALA B CA 1
ATOM 5847 C C . ALA B 1 380 ? 19.188 23.281 32.656 1 69.06 380 ALA B C 1
ATOM 5849 O O . ALA B 1 380 ? 19.375 22.344 31.875 1 69.06 380 ALA B O 1
ATOM 5850 N N . ARG B 1 381 ? 20.312 23.516 33.375 1 55.53 381 ARG B N 1
ATOM 5851 C CA . ARG B 1 381 ? 21.219 22.5 33.906 1 55.53 381 ARG B CA 1
ATOM 5852 C C . ARG B 1 381 ? 20.516 21.578 34.875 1 55.53 381 ARG B C 1
ATOM 5854 O O . ARG B 1 381 ? 19.578 21.984 35.562 1 55.53 381 ARG B O 1
#

Nearest PDB structures (foldseek):
  4wxw-assembly1_A  TM=9.067E-01  e=4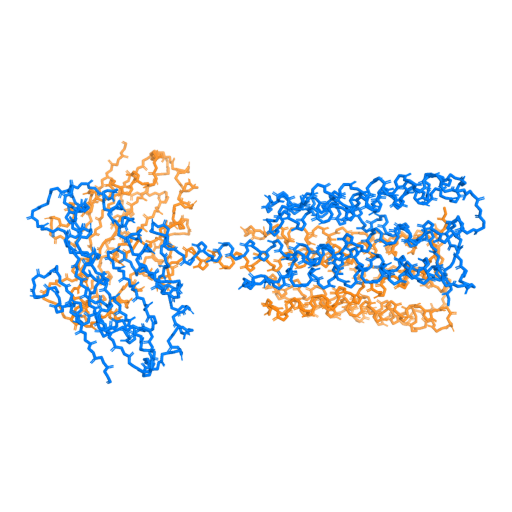.711E-11  Pseudomonas aeruginosa PAO1
  4wxo-assembly1_A  TM=8.153E-01  e=3.942E-11  Pseudomonas aeruginosa PAO1
  6et7-assembly1_B  TM=7.434E-01  e=4.367E-10  Idiomarina sp. A28L
  6zxc-assembly2_D  TM=7.447E-01  e=1.216E-09  Leptospira biflexa serovar Patoc strain 'Patoc 1 (Paris)'
  6zxm-assembly3_E  TM=7.154E-01  e=6.319E-09  Leptospira biflexa serovar Patoc strain 'Patoc 1 (Paris)'

Secondary structure (DSSP, 8-state):
----HHHHHHHHHHHHHHHHHHHHHHHHHH--HHHHHHHHHHHHHHHHHHHHGGGGGT-HIIIIIIHHHHHHHHHHHHHHHHHHHTT-PPPGGGGHHHHHHHHGGGS--STTHHHHHHHHHHHHHHHHHHHHHHHTS--SS---HHHHHHHHHHHHHHHHHHHHHHHHTSTT---BTTTTBSHHHHHHHHHHHHHHHHHHHHHHHHHHHHHHHHHHHHHHB-TTT-SEEHHHHHHHHHHHHHT--SSS-EEEEEEEETTHHHHHHHH-HHHHHHHHHHHHHHHHHHS-TT-EEEEEETTEEEEEESS--HHHHHHHHHHHHHHHHHHHTTS--SS---EEEEEEEESS--S-HHHHHHHHHHHHHHHHHTTSS-EEEEEE-/----HHHHHHHHHHHHHHHHHHHHHHHHHH--HHHHHHHHHHHHHHHHHHHHGGGGGT-HIIIIIIHHHHHHHHHHHHHHHHHHHTT-PPPGGGGHHHHHHHHGGGS--STTHHHHHHHHHHHHHHHHHHHHHHHTS--SS---HHHHHHHHHHHHHHHHHHHHHHHHTSTT---BTTTTBSHHHHHHHHHHHHHHHHHHHHHHHHHHHHHHHHHHHHHHB-TTT-SEEHHHHHHHHHHHHHT--SSS-EEEEEEEETTHHHHHHHH-HHHHHHHHHHHHHHHHHHS-TT-EEEEEETTEEEEEESS--HHHHHHHHHHHHHHHHHHHTTS--SS---EEEEEEEESS--S-HHHHHHHHHHHHHHHHHTTSS-EEEEEE-

Organism: NCBI:txid1005395

Radius of gyration: 33.52 Å; Cα contacts (8 Å, |Δi|>4): 1308; chains: 2; bounding box: 59×96×67 Å

Foldseek 3Di:
DDDDLLVLLVVLLVLLLVLLVVLVVVCVPLVQCLSNLLSVLSNLLNVLSVQLNCLVVVPCCRNQLVSLVSNLVSLVSNLVSLCSLLVHDDDPCLVCLNVQSVCLVVDDPDPCNQLQSLLSSLLSSLVSLQSSLVSLPDDVDDADPLSPLLSVLSNVSSVLSNVLNVVSPDPPFDGDSSVLDGPSSVVNSVSSSVSSVSNSVSVSVRSVRVVVVVVVQVVQADPLQRAGEPVVCQVLVVVQLVPFALQKKKKKKKKFKPPLVQCCVPPNVVRSSVLQNVLSVLLVVLDDPSKHKYDHDDRMIMIMDISDDPVSVQVSLVSSFVVSQVVQVVDDGPDGTTMFMFMEIGRHRDPGPVVNVVNSVVRSVVCVVVPHSDYGYDYPD/DDDDLLVLLVVLLVLLLVLLVVLVVVCVPLVQCLSNLLSVLSNLLNCLSVQLSCLVVVPCCSNQLVSLLSNLVSLVSNLVSLCSLLVHDDDPCLVCLNVQSVCLVVDDPDPCNQLQSLLSSLLSSLVSLQSSLVSLPDDVDDADPLSPLLSVLSNVSSVLSNVLNVVSPDPPFDGDSSVLDGPSSVVNSVSSSVSSVSNSVSVSVRSVRVVVVVVVQVVQADPLQRAGEPVVCQVLVVVQLVPFALQKKKKKKKKFKPPLVQCCVPPNVVSSSVLSNVLSVLLVVLDDPSKHKYDHDDRMIMIMDISDDPVSVQVSLLSSFVVSQVVQVVDDGPDGTTMFMFMEIGRHRDPGPVVNVVNSVVRSVVCVVVPHSDYGYDYPD

Sequence (762 aa):
MALDPPTMLVLTVVLAATAALYLAIEWGSVRENSLLFWSAGFATITIGSTLALMRSNGLLVLGIWFANGLLVTAHWLFLLGVARFTETRLSRAWYLIFVLWGALLLLPEDQWWSKVMTFFNAGLVGVLALRASALLRPHGRSLSVGAVQLRYVMLGHGLFYILKACLAMVPGTLLDLASFRGEIIQISLVEGAVALMLIALSMTGSERYRREKRIARLAARDPLTTLYNRRALEVRAPRLLENVSVQQPGALLLIDIDNFKLVNDLYGHAAGDRLLVSLGEMILDGLPEDALAARLGGDEFVILLGNASSERIVALGSTLREGFRQQASTFATPEPVTLSIGANLFEYPPASLAALIEQSDAALYESKRGGRDSIRLVDARMALDPPTMLVLTVVLAATAALYLAIEWGSVRENSLLFWSAGFATITIGSTLALMRSNGLLVLGIWFANGLLVTAHWLFLLGVARFTETRLSRAWYLIFVLWGALLLLPEDQWWSKVMTFFNAGLVGVLALRASALLRPHGRSLSVGAVQLRYVMLGHGLFYILKACLAMVPGTLLDLASFRGEIIQISLVEGAVALMLIALSMTGSERYRREKRIARLAARDPLTTLYNRRALEVRAPRLLENVSVQQPGALLLIDIDNFKLVNDLYGHAAGDRLLVSLGEMILDGLPEDALAARLGGDEFVILLGNASSERIVALGSTLREGFRQQASTFATPEPVTLSIGANLFEYPPASLAALIEQSDAALYESKRGGRDSIRLVDAR